Protein AF-A0A926KK59-F1 (afdb_monomer_lite)

pLDDT: mean 90.45, std 9.34, range [35.31, 98.62]

Structure (mmCIF, N/CA/C/O backbone):
data_AF-A0A926KK59-F1
#
_entry.id   AF-A0A926KK59-F1
#
loop_
_atom_site.group_PDB
_atom_site.id
_atom_site.type_symbol
_atom_site.label_atom_id
_atom_site.label_alt_id
_atom_site.label_comp_id
_atom_site.label_asym_id
_atom_site.label_entity_id
_atom_site.label_seq_id
_atom_site.pdbx_PDB_ins_code
_atom_site.Cartn_x
_atom_site.Cartn_y
_atom_site.Cartn_z
_atom_site.occupancy
_atom_site.B_iso_or_equiv
_atom_site.auth_seq_id
_atom_site.auth_comp_id
_atom_site.auth_asym_id
_atom_site.auth_atom_id
_atom_site.pdbx_PDB_model_num
ATOM 1 N N . MET A 1 1 ? -1.118 -33.729 -31.462 1.00 35.31 1 MET A N 1
ATOM 2 C CA . MET A 1 1 ? -0.632 -33.377 -30.113 1.00 35.31 1 MET A CA 1
ATOM 3 C C . MET A 1 1 ? -0.409 -31.880 -30.118 1.00 35.31 1 MET A C 1
ATOM 5 O O . MET A 1 1 ? 0.383 -31.424 -30.933 1.00 35.31 1 MET A O 1
ATOM 9 N N . ALA A 1 2 ? -1.172 -31.113 -29.338 1.00 35.97 2 ALA A N 1
ATOM 10 C CA . ALA A 1 2 ? -0.878 -29.694 -29.175 1.00 35.97 2 ALA A CA 1
ATOM 11 C C . ALA A 1 2 ? 0.482 -29.605 -28.475 1.00 35.97 2 ALA A C 1
ATOM 13 O O . ALA A 1 2 ? 0.641 -30.152 -27.387 1.00 35.97 2 ALA A O 1
ATOM 14 N N . VAL A 1 3 ? 1.477 -29.022 -29.140 1.00 38.47 3 VAL A N 1
ATOM 15 C CA . VAL A 1 3 ? 2.775 -28.748 -28.522 1.00 38.47 3 VAL A CA 1
ATOM 16 C C . VAL A 1 3 ? 2.486 -27.772 -27.386 1.00 38.47 3 VAL A C 1
ATOM 18 O O . VAL A 1 3 ? 2.051 -26.651 -27.649 1.00 38.47 3 VAL A O 1
ATOM 21 N N . SER A 1 4 ? 2.620 -28.213 -26.131 1.00 59.12 4 SER A N 1
ATOM 22 C CA . SER A 1 4 ? 2.472 -27.311 -24.991 1.00 59.12 4 SER A CA 1
ATOM 23 C C . SER A 1 4 ? 3.528 -26.226 -25.148 1.00 59.12 4 SER A C 1
ATOM 25 O O . SER A 1 4 ? 4.718 -26.543 -25.235 1.00 59.12 4 SER A O 1
ATOM 27 N N . LYS A 1 5 ? 3.103 -24.963 -25.244 1.00 68.81 5 LYS A N 1
ATOM 28 C CA . LYS A 1 5 ? 4.050 -23.848 -25.281 1.00 68.81 5 LYS A CA 1
ATOM 29 C C . LYS A 1 5 ? 4.979 -23.957 -24.063 1.00 68.81 5 LYS A C 1
ATOM 31 O O . LYS A 1 5 ? 4.486 -24.284 -22.981 1.00 68.81 5 LYS A O 1
ATOM 36 N N . PRO A 1 6 ? 6.291 -23.728 -24.227 1.00 84.31 6 PRO A N 1
ATOM 37 C CA . PRO A 1 6 ? 7.212 -23.725 -23.100 1.00 84.31 6 PRO A CA 1
ATOM 38 C C . PRO A 1 6 ? 6.755 -22.698 -22.056 1.00 84.31 6 PRO A C 1
ATOM 40 O O . PRO A 1 6 ? 6.208 -21.650 -22.406 1.00 84.31 6 PRO A O 1
ATOM 43 N N . VAL A 1 7 ? 6.948 -23.020 -20.776 1.00 93.25 7 VAL A N 1
ATOM 44 C CA . VAL A 1 7 ? 6.645 -22.102 -19.673 1.00 93.25 7 VAL A CA 1
ATOM 45 C C . VAL A 1 7 ? 7.593 -20.914 -19.768 1.00 93.25 7 VAL A C 1
ATOM 47 O O . VAL A 1 7 ? 8.805 -21.092 -19.741 1.00 93.25 7 VAL A O 1
ATOM 50 N N . MET A 1 8 ? 7.026 -19.717 -19.888 1.00 95.38 8 MET A N 1
ATOM 51 C CA . MET A 1 8 ? 7.755 -18.454 -19.953 1.00 95.38 8 MET A CA 1
ATOM 52 C C . MET A 1 8 ? 7.120 -17.469 -18.976 1.00 95.38 8 MET A C 1
ATOM 54 O O . MET A 1 8 ? 5.889 -17.379 -18.899 1.00 95.38 8 MET A O 1
ATOM 58 N N . LEU A 1 9 ? 7.941 -16.722 -18.240 1.00 96.88 9 LEU A N 1
ATOM 59 C CA . LEU A 1 9 ? 7.487 -15.783 -17.216 1.00 96.88 9 LEU A CA 1
ATOM 60 C C . LEU A 1 9 ? 7.947 -14.352 -17.519 1.00 96.88 9 LEU A C 1
ATOM 62 O O . LEU A 1 9 ? 9.055 -14.119 -17.999 1.00 96.88 9 LEU A O 1
ATOM 66 N N . GLY A 1 10 ? 7.075 -13.388 -17.219 1.00 96.06 10 GLY A N 1
ATOM 67 C CA . GLY A 1 10 ? 7.447 -11.973 -17.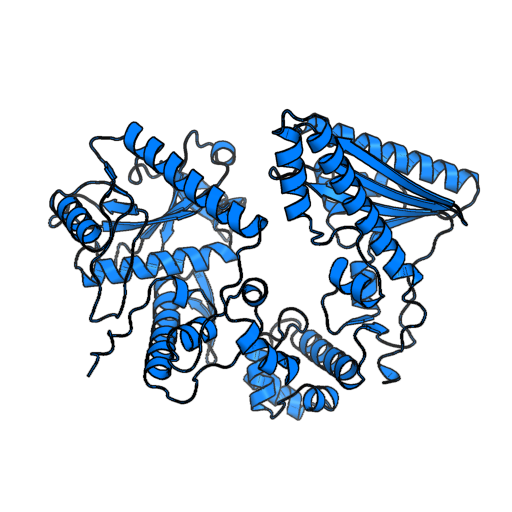151 1.00 96.06 10 GLY A CA 1
ATOM 68 C C . GLY A 1 10 ? 8.118 -11.618 -15.822 1.00 96.06 10 GLY A C 1
ATOM 69 O O . GLY A 1 10 ? 8.413 -12.503 -15.021 1.00 96.06 10 GLY A O 1
ATOM 70 N N . ALA A 1 11 ? 8.285 -10.322 -15.558 1.00 94.06 11 ALA A N 1
ATOM 71 C CA . ALA A 1 11 ? 8.871 -9.825 -14.310 1.00 94.06 11 ALA A CA 1
ATOM 72 C C . ALA A 1 11 ? 7.950 -10.009 -13.085 1.00 94.06 11 ALA A C 1
ATOM 74 O O . ALA A 1 11 ? 8.392 -10.443 -12.023 1.00 94.06 11 ALA A O 1
ATOM 75 N N . TYR A 1 12 ? 6.646 -9.744 -13.245 1.00 91.56 12 TYR A N 1
ATOM 76 C CA . TYR A 1 12 ? 5.670 -9.735 -12.145 1.00 91.56 12 TYR A CA 1
ATOM 77 C C . TYR A 1 12 ? 5.631 -10.994 -11.262 1.00 91.56 12 TYR A C 1
ATOM 79 O O . TYR A 1 12 ? 5.509 -10.840 -10.050 1.00 91.56 12 TYR A O 1
ATOM 87 N N . PRO A 1 13 ? 5.730 -12.233 -11.785 1.00 93.75 13 PRO A N 1
ATOM 88 C CA . PRO A 1 13 ? 5.806 -13.426 -10.945 1.00 93.75 13 PRO A CA 1
ATOM 89 C C . PRO A 1 13 ? 6.838 -13.338 -9.811 1.00 93.75 13 PRO A C 1
ATOM 91 O O . PRO A 1 13 ? 6.548 -13.822 -8.719 1.00 93.75 13 PRO A O 1
ATOM 94 N N . ALA A 1 14 ? 7.994 -12.697 -10.018 1.00 92.44 14 ALA A N 1
ATOM 95 C CA . ALA A 1 14 ? 9.032 -12.569 -8.989 1.00 92.44 14 ALA A CA 1
ATOM 96 C C . ALA A 1 14 ? 8.615 -11.686 -7.795 1.00 92.44 14 ALA A C 1
ATOM 98 O O . ALA A 1 14 ? 9.152 -11.859 -6.707 1.00 92.44 14 ALA A O 1
ATOM 99 N N . ILE A 1 15 ? 7.633 -10.799 -7.979 1.00 90.69 15 ILE A N 1
ATOM 100 C CA . ILE A 1 15 ? 7.161 -9.824 -6.976 1.00 90.69 15 ILE A CA 1
ATOM 101 C C . ILE A 1 15 ? 5.708 -10.074 -6.538 1.00 90.69 15 ILE A C 1
ATOM 103 O O . ILE A 1 15 ? 5.096 -9.255 -5.863 1.00 90.69 15 ILE A O 1
ATOM 107 N N . ARG A 1 16 ? 5.112 -11.197 -6.958 1.00 91.31 16 ARG A N 1
ATOM 108 C CA . ARG A 1 16 ? 3.718 -11.558 -6.655 1.00 91.31 16 ARG A CA 1
ATOM 109 C C . ARG A 1 16 ? 3.629 -12.897 -5.932 1.00 91.31 16 ARG A C 1
ATOM 111 O O . ARG A 1 16 ? 4.578 -13.696 -5.927 1.00 91.31 16 ARG A O 1
ATOM 118 N N . CYS A 1 17 ? 2.460 -13.153 -5.351 1.00 91.38 17 CYS A N 1
ATOM 119 C CA . CYS A 1 17 ? 2.131 -14.412 -4.696 1.00 91.38 17 CYS A CA 1
ATOM 120 C C . CYS A 1 17 ? 2.420 -15.621 -5.616 1.00 91.38 17 CYS A C 1
ATOM 122 O O . CYS A 1 17 ? 1.902 -15.692 -6.735 1.00 91.38 17 CYS A O 1
ATOM 124 N N . PRO A 1 18 ? 3.203 -16.622 -5.169 1.00 94.00 18 PRO A N 1
ATOM 125 C CA . PRO A 1 18 ? 3.576 -17.755 -6.013 1.00 94.00 18 PRO A CA 1
ATOM 126 C C . PRO A 1 18 ? 2.400 -18.703 -6.304 1.00 94.00 18 PRO A C 1
ATOM 128 O O . PRO A 1 18 ? 2.429 -19.421 -7.301 1.00 94.00 18 PRO A O 1
ATOM 131 N N . VAL A 1 19 ? 1.333 -18.674 -5.498 1.00 93.81 19 VAL A N 1
ATOM 132 C CA . VAL A 1 19 ? 0.089 -19.425 -5.758 1.00 93.81 19 VAL A CA 1
ATOM 133 C C . VAL A 1 19 ? -0.621 -18.894 -7.005 1.00 93.81 19 VAL A C 1
ATOM 135 O O . VAL A 1 19 ? -1.141 -19.679 -7.793 1.00 93.81 19 VAL A O 1
ATOM 138 N N . ARG A 1 20 ? -0.549 -17.579 -7.265 1.00 93.00 20 ARG A N 1
ATOM 139 C CA . ARG A 1 20 ? -1.032 -16.984 -8.523 1.00 93.00 20 ARG A CA 1
ATOM 140 C C . ARG A 1 20 ? -0.293 -17.568 -9.725 1.00 93.00 20 ARG A C 1
ATOM 142 O O . ARG A 1 20 ? -0.911 -17.882 -10.739 1.00 93.00 20 ARG A O 1
ATOM 149 N N . THR A 1 21 ? 1.024 -17.738 -9.605 1.00 94.88 21 THR A N 1
ATOM 150 C CA . THR A 1 21 ? 1.838 -18.395 -10.635 1.00 94.88 21 THR A CA 1
ATOM 151 C C . THR A 1 21 ? 1.439 -19.858 -10.802 1.00 94.88 21 THR A C 1
ATOM 153 O O . THR A 1 21 ? 1.274 -20.298 -11.932 1.00 94.88 21 THR A O 1
ATOM 156 N N . HIS A 1 22 ? 1.220 -20.600 -9.713 1.00 95.06 22 HIS A N 1
ATOM 157 C CA . HIS A 1 22 ? 0.742 -21.982 -9.788 1.00 95.06 22 HIS A CA 1
ATOM 158 C C . HIS A 1 22 ? -0.574 -22.084 -10.571 1.00 95.06 22 HIS A C 1
ATOM 160 O O . HIS A 1 22 ? -0.610 -22.751 -11.600 1.00 95.06 22 HIS A O 1
ATOM 166 N N . TYR A 1 23 ? -1.623 -21.366 -10.157 1.00 92.94 23 TYR A N 1
ATOM 167 C CA . TYR A 1 23 ? -2.932 -21.465 -10.809 1.00 92.94 23 TYR A CA 1
ATOM 168 C C . TYR A 1 23 ? -2.947 -20.962 -12.250 1.00 92.94 23 TYR A C 1
ATOM 170 O O . TYR A 1 23 ? -3.664 -21.514 -13.076 1.00 92.94 23 TYR A O 1
ATOM 178 N N . ARG A 1 24 ? -2.112 -19.974 -12.593 1.00 92.44 24 ARG A N 1
ATOM 179 C CA . ARG A 1 24 ? -1.963 -19.522 -13.983 1.00 92.44 24 ARG A CA 1
ATOM 180 C C . ARG A 1 24 ? -1.494 -20.636 -14.926 1.00 92.44 24 ARG A C 1
ATOM 182 O O . ARG A 1 24 ? -1.806 -20.580 -16.114 1.00 92.44 24 ARG A O 1
ATOM 189 N N . PHE A 1 25 ? -0.715 -21.591 -14.422 1.00 93.56 25 PHE A N 1
ATOM 190 C CA . PHE A 1 25 ? -0.144 -22.685 -15.208 1.00 93.56 25 PHE A CA 1
ATOM 191 C C . PHE A 1 25 ? -0.764 -24.054 -14.895 1.00 93.56 25 PHE A C 1
ATOM 193 O O . PHE A 1 25 ? -0.434 -25.020 -15.577 1.00 93.56 25 PHE A O 1
ATOM 200 N N . ASP A 1 26 ? -1.664 -24.152 -13.915 1.00 92.06 26 ASP A N 1
ATOM 201 C CA . ASP A 1 26 ? -2.406 -25.376 -13.621 1.00 92.06 26 ASP A CA 1
ATOM 202 C C . ASP A 1 26 ? -3.525 -25.576 -14.664 1.00 92.06 26 ASP A C 1
ATOM 204 O O . ASP A 1 26 ? -4.471 -24.787 -14.714 1.00 92.06 26 ASP A O 1
ATOM 208 N N . PRO A 1 27 ? -3.471 -26.633 -15.498 1.00 89.00 27 PRO A N 1
ATOM 209 C CA . PRO A 1 27 ? -4.466 -26.864 -16.544 1.00 89.00 27 PRO A CA 1
ATOM 210 C C . PRO A 1 27 ? -5.855 -27.244 -16.005 1.00 89.00 27 PRO A C 1
ATOM 212 O O . PRO A 1 27 ? -6.812 -27.292 -16.780 1.00 89.00 27 PRO A O 1
ATOM 215 N N . SER A 1 28 ? -5.975 -27.561 -14.713 1.00 87.62 28 SER A N 1
ATOM 216 C CA . SER A 1 28 ? -7.230 -27.948 -14.065 1.00 87.62 28 SER A CA 1
ATOM 217 C C . SER A 1 28 ? -8.009 -26.771 -13.474 1.00 87.62 28 SER A C 1
ATOM 219 O O . SER A 1 28 ? -9.170 -26.939 -13.094 1.00 87.62 28 SER A O 1
ATOM 221 N N . VAL A 1 29 ? -7.403 -25.582 -13.419 1.00 83.56 29 VAL A N 1
ATOM 222 C CA . VAL A 1 29 ? -7.983 -24.396 -12.787 1.00 83.56 29 VAL A CA 1
ATOM 223 C C . VAL A 1 29 ? -8.211 -23.311 -13.835 1.00 83.56 29 VAL A C 1
ATOM 225 O O . VAL A 1 29 ? -7.385 -23.067 -14.708 1.00 83.56 29 VAL A O 1
ATOM 228 N N . VAL A 1 30 ? -9.358 -22.640 -13.750 1.00 78.56 30 VAL A N 1
ATOM 229 C CA . VAL A 1 30 ? -9.698 -21.502 -14.611 1.00 78.56 30 VAL A CA 1
ATOM 230 C C . VAL A 1 30 ? -9.833 -20.264 -13.737 1.00 78.56 30 VAL A C 1
ATOM 232 O O . VAL A 1 30 ? -10.482 -20.319 -12.689 1.00 78.56 30 VAL A O 1
ATOM 235 N N . ALA A 1 31 ? -9.209 -19.163 -14.163 1.00 75.12 31 ALA A N 1
ATOM 236 C CA . ALA A 1 31 ? -9.343 -17.873 -13.498 1.00 75.12 31 ALA A CA 1
ATOM 237 C C . ALA A 1 31 ? -10.805 -17.426 -13.533 1.00 75.12 31 ALA A C 1
ATOM 239 O O . ALA A 1 31 ? -11.458 -17.511 -14.578 1.00 75.12 31 ALA A O 1
ATOM 240 N N . VAL A 1 32 ? -11.306 -16.909 -12.415 1.00 74.25 32 VAL A N 1
ATOM 241 C CA . VAL A 1 32 ? -12.572 -16.180 -12.424 1.00 74.25 32 VAL A CA 1
ATOM 242 C C . VAL A 1 32 ? -12.203 -14.731 -12.688 1.00 74.25 32 VAL A C 1
ATOM 244 O O . VAL A 1 32 ? -11.523 -14.113 -11.879 1.00 74.25 32 VAL A O 1
ATOM 247 N N . SER A 1 33 ? -12.596 -14.202 -13.847 1.00 68.94 33 SER A N 1
ATOM 248 C CA . SER A 1 33 ? -12.381 -12.783 -14.129 1.00 68.94 33 SER A CA 1
ATOM 249 C C . SER A 1 33 ? -13.212 -11.975 -13.141 1.00 68.94 33 SER A C 1
ATOM 251 O O . SER A 1 33 ? -14.439 -11.958 -13.239 1.00 68.94 33 SER A O 1
ATOM 253 N N . VAL A 1 34 ? -12.546 -11.319 -12.199 1.00 67.81 34 VAL A N 1
ATOM 254 C CA . VAL A 1 34 ? -13.173 -10.318 -11.343 1.00 67.81 34 VAL A CA 1
ATOM 255 C C . VAL A 1 34 ? -13.019 -8.986 -12.078 1.00 67.81 34 VAL A C 1
ATOM 257 O O . VAL A 1 34 ? -11.899 -8.645 -12.459 1.00 67.81 34 VAL A O 1
ATOM 260 N N . PRO A 1 35 ? -14.108 -8.259 -12.385 1.00 71.94 35 PRO A N 1
ATOM 261 C CA . PRO A 1 35 ? -13.979 -6.914 -12.927 1.00 71.94 35 PRO A CA 1
ATOM 262 C C . PRO A 1 35 ? -13.132 -6.065 -11.980 1.00 71.94 35 PRO A C 1
ATOM 264 O O . PRO A 1 35 ? -13.308 -6.147 -10.764 1.00 71.94 35 PRO A O 1
ATOM 267 N N . ASN A 1 36 ? -12.233 -5.247 -12.528 1.00 71.94 36 ASN A N 1
ATOM 268 C CA . ASN A 1 36 ? -11.554 -4.243 -11.719 1.00 71.94 36 ASN A CA 1
ATOM 269 C C . ASN A 1 36 ? -12.611 -3.373 -11.033 1.00 71.94 36 ASN A C 1
ATOM 271 O O . ASN A 1 36 ? -13.594 -2.979 -11.669 1.00 71.94 36 ASN A O 1
ATOM 275 N N . SER A 1 37 ? -12.394 -3.055 -9.759 1.00 71.69 37 SER A N 1
ATOM 276 C CA . SER A 1 37 ? -13.198 -2.028 -9.106 1.00 71.69 37 SER A CA 1
ATOM 277 C C . SER A 1 37 ? -13.001 -0.686 -9.839 1.00 71.69 37 SER A C 1
ATOM 279 O O . SER A 1 37 ? -11.941 -0.490 -10.456 1.00 71.69 37 SER A O 1
ATOM 281 N N . PRO A 1 38 ? -13.981 0.235 -9.820 1.00 72.38 38 PRO A N 1
ATOM 282 C CA . PRO A 1 38 ? -13.841 1.550 -10.454 1.00 72.38 38 PRO A CA 1
ATOM 283 C C . PRO A 1 38 ? -12.553 2.270 -10.034 1.00 72.38 38 PRO A C 1
ATOM 285 O O . PRO A 1 38 ? -11.852 2.862 -10.856 1.00 72.38 38 PRO A O 1
ATOM 288 N N . GLU A 1 39 ? -12.176 2.119 -8.769 1.00 68.12 39 GLU A N 1
ATOM 289 C CA . GLU A 1 39 ? -10.959 2.663 -8.190 1.00 68.12 39 GLU A CA 1
ATOM 290 C C . GLU A 1 39 ? -9.734 2.034 -8.853 1.00 68.12 39 GLU A C 1
ATOM 292 O O . GLU A 1 39 ? -8.825 2.741 -9.301 1.00 68.12 39 GLU A O 1
ATOM 297 N N . LEU A 1 40 ? -9.640 0.701 -8.878 1.00 73.19 40 LEU A N 1
ATOM 298 C CA . LEU A 1 40 ? -8.496 0.013 -9.475 1.00 73.19 40 LEU A CA 1
ATOM 299 C C . LEU A 1 40 ? -8.361 0.382 -10.956 1.00 73.19 40 LEU A C 1
ATOM 301 O O . LEU A 1 40 ? -7.248 0.633 -11.417 1.00 73.19 40 LEU A O 1
ATOM 305 N N . GLN A 1 41 ? -9.484 0.490 -11.667 1.00 81.50 41 GLN A N 1
ATOM 306 C CA . GLN A 1 41 ? -9.494 0.902 -13.064 1.00 81.50 41 GLN A CA 1
ATOM 307 C C . GLN A 1 41 ? -8.925 2.315 -13.247 1.00 81.50 41 GLN A C 1
ATOM 309 O O . GLN A 1 41 ? -8.071 2.508 -14.102 1.00 81.50 41 GLN A O 1
ATOM 314 N N . GLN A 1 42 ? -9.273 3.274 -12.391 1.00 76.56 42 GLN A N 1
ATOM 315 C CA . GLN A 1 42 ? -8.693 4.618 -12.464 1.00 76.56 42 GLN A CA 1
ATOM 316 C C . GLN A 1 42 ? -7.202 4.681 -12.115 1.00 76.56 42 GLN A C 1
ATOM 318 O O . GLN A 1 42 ? -6.502 5.509 -12.685 1.00 76.56 42 GLN A O 1
ATOM 323 N N . ILE A 1 43 ? -6.683 3.824 -11.218 1.00 75.50 43 ILE A N 1
ATOM 324 C CA . ILE A 1 43 ? -5.217 3.725 -11.017 1.00 75.50 43 ILE A CA 1
ATOM 325 C C . ILE A 1 43 ? -4.548 3.300 -12.320 1.00 75.50 43 ILE A C 1
ATOM 327 O O . ILE A 1 43 ? -3.515 3.854 -12.691 1.00 75.50 43 ILE A O 1
ATOM 331 N N . ILE A 1 44 ? -5.127 2.303 -12.992 1.00 80.19 44 ILE A N 1
ATOM 332 C CA . ILE A 1 44 ? -4.604 1.782 -14.254 1.00 80.19 44 ILE A CA 1
ATOM 333 C C . ILE A 1 44 ? -4.654 2.876 -15.325 1.00 80.19 44 ILE A C 1
ATOM 335 O O . ILE A 1 44 ? -3.641 3.140 -15.968 1.00 80.19 44 ILE A O 1
ATOM 339 N N . ASP A 1 45 ? -5.795 3.547 -15.476 1.00 85.81 45 ASP A N 1
ATOM 340 C CA . ASP A 1 45 ? -5.990 4.592 -16.481 1.00 85.81 45 ASP A CA 1
ATOM 341 C C . ASP A 1 45 ? -5.079 5.801 -16.228 1.00 85.81 45 ASP A C 1
ATOM 343 O O . ASP A 1 45 ? -4.442 6.287 -17.161 1.00 85.81 45 ASP A O 1
ATOM 347 N N . ALA A 1 46 ? -4.936 6.240 -14.972 1.00 82.50 46 ALA A N 1
ATOM 348 C CA . ALA A 1 46 ? -4.013 7.310 -14.601 1.00 82.50 46 ALA A CA 1
ATOM 349 C C . ALA A 1 46 ? -2.556 6.927 -14.897 1.00 82.50 46 ALA A C 1
ATOM 351 O O . ALA A 1 46 ? -1.808 7.737 -15.439 1.00 82.50 46 ALA A O 1
ATOM 352 N N . GLY A 1 47 ? -2.159 5.687 -14.589 1.00 86.81 47 GLY A N 1
ATOM 353 C CA . GLY A 1 47 ? -0.827 5.171 -14.907 1.00 86.81 47 GLY A CA 1
ATOM 354 C C . GLY A 1 47 ? -0.539 5.187 -16.409 1.00 86.81 47 GLY A C 1
ATOM 355 O O . GLY A 1 47 ? 0.503 5.690 -16.823 1.00 86.81 47 GLY A O 1
ATOM 356 N N . ASN A 1 48 ? -1.489 4.712 -17.220 1.00 89.44 48 ASN A N 1
ATOM 357 C CA . ASN A 1 48 ? -1.376 4.720 -18.680 1.00 89.44 48 ASN A CA 1
ATOM 358 C C . ASN A 1 48 ? -1.299 6.151 -19.237 1.00 89.44 48 ASN A C 1
ATOM 360 O O . ASN A 1 48 ? -0.458 6.432 -20.088 1.00 89.44 48 ASN A O 1
ATOM 364 N N . ALA A 1 49 ? -2.139 7.062 -18.735 1.00 89.19 49 ALA A N 1
ATOM 365 C CA . ALA A 1 49 ? -2.141 8.462 -19.152 1.00 89.19 49 ALA A CA 1
ATOM 366 C C . ALA A 1 49 ? -0.832 9.177 -18.781 1.00 89.19 49 ALA A C 1
ATOM 368 O O . ALA A 1 49 ? -0.311 9.963 -19.571 1.00 89.19 49 ALA A O 1
ATOM 369 N N . PHE A 1 50 ? -0.270 8.887 -17.603 1.00 89.25 50 PHE A N 1
ATOM 370 C CA . PHE A 1 50 ? 1.032 9.411 -17.193 1.00 89.25 50 PHE A CA 1
ATOM 371 C C . PHE A 1 50 ? 2.160 8.912 -18.099 1.00 89.25 50 PHE A C 1
ATOM 373 O O . PHE A 1 50 ? 2.993 9.711 -18.521 1.00 89.25 50 PHE A O 1
ATOM 380 N N . GLU A 1 51 ? 2.182 7.616 -18.421 1.00 93.44 51 GLU A N 1
ATOM 381 C CA . GLU A 1 51 ? 3.162 7.048 -19.351 1.00 93.44 51 GLU A CA 1
ATOM 382 C C . GLU A 1 51 ? 3.062 7.703 -20.736 1.00 93.44 51 GLU A C 1
ATOM 384 O O . GLU A 1 51 ? 4.072 8.127 -21.300 1.00 93.44 51 GLU A O 1
ATOM 389 N N . GLU A 1 52 ? 1.849 7.827 -21.274 1.00 93.38 52 GLU A N 1
ATOM 390 C CA . GLU A 1 52 ? 1.608 8.440 -22.579 1.00 93.38 52 GLU A CA 1
ATOM 391 C C . GLU A 1 52 ? 2.071 9.903 -22.611 1.00 93.38 52 GLU A C 1
ATOM 393 O O . GLU A 1 52 ? 2.884 10.270 -23.462 1.00 93.38 52 GLU A O 1
ATOM 398 N N . ALA A 1 53 ? 1.659 10.710 -21.628 1.00 92.81 53 ALA A N 1
ATOM 399 C CA . ALA A 1 53 ? 2.078 12.105 -21.510 1.00 92.81 53 ALA A CA 1
ATOM 400 C C . ALA A 1 53 ? 3.601 12.249 -21.337 1.00 92.81 53 ALA A C 1
ATOM 402 O O . ALA A 1 53 ? 4.219 13.144 -21.922 1.00 92.81 53 ALA A O 1
ATOM 403 N N . LEU A 1 54 ? 4.231 11.357 -20.566 1.00 94.38 54 LEU A N 1
ATOM 404 C CA . LEU A 1 54 ? 5.682 11.328 -20.399 1.00 94.38 54 LEU A CA 1
ATOM 405 C C . LEU A 1 54 ? 6.390 11.049 -21.728 1.00 94.38 54 LEU A C 1
ATOM 407 O O . LEU A 1 54 ? 7.382 11.706 -22.043 1.00 94.38 54 LEU A O 1
ATOM 411 N N . PHE A 1 55 ? 5.914 10.080 -22.507 1.00 95.81 55 PHE A N 1
ATOM 412 C CA . PHE A 1 55 ? 6.543 9.724 -23.777 1.00 95.81 55 PHE A CA 1
ATOM 413 C C . PHE A 1 55 ? 6.376 10.813 -24.829 1.00 95.81 55 PHE A C 1
ATOM 415 O O . PHE A 1 55 ? 7.346 11.115 -25.527 1.00 95.81 55 PHE A O 1
ATOM 422 N N . GLU A 1 56 ? 5.213 11.461 -24.898 1.00 94.62 56 GLU A N 1
ATOM 423 C CA . GLU A 1 56 ? 5.021 12.651 -25.732 1.00 94.62 56 GLU A CA 1
ATOM 424 C C . GLU A 1 56 ? 5.998 13.768 -25.345 1.00 94.62 56 GLU A C 1
ATOM 426 O O . GLU A 1 56 ? 6.678 14.330 -26.210 1.00 94.62 56 GLU A O 1
ATOM 431 N N . TYR A 1 57 ? 6.135 14.044 -24.045 1.00 93.69 57 TYR A N 1
ATOM 432 C CA . TYR A 1 57 ? 7.085 15.027 -23.528 1.00 93.69 57 TYR A CA 1
ATOM 433 C C . TYR A 1 57 ? 8.537 14.687 -23.902 1.00 93.69 57 TYR A C 1
ATOM 435 O O . TYR A 1 57 ? 9.263 15.540 -24.419 1.00 93.69 57 TYR A O 1
ATOM 443 N N . VAL A 1 58 ? 8.970 13.442 -23.679 1.00 94.81 58 VAL A N 1
ATOM 444 C CA . VAL A 1 58 ? 10.341 12.992 -23.966 1.00 94.81 58 VAL A CA 1
ATOM 445 C C . VAL A 1 58 ? 10.648 13.057 -25.465 1.00 94.81 58 VAL A C 1
ATOM 447 O O . VAL A 1 58 ? 11.717 13.540 -25.849 1.00 94.81 58 VAL A O 1
ATOM 450 N N . LEU A 1 59 ? 9.711 12.634 -26.319 1.00 94.69 59 LEU A N 1
ATOM 451 C CA . LEU A 1 59 ? 9.842 12.730 -27.775 1.00 94.69 59 LEU A CA 1
ATOM 452 C C . LEU A 1 59 ? 9.945 14.179 -28.249 1.00 94.69 59 LEU A C 1
ATOM 454 O O . LEU A 1 59 ? 10.777 14.481 -29.104 1.00 94.69 59 LEU A O 1
ATOM 458 N N . ALA A 1 60 ? 9.133 15.078 -27.691 1.00 94.00 60 ALA A N 1
ATOM 459 C CA . ALA A 1 60 ? 9.170 16.496 -28.032 1.00 94.00 60 ALA A CA 1
ATOM 460 C C . ALA A 1 60 ? 10.474 17.170 -27.573 1.00 94.00 60 ALA A C 1
ATOM 462 O O . ALA A 1 60 ? 11.007 18.029 -28.276 1.00 94.00 60 ALA A O 1
ATOM 463 N N . ALA A 1 61 ? 11.005 16.772 -26.414 1.00 92.62 61 ALA A N 1
ATOM 464 C CA . ALA A 1 61 ? 12.217 17.349 -25.841 1.00 92.62 61 ALA A CA 1
ATOM 465 C C . ALA A 1 61 ? 13.506 16.909 -26.561 1.00 92.62 61 ALA A C 1
ATOM 467 O O . ALA A 1 61 ? 14.458 17.688 -26.628 1.00 92.62 61 ALA A O 1
ATOM 468 N N . ALA A 1 62 ? 13.562 15.677 -27.083 1.00 89.44 62 ALA A N 1
ATOM 469 C CA . ALA A 1 62 ? 14.789 15.104 -27.647 1.00 89.44 62 ALA A CA 1
ATOM 470 C C . ALA A 1 62 ? 14.556 14.191 -28.877 1.00 89.44 62 ALA A C 1
ATOM 472 O O . ALA A 1 62 ? 15.018 13.046 -28.885 1.00 89.44 62 ALA A O 1
ATOM 473 N N . PRO A 1 63 ? 13.913 14.676 -29.958 1.00 90.81 63 PRO A N 1
ATOM 474 C CA . PRO A 1 63 ? 13.474 13.832 -31.078 1.00 90.81 63 PRO A CA 1
ATOM 475 C C . PRO A 1 63 ? 14.614 13.078 -31.784 1.00 90.81 63 PRO A C 1
ATOM 477 O O . PRO A 1 63 ? 14.418 11.961 -32.249 1.00 90.81 63 PRO A O 1
ATOM 480 N N . ASP A 1 64 ? 15.826 13.640 -31.818 1.00 91.94 64 ASP A N 1
ATOM 481 C CA . ASP A 1 64 ? 16.988 13.018 -32.474 1.00 91.94 64 ASP A CA 1
ATOM 482 C C . ASP A 1 64 ? 17.681 11.936 -31.622 1.00 91.94 64 ASP A C 1
ATOM 484 O O . ASP A 1 64 ? 18.589 11.247 -32.093 1.00 91.94 64 ASP A O 1
ATOM 488 N N . ARG A 1 65 ? 17.302 11.799 -30.346 1.00 92.44 65 ARG A N 1
ATOM 489 C CA . ARG A 1 65 ? 17.935 10.885 -29.375 1.00 92.44 65 ARG A CA 1
ATOM 490 C C . ARG A 1 65 ? 17.000 9.773 -28.908 1.00 92.44 65 ARG A C 1
ATOM 492 O O . ARG A 1 65 ? 17.448 8.871 -28.197 1.00 92.44 65 ARG A O 1
ATOM 499 N N . VAL A 1 66 ? 15.734 9.839 -29.300 1.00 96.88 66 VAL A N 1
ATOM 500 C CA . VAL A 1 66 ? 14.665 8.980 -28.801 1.00 96.88 66 VAL A CA 1
ATOM 501 C C . VAL A 1 66 ? 14.044 8.206 -29.957 1.00 96.88 66 VAL A C 1
ATOM 503 O O . VAL A 1 66 ? 13.857 8.734 -31.050 1.00 96.88 66 VAL A O 1
ATOM 506 N N . HIS A 1 67 ? 13.697 6.948 -29.717 1.00 97.56 67 HIS A N 1
ATOM 507 C CA . HIS A 1 67 ? 12.868 6.164 -30.622 1.00 97.56 67 HIS A CA 1
ATOM 508 C C . HIS A 1 67 ? 11.711 5.542 -29.847 1.00 97.56 67 HIS A C 1
ATOM 510 O O . HIS A 1 67 ? 11.938 4.778 -28.911 1.00 97.56 67 HIS A O 1
ATOM 516 N N . LEU A 1 68 ? 10.481 5.877 -30.235 1.00 97.12 68 LEU A N 1
ATOM 517 C CA . LEU A 1 68 ? 9.274 5.235 -29.725 1.00 97.12 68 LEU A CA 1
ATOM 518 C C . LEU A 1 68 ? 8.953 4.020 -30.591 1.00 97.12 68 LEU A C 1
ATOM 520 O O . LEU A 1 68 ? 8.769 4.170 -31.796 1.00 97.12 68 LEU A O 1
ATOM 524 N N . VAL A 1 69 ? 8.876 2.849 -29.965 1.00 96.94 69 VAL A N 1
ATOM 525 C CA . VAL A 1 69 ? 8.416 1.618 -30.612 1.00 96.94 69 VAL A CA 1
ATOM 526 C C . VAL A 1 69 ? 6.892 1.658 -30.693 1.00 96.94 69 VAL A C 1
ATOM 528 O O . VAL A 1 69 ? 6.212 1.589 -29.668 1.00 96.94 69 VAL A O 1
ATOM 531 N N . ASP A 1 70 ? 6.359 1.780 -31.907 1.00 92.88 70 ASP A N 1
ATOM 532 C CA . ASP A 1 70 ? 4.911 1.875 -32.154 1.00 92.88 70 ASP A CA 1
ATOM 533 C C . ASP A 1 70 ? 4.305 0.520 -32.567 1.00 92.88 70 ASP A C 1
ATOM 535 O O . ASP A 1 70 ? 3.106 0.269 -32.436 1.00 92.88 70 ASP A O 1
ATOM 539 N N . ALA A 1 71 ? 5.134 -0.420 -33.034 1.00 92.88 71 ALA A N 1
ATOM 540 C CA . ALA A 1 71 ? 4.658 -1.743 -33.401 1.00 92.88 71 ALA A CA 1
ATOM 541 C C . ALA A 1 71 ? 4.194 -2.577 -32.191 1.00 92.88 71 ALA A C 1
ATOM 543 O O . ALA A 1 71 ? 4.494 -2.322 -31.024 1.00 92.88 71 ALA A O 1
ATOM 544 N N . HIS A 1 72 ? 3.475 -3.664 -32.481 1.00 88.88 72 HIS A N 1
ATOM 545 C CA . HIS A 1 72 ? 2.955 -4.589 -31.473 1.00 88.88 72 HIS A CA 1
ATOM 546 C C . HIS A 1 72 ? 3.454 -6.023 -31.686 1.00 88.88 72 HIS A C 1
ATOM 548 O O . HIS A 1 72 ? 3.949 -6.395 -32.754 1.00 88.88 72 HIS A O 1
ATOM 554 N N . GLY A 1 73 ? 3.304 -6.864 -30.658 1.00 87.38 73 GLY A N 1
ATOM 555 C CA . GLY A 1 73 ? 3.620 -8.292 -30.745 1.00 87.38 73 GLY A CA 1
ATOM 556 C C . GLY A 1 73 ? 5.085 -8.547 -31.108 1.00 87.38 73 GLY A C 1
ATOM 557 O O . GLY A 1 73 ? 5.974 -7.998 -30.458 1.00 87.38 73 GLY A O 1
ATOM 558 N N . GLY A 1 74 ? 5.321 -9.393 -32.116 1.00 88.69 74 GLY A N 1
ATOM 559 C CA . GLY A 1 74 ? 6.663 -9.707 -32.622 1.00 88.69 74 GLY A CA 1
ATOM 560 C C . GLY A 1 74 ? 7.290 -8.592 -33.468 1.00 88.69 74 GLY A C 1
ATOM 561 O O . GLY A 1 74 ? 8.511 -8.485 -33.507 1.00 88.69 74 GLY A O 1
ATOM 562 N N . SER A 1 75 ? 6.490 -7.721 -34.090 1.00 95.00 75 SER A N 1
ATOM 563 C CA . SER A 1 75 ? 7.016 -6.573 -34.843 1.00 95.00 75 SER A CA 1
ATOM 564 C C . SER A 1 75 ? 7.681 -5.548 -33.922 1.00 95.00 75 SER A C 1
ATOM 566 O O . SER A 1 75 ? 8.722 -5.010 -34.278 1.00 95.00 75 SER A O 1
ATOM 568 N N . ALA A 1 76 ? 7.151 -5.367 -32.706 1.00 95.88 76 ALA A N 1
ATOM 569 C CA . ALA A 1 76 ? 7.774 -4.534 -31.671 1.00 95.88 76 ALA A CA 1
ATOM 570 C C . ALA A 1 76 ? 9.195 -5.004 -31.313 1.00 95.88 76 ALA A C 1
ATOM 572 O O . ALA A 1 76 ? 10.087 -4.193 -31.076 1.00 95.88 76 ALA A O 1
ATOM 573 N N . VAL A 1 77 ? 9.415 -6.326 -31.295 1.00 97.00 77 VAL A N 1
ATOM 574 C CA . VAL A 1 77 ? 10.729 -6.922 -31.002 1.00 97.00 77 VAL A CA 1
ATOM 575 C C . VAL A 1 77 ? 11.728 -6.592 -32.110 1.00 97.00 77 VAL A C 1
ATOM 577 O O . VAL A 1 77 ? 12.870 -6.237 -31.831 1.00 97.00 77 VAL A O 1
ATOM 580 N N . LEU A 1 78 ? 11.292 -6.672 -33.370 1.00 97.50 78 LEU A N 1
ATOM 581 C CA . LEU A 1 78 ? 12.123 -6.328 -34.525 1.00 97.50 78 LEU A CA 1
ATOM 582 C C . LEU A 1 78 ? 12.464 -4.835 -34.561 1.00 97.50 78 LEU A C 1
ATOM 584 O O . LEU A 1 78 ? 13.611 -4.484 -34.814 1.00 97.50 78 LEU A O 1
ATOM 588 N N . GLU A 1 79 ? 11.491 -3.971 -34.276 1.00 98.25 79 GLU A N 1
ATOM 589 C CA . GLU A 1 79 ? 11.687 -2.519 -34.210 1.00 98.25 79 GLU A CA 1
ATOM 590 C C . GLU A 1 79 ? 12.640 -2.124 -33.071 1.00 98.25 79 GLU A C 1
ATOM 592 O O . GLU A 1 79 ? 13.580 -1.359 -33.279 1.00 98.25 79 GLU A O 1
ATOM 597 N N . THR A 1 80 ? 12.483 -2.735 -31.891 1.00 98.31 80 THR A N 1
ATOM 598 C CA . THR A 1 80 ? 13.412 -2.549 -30.764 1.00 98.31 80 THR A CA 1
ATOM 599 C C . THR A 1 80 ? 14.831 -2.979 -31.141 1.00 98.31 80 THR A C 1
ATOM 601 O O . THR A 1 80 ? 15.792 -2.262 -30.861 1.00 98.31 80 THR A O 1
ATOM 604 N N . ALA A 1 81 ? 14.980 -4.134 -31.796 1.00 97.56 81 ALA A N 1
ATOM 605 C CA . ALA A 1 81 ? 16.280 -4.626 -32.241 1.00 97.56 81 ALA A CA 1
ATOM 606 C C . ALA A 1 81 ? 16.926 -3.693 -33.280 1.00 97.56 81 ALA A C 1
ATOM 608 O O . ALA A 1 81 ? 18.111 -3.393 -33.157 1.00 97.56 81 ALA A O 1
ATOM 609 N N . ASP A 1 82 ? 16.165 -3.180 -34.253 1.00 98.06 82 ASP A N 1
ATOM 610 C CA . ASP A 1 82 ? 16.656 -2.177 -35.210 1.00 98.06 82 ASP A CA 1
ATOM 611 C C . ASP A 1 82 ? 17.140 -0.905 -34.500 1.00 98.06 82 ASP A C 1
ATOM 613 O O . ASP A 1 82 ? 18.238 -0.417 -34.768 1.00 98.06 82 ASP A O 1
ATOM 617 N N . ALA A 1 83 ? 16.371 -0.399 -33.534 1.00 98.06 83 ALA A N 1
ATOM 618 C CA . ALA A 1 83 ? 16.759 0.769 -32.752 1.00 98.06 83 ALA A CA 1
ATOM 619 C C . ALA A 1 83 ? 18.051 0.535 -31.947 1.00 98.06 83 ALA A C 1
ATOM 621 O O . ALA A 1 83 ? 18.919 1.414 -31.904 1.00 98.06 83 ALA A O 1
ATOM 622 N N . MET A 1 84 ? 18.229 -0.661 -31.374 1.00 98.12 84 MET A N 1
ATOM 623 C CA . MET A 1 84 ? 19.488 -1.057 -30.734 1.00 98.12 84 MET A CA 1
ATOM 624 C C . MET A 1 84 ? 20.653 -1.113 -31.730 1.00 98.12 84 MET A C 1
ATOM 626 O O . MET A 1 84 ? 21.751 -0.663 -31.406 1.00 98.12 84 MET A O 1
ATOM 630 N N . GLU A 1 85 ? 20.440 -1.640 -32.940 1.00 97.50 85 GLU A N 1
ATOM 631 C CA . GLU A 1 85 ? 21.473 -1.700 -33.986 1.00 97.50 85 GLU A CA 1
ATOM 632 C C . GLU A 1 85 ? 21.794 -0.343 -34.601 1.00 97.50 85 GLU A C 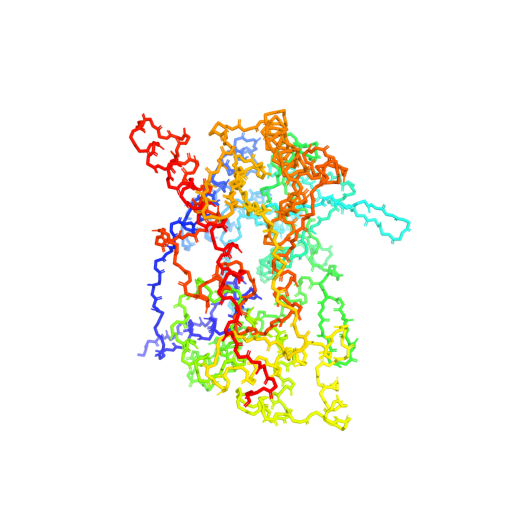1
ATOM 634 O O . GLU A 1 85 ? 22.879 -0.169 -35.143 1.00 97.50 85 GLU A O 1
ATOM 639 N N . ARG A 1 86 ? 20.896 0.640 -34.501 1.00 96.75 86 ARG A N 1
ATOM 640 C CA . ARG A 1 86 ? 21.193 2.047 -34.803 1.00 96.75 86 ARG A CA 1
ATOM 641 C C . ARG A 1 86 ? 21.863 2.770 -33.632 1.00 96.75 86 ARG A C 1
ATOM 643 O O . ARG A 1 86 ? 22.333 3.893 -33.801 1.00 96.75 86 ARG A O 1
ATOM 650 N N . GLY A 1 87 ? 21.937 2.139 -32.459 1.00 97.19 87 GLY A N 1
ATOM 651 C CA . GLY A 1 87 ? 22.512 2.720 -31.251 1.00 97.19 87 GLY A CA 1
ATOM 652 C C . GLY A 1 87 ? 21.720 3.918 -30.730 1.00 97.19 87 GLY A C 1
ATOM 653 O O . GLY A 1 87 ? 22.328 4.875 -30.242 1.00 97.19 87 GLY A O 1
ATOM 654 N N . VAL A 1 88 ? 20.387 3.892 -30.851 1.00 97.62 88 VAL A N 1
ATOM 655 C CA . VAL A 1 88 ? 19.520 4.971 -30.356 1.00 97.62 88 VAL A CA 1
ATOM 656 C C . VAL A 1 88 ? 19.777 5.192 -28.855 1.00 97.62 88 VAL A C 1
ATOM 658 O O . VAL A 1 88 ? 19.780 4.208 -28.110 1.00 97.62 88 VAL A O 1
ATOM 661 N N . PRO A 1 89 ? 20.007 6.440 -28.397 1.00 97.56 89 PRO A N 1
ATOM 662 C CA . PRO A 1 89 ? 20.285 6.728 -26.989 1.00 97.56 89 PRO A CA 1
ATOM 663 C C . PRO A 1 89 ? 19.179 6.310 -26.012 1.00 97.56 89 PRO A C 1
ATOM 665 O O . PRO A 1 89 ? 19.492 5.788 -24.943 1.00 97.56 89 PRO A O 1
ATOM 668 N N . LEU A 1 90 ? 17.911 6.525 -26.367 1.00 98.00 90 LEU A N 1
ATOM 669 C CA . LEU A 1 90 ? 16.754 6.161 -25.550 1.00 98.00 90 LEU A CA 1
ATOM 670 C C . LEU A 1 90 ? 15.677 5.491 -26.411 1.00 98.00 90 LEU A C 1
ATOM 672 O O . LEU A 1 90 ? 15.208 6.073 -27.387 1.00 98.00 90 LEU A O 1
ATOM 676 N N . ILE A 1 91 ? 15.278 4.272 -26.057 1.00 98.38 91 ILE A N 1
ATOM 677 C CA . ILE A 1 91 ? 14.196 3.544 -26.735 1.00 98.38 91 ILE A CA 1
ATOM 678 C C . ILE A 1 91 ? 13.012 3.458 -25.773 1.00 98.38 91 ILE A C 1
ATOM 680 O O . ILE A 1 91 ? 13.185 2.984 -24.652 1.00 98.38 91 ILE A O 1
ATOM 684 N N . LEU A 1 92 ? 11.837 3.913 -26.205 1.00 98.00 92 LEU A N 1
ATOM 685 C CA . LEU A 1 92 ? 10.588 3.891 -25.437 1.00 98.00 92 LEU A CA 1
ATOM 686 C C . LEU A 1 92 ? 9.701 2.728 -25.904 1.00 98.00 92 LEU A C 1
ATOM 688 O O . LEU A 1 92 ? 9.691 2.412 -27.096 1.00 98.00 92 LEU A O 1
ATOM 692 N N . ARG A 1 93 ? 8.933 2.126 -24.986 1.00 96.62 93 ARG A N 1
ATOM 693 C CA . ARG A 1 93 ? 8.039 0.969 -25.228 1.00 96.62 93 ARG A CA 1
ATOM 694 C C . ARG A 1 93 ? 8.750 -0.239 -25.838 1.00 96.62 93 ARG A C 1
ATOM 696 O O . ARG A 1 93 ? 8.216 -0.949 -26.694 1.00 96.62 93 ARG A O 1
ATOM 703 N N . ALA A 1 94 ? 9.979 -0.474 -25.399 1.00 97.38 94 ALA A N 1
ATOM 704 C CA . ALA A 1 94 ? 10.805 -1.534 -25.942 1.00 97.38 94 ALA A CA 1
ATOM 705 C C . ALA A 1 94 ? 10.190 -2.927 -25.713 1.00 97.38 94 ALA A C 1
ATOM 707 O O . ALA A 1 94 ? 9.545 -3.220 -24.708 1.00 97.38 94 ALA A O 1
ATOM 708 N N . ALA A 1 95 ? 10.444 -3.834 -26.652 1.00 97.19 95 ALA A N 1
ATOM 709 C CA . ALA A 1 95 ? 10.086 -5.240 -26.553 1.00 97.19 95 ALA A CA 1
ATOM 710 C C . ALA A 1 95 ? 11.328 -6.093 -26.805 1.00 97.19 95 ALA A C 1
ATOM 712 O O . ALA A 1 95 ? 11.925 -6.043 -27.879 1.00 97.19 95 ALA A O 1
ATOM 713 N N . LEU A 1 96 ? 11.726 -6.884 -25.811 1.00 97.25 96 LEU A N 1
ATOM 714 C CA . LEU A 1 96 ? 12.883 -7.765 -25.935 1.00 97.25 96 LEU A CA 1
ATOM 715 C C . LEU A 1 96 ? 12.466 -9.112 -26.543 1.00 97.25 96 LEU A C 1
ATOM 717 O O . LEU A 1 96 ? 11.332 -9.550 -26.327 1.00 97.25 96 LEU A O 1
ATOM 721 N N . PRO A 1 97 ? 13.356 -9.784 -27.295 1.00 96.06 97 PRO A N 1
ATOM 722 C CA . PRO A 1 97 ? 13.118 -11.157 -27.718 1.00 96.06 97 PRO A CA 1
ATOM 723 C C . PRO A 1 97 ? 13.006 -12.087 -26.505 1.00 96.06 97 PRO A C 1
ATOM 725 O O . PRO A 1 97 ? 13.597 -11.837 -25.452 1.00 96.06 97 PRO A O 1
ATOM 728 N N . ASP A 1 98 ? 12.254 -13.170 -26.678 1.00 95.69 98 ASP A N 1
ATOM 729 C CA . ASP A 1 98 ? 12.088 -14.204 -25.663 1.00 95.69 98 ASP A CA 1
ATOM 730 C C . ASP A 1 98 ? 13.451 -14.840 -25.317 1.00 95.69 98 ASP A C 1
ATOM 732 O O . ASP A 1 98 ? 14.182 -15.308 -26.191 1.00 95.69 98 ASP A O 1
ATOM 736 N N . ASP A 1 99 ? 13.786 -14.884 -24.029 1.00 96.38 99 ASP A N 1
ATOM 737 C CA . ASP A 1 99 ? 14.968 -15.570 -23.500 1.00 96.38 99 ASP A CA 1
ATOM 738 C C . ASP A 1 99 ? 14.597 -17.035 -23.246 1.00 96.38 99 ASP A C 1
ATOM 740 O O . ASP A 1 99 ? 14.122 -17.397 -22.166 1.00 96.38 99 ASP A O 1
ATOM 744 N N . GLU A 1 100 ? 14.739 -17.881 -24.271 1.00 94.25 100 GLU A N 1
ATOM 745 C CA . GLU A 1 100 ? 14.343 -19.293 -24.202 1.00 94.25 100 GLU A CA 1
ATOM 746 C C . GLU A 1 100 ? 15.140 -20.108 -23.176 1.00 94.25 100 GLU A C 1
ATOM 748 O O . GLU A 1 100 ? 14.615 -21.097 -22.653 1.00 94.25 100 GLU A O 1
ATOM 753 N N . GLU A 1 101 ? 16.390 -19.730 -22.898 1.00 93.94 101 GLU A N 1
ATOM 754 C CA . GLU A 1 101 ? 17.247 -20.413 -21.926 1.00 93.94 101 GLU A CA 1
ATOM 755 C C . GLU A 1 101 ? 16.823 -20.052 -20.502 1.00 93.94 101 GLU A C 1
ATOM 757 O O . GLU A 1 101 ? 16.551 -20.933 -19.687 1.00 93.94 101 GLU A O 1
ATOM 762 N N . GLY A 1 102 ? 16.684 -18.756 -20.224 1.00 95.25 102 GLY A N 1
ATOM 763 C CA . GLY A 1 102 ? 16.260 -18.243 -18.929 1.00 95.25 102 GLY A CA 1
ATOM 764 C C . GLY A 1 102 ? 14.753 -18.257 -18.678 1.00 95.25 102 GLY A C 1
ATOM 765 O O . GLY A 1 102 ? 14.323 -17.933 -17.572 1.00 95.25 102 GLY A O 1
ATOM 766 N N . LYS A 1 103 ? 13.953 -18.630 -19.682 1.00 97.38 103 LYS A N 1
ATOM 767 C CA . LYS A 1 103 ? 12.481 -18.662 -19.664 1.00 97.38 103 LYS A CA 1
ATOM 768 C C . LYS A 1 103 ? 11.825 -17.308 -19.376 1.00 97.38 103 LYS A C 1
ATOM 770 O O . LYS A 1 103 ? 10.803 -17.238 -18.685 1.00 97.38 103 LYS A O 1
ATOM 775 N N . ARG A 1 104 ? 12.389 -16.225 -19.921 1.00 97.44 104 ARG A N 1
ATOM 776 C CA . ARG A 1 104 ? 11.925 -14.846 -19.680 1.00 97.44 104 ARG A CA 1
ATOM 777 C C . ARG A 1 104 ? 11.276 -14.228 -20.910 1.00 97.44 104 ARG A C 1
ATOM 779 O O . ARG A 1 104 ? 11.740 -14.403 -22.032 1.00 97.44 104 ARG A O 1
ATOM 786 N N . VAL A 1 105 ? 10.234 -13.442 -20.669 1.00 96.81 105 VAL A N 1
ATOM 787 C CA . VAL A 1 105 ? 9.655 -12.494 -21.634 1.00 96.81 105 VAL A CA 1
ATOM 788 C C . VAL A 1 105 ? 9.585 -11.115 -20.995 1.00 96.81 105 VAL A C 1
ATOM 790 O O . VAL A 1 105 ? 9.449 -11.011 -19.774 1.00 96.81 105 VAL A O 1
ATOM 793 N N . GLY A 1 106 ? 9.673 -10.043 -21.778 1.00 95.12 106 GLY A N 1
ATOM 794 C CA . GLY A 1 106 ? 9.749 -8.708 -21.193 1.00 95.12 106 GLY A CA 1
ATOM 795 C C . GLY A 1 106 ? 9.578 -7.574 -22.188 1.00 95.12 106 GLY A C 1
ATOM 796 O O . GLY A 1 106 ? 10.022 -7.652 -23.333 1.00 95.12 106 GLY A O 1
ATOM 797 N N . ARG A 1 107 ? 8.919 -6.516 -21.718 1.00 96.44 107 ARG A N 1
ATOM 798 C CA . ARG A 1 107 ? 8.675 -5.273 -22.446 1.00 96.44 107 ARG A CA 1
ATOM 799 C C . ARG A 1 107 ? 9.024 -4.111 -21.513 1.00 96.44 107 ARG A C 1
ATOM 801 O O . ARG A 1 107 ? 8.134 -3.661 -20.803 1.00 96.44 107 ARG A O 1
ATOM 808 N N . PRO A 1 108 ? 10.311 -3.749 -21.381 1.00 97.12 108 PRO A N 1
ATOM 809 C CA . PRO A 1 108 ? 10.694 -2.605 -20.566 1.00 97.12 108 PRO A CA 1
ATOM 810 C C . PRO A 1 108 ? 10.153 -1.313 -21.182 1.00 97.12 108 PRO A C 1
ATOM 812 O O . PRO A 1 108 ? 10.219 -1.134 -22.400 1.00 97.12 108 PRO A O 1
ATOM 815 N N . ASP A 1 109 ? 9.682 -0.395 -20.342 1.00 97.44 109 ASP A N 1
ATOM 816 C CA . ASP A 1 109 ? 9.168 0.896 -20.811 1.00 97.44 109 ASP A CA 1
ATOM 817 C C . ASP A 1 109 ? 10.277 1.728 -21.455 1.00 97.44 109 ASP A C 1
ATOM 819 O O . ASP A 1 109 ? 10.033 2.459 -22.415 1.00 97.44 109 ASP A O 1
ATOM 823 N N . LEU A 1 110 ? 11.509 1.582 -20.951 1.00 98.00 110 LEU A N 1
ATOM 824 C CA . LEU A 1 110 ? 12.686 2.311 -21.401 1.00 98.00 110 LEU A CA 1
ATOM 825 C C . LEU A 1 110 ? 13.882 1.371 -21.600 1.00 98.00 110 LEU A C 1
ATOM 827 O O . LEU A 1 110 ? 14.149 0.472 -20.800 1.00 98.00 110 LEU A O 1
ATOM 831 N N . LEU A 1 111 ? 14.692 1.654 -22.615 1.00 98.56 111 LEU A N 1
ATOM 832 C CA . LEU A 1 111 ? 16.072 1.184 -22.704 1.00 98.56 111 LEU A CA 1
ATOM 833 C C . LEU A 1 111 ? 16.997 2.378 -22.879 1.00 98.56 111 LEU A C 1
ATOM 835 O O . LEU A 1 111 ? 16.877 3.135 -23.844 1.00 98.56 111 LEU A O 1
ATOM 839 N N . VAL A 1 112 ? 17.949 2.514 -21.963 1.00 98.38 112 VAL A N 1
ATOM 840 C CA . VAL A 1 112 ? 18.917 3.609 -21.952 1.00 98.38 112 VAL A CA 1
ATOM 841 C C . VAL A 1 112 ? 20.248 3.084 -22.462 1.00 98.38 112 VAL A C 1
ATOM 843 O O . VAL A 1 112 ? 20.794 2.125 -21.911 1.00 98.38 112 VAL A O 1
ATOM 846 N N . ARG A 1 113 ? 20.788 3.695 -23.517 1.00 97.75 113 ARG A N 1
ATOM 847 C CA . ARG A 1 113 ? 22.101 3.323 -24.044 1.00 97.75 113 ARG A CA 1
ATOM 848 C C . ARG A 1 113 ? 23.190 3.637 -23.019 1.00 97.75 113 ARG A C 1
ATOM 850 O O . ARG A 1 113 ? 23.255 4.736 -22.472 1.00 97.75 113 ARG A O 1
ATOM 857 N N . HIS A 1 114 ? 24.079 2.677 -22.798 1.00 96.12 114 HIS A N 1
ATOM 858 C CA . HIS A 1 114 ? 25.248 2.810 -21.939 1.00 96.12 114 HIS A CA 1
ATOM 859 C C . HIS A 1 114 ? 26.509 3.040 -22.778 1.00 96.12 114 HIS A C 1
ATOM 861 O O . HIS A 1 114 ? 26.947 2.166 -23.535 1.00 96.12 114 HIS A O 1
ATOM 867 N N . GLY A 1 115 ? 27.082 4.237 -22.625 1.00 91.94 115 GLY A N 1
ATOM 868 C CA . GLY A 1 115 ? 28.315 4.654 -23.287 1.00 91.94 115 GLY A CA 1
ATOM 869 C C . GLY A 1 115 ? 28.274 4.571 -24.818 1.00 91.94 115 GLY A C 1
ATOM 870 O O . GLY A 1 115 ? 27.229 4.412 -25.452 1.00 91.94 115 GLY A O 1
ATOM 871 N N . ASP A 1 116 ? 29.461 4.636 -25.419 1.00 91.38 116 ASP A N 1
ATOM 872 C CA . ASP A 1 116 ? 29.627 4.706 -26.878 1.00 91.38 116 ASP A CA 1
ATOM 873 C C . ASP A 1 116 ? 30.089 3.381 -27.504 1.00 91.38 116 ASP A C 1
ATOM 875 O O . ASP A 1 116 ? 30.493 3.335 -28.666 1.00 91.38 116 ASP A O 1
ATOM 879 N N . SER A 1 117 ? 30.035 2.283 -26.742 1.00 89.31 117 SER A N 1
ATOM 880 C CA . SER A 1 117 ? 30.500 0.969 -27.200 1.00 89.31 117 SER A CA 1
ATOM 881 C C . SER A 1 117 ? 29.693 0.427 -28.391 1.00 89.31 117 SER A C 1
ATOM 883 O O . SER A 1 117 ? 28.525 0.781 -28.585 1.00 89.31 117 SER A O 1
ATOM 885 N N . TRP A 1 118 ? 30.337 -0.432 -29.197 1.00 92.75 118 TRP A N 1
ATOM 886 C CA . TRP A 1 118 ? 29.710 -1.143 -30.313 1.00 92.75 118 TRP A CA 1
ATOM 887 C C . TRP A 1 118 ? 29.983 -2.657 -30.246 1.00 92.75 118 TRP A C 1
ATOM 889 O O . TRP A 1 118 ? 31.148 -3.037 -30.098 1.00 92.75 118 TRP A O 1
ATOM 899 N N . PRO A 1 119 ? 28.970 -3.537 -30.389 1.00 95.00 119 PRO A N 1
ATOM 900 C CA . PRO A 1 119 ? 27.542 -3.227 -30.542 1.00 95.00 119 PRO A CA 1
ATOM 901 C C . PRO A 1 119 ? 26.983 -2.451 -29.342 1.00 95.00 119 PRO A C 1
ATOM 903 O O . PRO A 1 119 ? 27.468 -2.633 -28.224 1.00 95.00 119 PRO A O 1
ATOM 906 N N . ALA A 1 120 ? 25.992 -1.584 -29.586 1.00 97.69 120 ALA A N 1
ATOM 907 C CA . ALA A 1 120 ? 25.420 -0.718 -28.556 1.00 97.69 120 ALA A CA 1
ATOM 908 C C . ALA A 1 120 ? 24.893 -1.531 -27.365 1.00 97.69 120 ALA A C 1
ATOM 910 O O . ALA A 1 120 ? 24.277 -2.592 -27.538 1.00 97.69 120 ALA A O 1
ATOM 911 N N . LYS A 1 121 ? 25.164 -1.021 -26.162 1.00 98.19 121 LYS A N 1
ATOM 912 C CA . LYS A 1 121 ? 24.788 -1.634 -24.889 1.00 98.19 121 LYS A CA 1
ATOM 913 C C . LYS A 1 121 ? 23.714 -0.817 -24.199 1.00 98.19 121 LYS A C 1
ATOM 915 O O . LYS A 1 121 ? 23.683 0.399 -24.354 1.00 98.19 121 LYS A O 1
ATOM 920 N N . TYR A 1 122 ? 22.853 -1.485 -23.445 1.00 98.56 122 TYR A N 1
ATOM 921 C CA . TYR A 1 122 ? 21.670 -0.901 -22.835 1.00 98.56 122 TYR A CA 1
ATOM 922 C C . TYR A 1 122 ? 21.503 -1.360 -21.391 1.00 98.56 122 TYR A C 1
ATOM 924 O O . TYR A 1 122 ? 21.830 -2.497 -21.044 1.00 98.56 122 TYR A O 1
ATOM 932 N N . VAL A 1 123 ? 20.949 -0.468 -20.582 1.00 98.56 123 VAL A N 1
ATOM 933 C CA . VAL A 1 123 ? 20.403 -0.749 -19.253 1.00 98.56 123 VAL A CA 1
ATOM 934 C C . VAL A 1 123 ? 18.892 -0.501 -19.277 1.00 98.56 123 VAL A C 1
ATOM 936 O O . VAL A 1 123 ? 18.431 0.349 -20.050 1.00 98.56 123 VAL A O 1
ATOM 939 N N . PRO A 1 124 ? 18.100 -1.250 -18.495 1.00 98.44 124 PRO A N 1
ATOM 940 C CA . PRO A 1 124 ? 16.654 -1.117 -18.535 1.00 98.44 124 PRO A CA 1
ATOM 941 C C . PRO A 1 124 ? 16.173 0.089 -17.728 1.00 98.44 124 PRO A C 1
ATOM 943 O O . PRO A 1 124 ? 16.812 0.521 -16.763 1.00 98.44 124 PRO A O 1
ATOM 946 N N . GLY A 1 125 ? 14.999 0.583 -18.096 1.00 98.00 125 GLY A N 1
ATOM 947 C CA . GLY A 1 125 ? 14.221 1.486 -17.272 1.00 98.00 125 GLY A CA 1
ATOM 948 C C . GLY A 1 125 ? 12.726 1.198 -17.340 1.00 98.00 125 GLY A C 1
ATOM 949 O O . GLY A 1 125 ? 12.262 0.458 -18.207 1.00 98.00 125 GLY A O 1
ATOM 950 N N . ASP A 1 126 ? 12.002 1.768 -16.386 1.00 96.94 126 ASP A N 1
ATOM 951 C CA . ASP A 1 126 ? 10.573 1.535 -16.164 1.00 96.94 126 ASP A CA 1
ATOM 952 C C . ASP A 1 126 ? 9.909 2.842 -15.708 1.00 96.94 126 ASP A C 1
ATOM 954 O O . ASP A 1 126 ? 10.575 3.703 -15.116 1.00 96.94 126 ASP A O 1
ATOM 958 N N . VAL A 1 127 ? 8.617 3.001 -15.984 1.00 96.56 127 VAL A N 1
ATOM 959 C CA . VAL A 1 127 ? 7.836 4.195 -15.647 1.00 96.56 127 VAL A CA 1
ATOM 960 C C . VAL A 1 127 ? 6.773 3.828 -14.618 1.00 96.56 127 VAL A C 1
ATOM 962 O O . VAL A 1 127 ? 5.972 2.919 -14.817 1.00 96.56 127 VAL A O 1
ATOM 965 N N . LYS A 1 128 ? 6.736 4.552 -13.497 1.00 92.19 128 LYS A N 1
ATOM 966 C CA . LYS A 1 128 ? 5.786 4.308 -12.408 1.00 92.19 128 LYS A CA 1
ATOM 967 C C . LYS A 1 128 ? 5.096 5.589 -11.962 1.00 92.19 128 LYS A C 1
ATOM 969 O O . LYS A 1 128 ? 5.741 6.508 -11.458 1.00 92.19 128 LYS A O 1
ATOM 974 N N . LEU A 1 129 ? 3.764 5.608 -12.024 1.00 89.44 129 LEU A N 1
ATOM 975 C CA . LEU A 1 129 ? 2.948 6.664 -11.417 1.00 89.44 129 LEU A CA 1
ATOM 976 C C . LEU A 1 129 ? 2.814 6.443 -9.902 1.00 89.44 129 LEU A C 1
ATOM 978 O O . LEU A 1 129 ? 1.748 6.145 -9.366 1.00 89.44 129 LEU A O 1
ATOM 982 N N . HIS A 1 130 ? 3.934 6.545 -9.193 1.00 86.12 130 HIS A N 1
ATOM 983 C CA . HIS A 1 130 ? 3.953 6.577 -7.739 1.00 86.12 130 HIS A CA 1
ATOM 984 C C . HIS A 1 130 ? 5.152 7.353 -7.207 1.00 86.12 130 HIS A C 1
ATOM 986 O O . HIS A 1 130 ? 6.231 7.314 -7.793 1.00 86.12 130 HIS A O 1
ATOM 992 N N . LYS A 1 131 ? 4.982 8.001 -6.047 1.00 89.31 131 LYS A N 1
ATOM 993 C CA . LYS A 1 131 ? 6.103 8.588 -5.298 1.00 89.31 131 LYS A CA 1
ATOM 994 C C . LYS A 1 131 ? 7.108 7.493 -4.956 1.00 89.31 131 LYS A C 1
ATOM 996 O O . LYS A 1 131 ? 6.738 6.500 -4.308 1.00 89.31 131 LYS A O 1
ATOM 1001 N N . PHE A 1 132 ? 8.351 7.681 -5.377 1.00 92.75 132 PHE A N 1
ATOM 1002 C CA . PHE A 1 132 ? 9.449 6.750 -5.164 1.00 92.75 132 PHE A CA 1
ATOM 1003 C C . PHE A 1 132 ? 10.426 7.274 -4.116 1.00 92.75 132 PHE A C 1
ATOM 1005 O O . PHE A 1 132 ? 10.966 6.480 -3.344 1.00 92.75 132 PHE A O 1
ATOM 1012 N N . LEU A 1 133 ? 10.602 8.592 -4.018 1.00 93.88 133 LEU A N 1
ATOM 1013 C CA . LEU A 1 133 ? 11.530 9.215 -3.081 1.00 93.88 133 LEU A CA 1
ATOM 1014 C C . LEU A 1 133 ? 10.838 9.654 -1.781 1.00 93.88 133 LEU A C 1
ATOM 1016 O O . LEU A 1 133 ? 9.640 9.956 -1.722 1.00 93.88 133 LEU A O 1
ATOM 1020 N N . GLU A 1 134 ? 11.610 9.676 -0.697 1.00 92.12 134 GLU A N 1
ATOM 1021 C CA . GLU A 1 134 ? 11.235 10.316 0.563 1.00 92.12 134 GLU A CA 1
ATOM 1022 C C . GLU A 1 134 ? 12.411 11.090 1.182 1.00 92.12 134 GLU A C 1
ATOM 1024 O O . GLU A 1 134 ? 13.563 10.645 1.074 1.00 92.12 134 GLU A O 1
ATOM 1029 N N . PRO A 1 135 ? 12.144 12.222 1.866 1.00 92.19 135 PRO A N 1
ATOM 1030 C CA . PRO A 1 135 ? 13.177 12.962 2.579 1.00 92.19 135 PRO A CA 1
ATOM 1031 C C . PRO A 1 135 ? 13.817 12.113 3.677 1.00 92.19 135 PRO A C 1
ATOM 1033 O O . PRO A 1 135 ? 13.140 11.507 4.516 1.00 92.19 135 PRO A O 1
ATOM 1036 N N . LYS A 1 136 ? 15.147 12.093 3.713 1.00 93.25 136 LYS A N 1
ATOM 1037 C CA . LYS A 1 136 ? 15.922 11.417 4.746 1.00 93.25 136 LYS A CA 1
ATOM 1038 C C . LYS A 1 136 ? 17.245 12.125 4.997 1.00 93.25 136 LYS A C 1
ATOM 1040 O O . LYS A 1 136 ? 18.224 11.878 4.309 1.00 93.25 136 LYS A O 1
ATOM 1045 N N . ALA A 1 137 ? 17.295 12.897 6.079 1.00 92.00 137 ALA A N 1
ATOM 1046 C CA . ALA A 1 137 ? 18.518 13.568 6.495 1.00 92.00 137 ALA A CA 1
ATOM 1047 C C . ALA A 1 137 ? 19.679 12.584 6.725 1.00 92.00 137 ALA A C 1
ATOM 1049 O O . ALA A 1 137 ? 19.580 11.614 7.498 1.00 92.00 137 ALA A O 1
ATOM 1050 N N . SER A 1 138 ? 20.796 12.888 6.079 1.00 90.56 138 SER A N 1
ATOM 1051 C CA . SER A 1 138 ? 22.097 12.283 6.306 1.00 90.56 138 SER A CA 1
ATOM 1052 C C . SER A 1 138 ? 22.578 12.589 7.717 1.00 90.56 138 SER A C 1
ATOM 1054 O O . SER A 1 138 ? 22.235 13.589 8.347 1.00 90.56 138 SER A O 1
ATOM 1056 N N . ASN A 1 139 ? 23.379 11.687 8.264 1.00 91.06 139 ASN A N 1
ATOM 1057 C CA . ASN A 1 139 ? 23.999 11.865 9.567 1.00 91.06 139 ASN A CA 1
ATOM 1058 C C . ASN A 1 139 ? 25.429 11.329 9.545 1.00 91.06 139 ASN A C 1
ATOM 1060 O O . ASN A 1 139 ? 25.886 10.761 8.559 1.00 91.06 139 ASN A O 1
ATOM 1064 N N . LYS A 1 140 ? 26.140 11.460 10.670 1.00 88.44 140 LYS A N 1
ATOM 1065 C CA . LYS A 1 140 ? 27.549 11.043 10.784 1.00 88.44 140 LYS A CA 1
ATOM 1066 C C . LYS A 1 140 ? 27.815 9.580 10.400 1.00 88.44 140 LYS A C 1
ATOM 1068 O O . LYS A 1 140 ? 28.966 9.228 10.173 1.00 88.44 140 LYS A O 1
ATOM 1073 N N . ARG A 1 141 ? 26.790 8.721 10.409 1.00 87.31 141 ARG A N 1
ATOM 1074 C CA . ARG A 1 141 ? 26.906 7.280 10.167 1.00 87.31 141 ARG A CA 1
ATOM 1075 C C . ARG A 1 141 ? 26.359 6.844 8.807 1.00 87.31 141 ARG A C 1
ATOM 1077 O O . ARG A 1 141 ? 26.776 5.800 8.321 1.00 87.31 141 ARG A O 1
ATOM 1084 N N . PHE A 1 142 ? 25.436 7.601 8.223 1.00 87.12 142 PHE A N 1
ATOM 1085 C CA . PHE A 1 142 ? 24.756 7.241 6.981 1.00 87.12 142 PHE A CA 1
ATOM 1086 C C . PHE A 1 142 ? 24.583 8.479 6.101 1.00 87.12 142 PHE A C 1
ATOM 1088 O O . PHE A 1 142 ? 23.988 9.459 6.553 1.00 87.12 142 PHE A O 1
ATOM 1095 N N . SER A 1 143 ? 25.080 8.401 4.866 1.00 89.19 143 SER A N 1
ATOM 1096 C CA . SER A 1 143 ? 24.758 9.349 3.797 1.00 89.19 143 SER A CA 1
ATOM 1097 C C . SER A 1 143 ? 23.544 8.830 3.034 1.00 89.19 143 SER A C 1
ATOM 1099 O O . SER A 1 143 ? 23.485 7.633 2.742 1.00 89.19 143 SER A O 1
ATOM 1101 N N . TYR A 1 144 ? 22.583 9.703 2.751 1.00 91.56 144 TYR A N 1
ATOM 1102 C CA . TYR A 1 144 ? 21.425 9.395 1.919 1.00 91.56 144 TYR A CA 1
ATOM 1103 C C . TYR A 1 144 ? 21.442 10.338 0.728 1.00 91.56 144 TYR A C 1
ATOM 1105 O O . TYR A 1 144 ? 21.159 11.527 0.859 1.00 91.56 144 TYR A O 1
ATOM 1113 N N . GLU A 1 145 ? 21.819 9.803 -0.422 1.00 94.69 145 GLU A N 1
ATOM 1114 C CA . GLU A 1 145 ? 21.843 10.529 -1.680 1.00 94.69 145 GLU A CA 1
ATOM 1115 C C . GLU A 1 145 ? 21.305 9.630 -2.787 1.00 94.69 145 GLU A C 1
ATOM 1117 O O . GLU A 1 145 ? 21.476 8.408 -2.751 1.00 94.69 145 GLU A O 1
ATOM 1122 N N . VAL A 1 146 ? 20.632 10.237 -3.757 1.00 95.56 146 VAL A N 1
ATOM 1123 C CA . VAL A 1 146 ? 20.123 9.542 -4.939 1.00 95.56 146 VAL A CA 1
ATOM 1124 C C . VAL A 1 146 ? 20.622 10.236 -6.193 1.00 95.56 146 VAL A C 1
ATOM 1126 O O . VAL A 1 146 ? 20.698 11.466 -6.260 1.00 95.56 146 VAL A O 1
ATOM 1129 N N . VAL A 1 147 ? 20.977 9.435 -7.192 1.00 97.81 147 VAL A N 1
ATOM 1130 C CA . VAL A 1 147 ? 21.370 9.931 -8.507 1.00 97.81 147 VAL A CA 1
ATOM 1131 C C . VAL A 1 147 ? 20.119 9.997 -9.369 1.00 97.81 147 VAL A C 1
ATOM 1133 O O . VAL A 1 147 ? 19.440 8.992 -9.554 1.00 97.81 147 VAL A O 1
ATOM 1136 N N . VAL A 1 148 ? 19.821 11.171 -9.911 1.00 98.19 148 VAL A N 1
ATOM 1137 C CA . VAL A 1 148 ? 18.660 11.405 -10.775 1.00 98.19 148 VAL A CA 1
ATOM 1138 C C . VAL A 1 148 ? 19.086 12.027 -12.094 1.00 98.19 148 VAL A C 1
ATOM 1140 O O . VAL A 1 148 ? 20.139 12.661 -12.180 1.00 98.19 148 VAL A O 1
ATOM 1143 N N . ALA A 1 149 ? 18.266 11.875 -13.123 1.00 97.69 149 ALA A N 1
ATOM 1144 C CA . ALA A 1 149 ? 18.454 12.529 -14.413 1.00 97.69 149 ALA A CA 1
ATOM 1145 C C . ALA A 1 149 ? 17.089 12.872 -15.030 1.00 97.69 149 ALA A C 1
ATOM 1147 O O . ALA A 1 149 ? 16.120 12.168 -14.733 1.00 97.69 149 ALA A O 1
ATOM 1148 N N . PRO A 1 150 ? 16.983 13.919 -15.866 1.00 96.81 150 PRO A N 1
ATOM 1149 C CA . PRO A 1 150 ? 15.764 14.192 -16.620 1.00 96.81 150 PRO A CA 1
ATOM 1150 C C . PRO A 1 150 ? 15.338 12.956 -17.416 1.00 96.81 150 PRO A C 1
ATOM 1152 O O . PRO A 1 150 ? 16.182 12.285 -18.012 1.00 96.81 150 PRO A O 1
ATOM 1155 N N . ALA A 1 151 ? 14.038 12.664 -17.470 1.00 96.06 151 ALA A N 1
ATOM 1156 C CA . ALA A 1 151 ? 13.533 11.512 -18.219 1.00 96.06 151 ALA A CA 1
ATOM 1157 C C . ALA A 1 151 ? 13.885 11.585 -19.721 1.00 96.06 151 ALA A C 1
ATOM 1159 O O . ALA A 1 151 ? 14.069 10.557 -20.368 1.00 96.06 151 ALA A O 1
ATOM 1160 N N . SER A 1 152 ? 14.034 12.802 -20.257 1.00 95.12 152 SER A N 1
ATOM 1161 C CA . SER A 1 152 ? 14.425 13.075 -21.644 1.00 95.12 152 SER A CA 1
ATOM 1162 C C . SER A 1 152 ? 15.927 12.950 -21.921 1.00 95.12 152 SER A C 1
ATOM 1164 O O . SER A 1 152 ? 16.320 12.752 -23.071 1.00 95.12 152 SER A O 1
ATOM 1166 N N . ASP A 1 153 ? 16.778 13.026 -20.893 1.00 95.31 153 ASP A N 1
ATOM 1167 C CA . ASP A 1 153 ? 18.217 12.778 -21.013 1.00 95.31 153 ASP A CA 1
ATOM 1168 C C . ASP A 1 153 ? 18.761 12.043 -19.775 1.00 95.31 153 ASP A C 1
ATOM 1170 O O . ASP A 1 153 ? 19.389 12.656 -18.904 1.00 95.31 153 ASP A O 1
ATOM 1174 N N . PRO A 1 154 ? 18.593 10.708 -19.706 1.00 96.00 154 PRO A N 1
ATOM 1175 C CA . PRO A 1 154 ? 19.068 9.908 -18.575 1.00 96.00 154 PRO A CA 1
ATOM 1176 C C . PRO A 1 154 ? 20.588 9.982 -18.328 1.00 96.00 154 PRO A C 1
ATOM 1178 O O . PRO A 1 154 ? 21.066 9.569 -17.268 1.00 96.00 154 PRO A O 1
ATOM 1181 N N . SER A 1 155 ? 21.368 10.505 -19.285 1.00 93.81 155 SER A N 1
ATOM 1182 C CA . SER A 1 155 ? 22.814 10.705 -19.135 1.00 93.81 155 SER A CA 1
ATOM 1183 C C . SER A 1 155 ? 23.176 11.962 -18.333 1.00 93.81 155 SER A C 1
ATOM 1185 O O . SER A 1 155 ? 24.265 12.023 -17.756 1.00 93.81 155 SER A O 1
ATOM 1187 N N . ALA A 1 156 ? 22.261 12.933 -18.226 1.00 95.44 156 ALA A N 1
ATOM 1188 C CA . ALA A 1 156 ? 22.446 14.183 -17.490 1.00 95.44 156 ALA A CA 1
ATOM 1189 C C . ALA A 1 156 ? 22.242 13.980 -15.976 1.00 95.44 156 ALA A C 1
ATOM 1191 O O . ALA A 1 156 ? 21.302 14.487 -15.362 1.00 95.44 156 ALA A O 1
ATOM 1192 N N . ARG A 1 157 ? 23.134 13.189 -15.371 1.00 96.81 157 ARG A N 1
ATOM 1193 C CA . ARG A 1 157 ? 23.060 12.795 -13.961 1.00 96.81 157 ARG A CA 1
ATOM 1194 C C . ARG A 1 157 ? 23.341 13.971 -13.026 1.00 96.81 157 ARG A C 1
ATOM 1196 O O . ARG A 1 157 ? 24.296 14.724 -13.202 1.00 96.81 157 ARG A O 1
ATOM 1203 N N . SER A 1 158 ? 22.543 14.066 -11.973 1.00 97.06 158 SER A N 1
ATOM 1204 C CA . SER A 1 158 ? 22.723 14.970 -10.841 1.00 97.06 158 SER A CA 1
ATOM 1205 C C . SER A 1 158 ? 22.417 14.234 -9.536 1.00 97.06 158 SER A C 1
ATOM 1207 O O . SER A 1 158 ? 21.835 13.152 -9.555 1.00 97.06 158 SER A O 1
ATOM 1209 N N . VAL A 1 159 ? 22.829 14.799 -8.404 1.00 97.31 159 VAL A N 1
ATOM 1210 C CA . VAL A 1 159 ? 22.618 14.193 -7.083 1.00 97.31 159 VAL A CA 1
ATOM 1211 C C . VAL A 1 159 ? 21.602 15.012 -6.303 1.00 97.31 159 VAL A C 1
ATOM 1213 O O . VAL A 1 159 ? 21.690 16.240 -6.266 1.00 97.31 159 VAL A O 1
ATOM 1216 N N . ILE A 1 160 ? 20.662 14.323 -5.663 1.00 96.50 160 ILE A N 1
ATOM 1217 C CA . ILE A 1 160 ? 19.807 14.879 -4.616 1.00 96.50 160 ILE A CA 1
ATOM 1218 C C . ILE A 1 160 ? 20.314 14.331 -3.282 1.00 96.50 160 ILE A C 1
ATOM 1220 O O . ILE A 1 160 ? 20.356 13.116 -3.079 1.00 96.50 160 ILE A O 1
ATOM 1224 N N . ALA A 1 161 ? 20.715 15.234 -2.389 1.00 95.50 161 ALA A N 1
ATOM 1225 C CA . ALA A 1 161 ? 21.106 14.898 -1.026 1.00 95.50 161 ALA A CA 1
ATOM 1226 C C . ALA A 1 161 ? 19.881 14.777 -0.110 1.00 95.50 161 ALA A C 1
ATOM 1228 O O . ALA A 1 161 ? 18.813 15.310 -0.402 1.00 95.50 161 ALA A O 1
ATOM 1229 N N . ASP A 1 162 ? 20.064 14.103 1.022 1.00 94.56 162 ASP A N 1
ATOM 1230 C CA . ASP A 1 162 ? 19.050 13.900 2.056 1.00 94.56 162 ASP A CA 1
ATOM 1231 C C . ASP A 1 162 ? 17.761 13.252 1.529 1.00 94.56 162 ASP A C 1
ATOM 1233 O O . ASP A 1 162 ? 16.647 13.589 1.937 1.00 94.56 162 ASP A O 1
ATOM 1237 N N . ALA A 1 163 ? 17.930 12.279 0.635 1.00 93.88 163 ALA A N 1
ATOM 1238 C CA . ALA A 1 163 ? 16.855 11.564 -0.037 1.00 93.88 163 ALA A CA 1
ATOM 1239 C C . ALA A 1 163 ? 17.144 10.064 -0.096 1.00 93.88 163 ALA A C 1
ATOM 1241 O O . ALA A 1 163 ? 18.297 9.635 -0.168 1.00 93.88 163 ALA A O 1
ATOM 1242 N N . ARG A 1 164 ? 16.089 9.246 -0.090 1.00 92.38 164 ARG A N 1
ATOM 1243 C CA . ARG A 1 164 ? 16.201 7.803 -0.338 1.00 92.38 164 ARG A CA 1
ATOM 1244 C C . ARG A 1 164 ? 14.959 7.241 -1.034 1.00 92.38 164 ARG A C 1
ATOM 1246 O O . ARG A 1 164 ? 13.881 7.817 -0.880 1.00 92.38 164 ARG A O 1
ATOM 1253 N N . PRO A 1 165 ? 15.073 6.076 -1.694 1.00 91.44 165 PRO A N 1
ATOM 1254 C CA . PRO A 1 165 ? 13.911 5.315 -2.131 1.00 91.44 165 PRO A CA 1
ATOM 1255 C C . PRO A 1 165 ? 13.018 4.886 -0.959 1.00 91.44 165 PRO A C 1
ATOM 1257 O O . PRO A 1 165 ? 13.502 4.494 0.112 1.00 91.44 165 PRO A O 1
ATOM 1260 N N . ARG A 1 166 ? 11.703 4.892 -1.177 1.00 88.06 166 ARG A N 1
ATOM 1261 C CA . ARG A 1 166 ? 10.704 4.343 -0.254 1.00 88.06 166 ARG A CA 1
ATOM 1262 C C . ARG A 1 166 ? 10.825 2.823 -0.207 1.00 88.06 166 ARG A C 1
ATOM 1264 O O . ARG A 1 166 ? 10.664 2.142 -1.215 1.00 88.06 166 ARG A O 1
ATOM 1271 N N . GLY A 1 167 ? 11.088 2.290 0.987 1.00 73.94 167 GLY A N 1
ATOM 1272 C CA . GLY A 1 167 ? 11.573 0.916 1.159 1.00 73.94 167 GLY A CA 1
ATOM 1273 C C . GLY A 1 167 ? 10.699 -0.193 0.562 1.00 73.94 167 GLY A C 1
ATOM 1274 O O . GLY A 1 167 ? 11.246 -1.115 -0.028 1.00 73.94 167 GLY A O 1
ATOM 1275 N N . THR A 1 168 ? 9.370 -0.120 0.692 1.00 66.06 168 THR A N 1
ATOM 1276 C CA . THR A 1 168 ? 8.467 -1.182 0.205 1.00 66.06 168 THR A CA 1
ATOM 1277 C C . THR A 1 168 ? 8.355 -1.223 -1.315 1.00 66.06 168 THR A C 1
ATOM 1279 O O . THR A 1 168 ? 8.362 -2.304 -1.883 1.00 66.06 168 THR A O 1
ATOM 1282 N N . ARG A 1 169 ? 8.289 -0.064 -1.978 1.00 75.25 169 ARG A N 1
ATOM 1283 C CA . ARG A 1 169 ? 8.180 0.021 -3.446 1.00 75.25 169 ARG A CA 1
ATOM 1284 C C . ARG A 1 169 ? 9.515 -0.213 -4.145 1.00 75.25 169 ARG A C 1
ATOM 1286 O O . ARG A 1 169 ? 9.554 -0.775 -5.230 1.00 75.25 169 ARG A O 1
ATOM 1293 N N . HIS A 1 170 ? 10.609 0.162 -3.482 1.00 86.19 170 HIS A N 1
ATOM 1294 C CA . HIS A 1 170 ? 11.952 0.013 -4.025 1.00 86.19 170 HIS A CA 1
ATOM 1295 C C . HIS A 1 170 ? 12.311 -1.434 -4.376 1.00 86.19 170 HIS A C 1
ATOM 1297 O O . HIS A 1 170 ? 12.933 -1.652 -5.410 1.00 86.19 170 HIS A O 1
ATOM 1303 N N . GLU A 1 171 ? 11.936 -2.414 -3.546 1.00 91.69 171 GLU A N 1
ATOM 1304 C CA . GLU A 1 171 ? 12.247 -3.818 -3.845 1.00 91.69 171 GLU A CA 1
ATOM 1305 C C . GLU A 1 171 ? 11.505 -4.289 -5.098 1.00 91.69 171 GLU A C 1
ATOM 1307 O O . GLU A 1 171 ? 12.148 -4.752 -6.036 1.00 91.69 171 GLU A O 1
ATOM 1312 N N . ASP A 1 172 ? 10.188 -4.096 -5.165 1.00 91.81 172 ASP A N 1
ATOM 1313 C CA . ASP A 1 172 ? 9.377 -4.560 -6.295 1.00 91.81 172 ASP A CA 1
ATOM 1314 C C . ASP A 1 172 ? 9.839 -3.956 -7.634 1.00 91.81 172 ASP A C 1
ATOM 1316 O O . ASP A 1 172 ? 10.057 -4.690 -8.605 1.00 91.81 172 ASP A O 1
ATOM 1320 N N . ASP A 1 173 ? 10.065 -2.638 -7.671 1.00 94.44 173 ASP A N 1
ATOM 1321 C CA . ASP A 1 173 ? 10.538 -1.936 -8.869 1.00 94.44 173 ASP A CA 1
ATOM 1322 C C . ASP A 1 173 ? 11.952 -2.407 -9.271 1.00 94.44 173 ASP A C 1
ATOM 1324 O O . ASP A 1 173 ? 12.228 -2.670 -10.445 1.00 94.44 173 ASP A O 1
ATOM 1328 N N . ALA A 1 174 ? 12.857 -2.595 -8.301 1.00 96.12 174 ALA A N 1
ATOM 1329 C CA . ALA A 1 174 ? 14.216 -3.065 -8.570 1.00 96.12 174 ALA A CA 1
ATOM 1330 C C . ALA A 1 174 ? 14.253 -4.525 -9.059 1.00 96.12 174 ALA A C 1
ATOM 1332 O O . ALA A 1 174 ? 15.068 -4.862 -9.920 1.00 96.12 174 ALA A O 1
ATOM 1333 N N . LEU A 1 175 ? 13.373 -5.396 -8.554 1.00 96.69 175 LEU A N 1
ATOM 1334 C CA . LEU A 1 175 ? 13.239 -6.781 -9.018 1.00 96.69 175 LEU A CA 1
ATOM 1335 C C . LEU A 1 175 ? 12.691 -6.840 -10.451 1.00 96.69 175 LEU A C 1
ATOM 1337 O O . LEU A 1 175 ? 13.149 -7.665 -11.245 1.00 96.69 175 LEU A O 1
ATOM 1341 N N . GLN A 1 176 ? 11.759 -5.950 -10.809 1.00 96.56 176 GLN A N 1
ATOM 1342 C CA . GLN A 1 176 ? 11.297 -5.809 -12.192 1.00 96.56 176 GLN A CA 1
ATOM 1343 C C . GLN A 1 176 ? 12.437 -5.375 -13.122 1.00 96.56 176 GLN A C 1
ATOM 1345 O O . GLN A 1 176 ? 12.643 -5.984 -14.171 1.00 96.56 176 GLN A O 1
ATOM 1350 N N . LEU A 1 177 ? 13.235 -4.386 -12.724 1.00 97.94 177 LEU A N 1
ATOM 1351 C CA . LEU A 1 177 ? 14.389 -3.939 -13.509 1.00 97.94 177 LEU A CA 1
ATOM 1352 C C . LEU A 1 177 ? 15.479 -5.021 -13.610 1.00 97.94 177 LEU A C 1
ATOM 1354 O O . LEU A 1 177 ? 16.059 -5.210 -14.678 1.00 97.94 177 LEU A O 1
ATOM 1358 N N . ALA A 1 178 ? 15.709 -5.798 -12.547 1.00 98.31 178 ALA A N 1
ATOM 1359 C CA . ALA A 1 178 ? 16.614 -6.948 -12.561 1.00 98.31 178 ALA A CA 1
ATOM 1360 C C . ALA A 1 178 ? 16.199 -8.017 -13.591 1.00 98.31 178 ALA A C 1
ATOM 1362 O O . ALA A 1 178 ? 17.066 -8.590 -14.256 1.00 98.31 178 ALA A O 1
ATOM 1363 N N . HI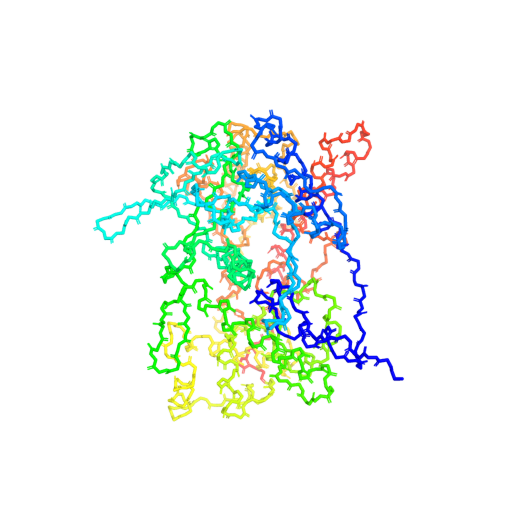S A 1 179 ? 14.893 -8.237 -13.792 1.00 98.56 179 HIS A N 1
ATOM 1364 C CA . H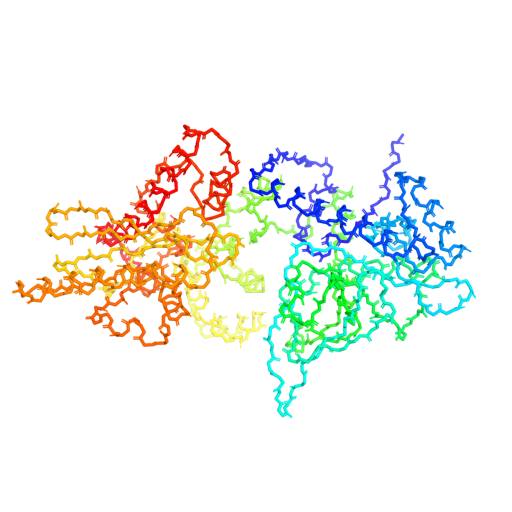IS A 1 179 ? 14.378 -9.124 -14.843 1.00 98.56 179 HIS A CA 1
ATOM 1365 C C . HIS A 1 179 ? 14.846 -8.695 -16.232 1.00 98.56 179 HIS A C 1
ATOM 1367 O O . HIS A 1 179 ? 15.390 -9.501 -16.989 1.00 98.56 179 HIS A O 1
ATOM 1373 N N . TYR A 1 180 ? 14.669 -7.415 -16.560 1.00 98.44 180 TYR A N 1
ATOM 1374 C CA . TYR A 1 180 ? 15.076 -6.875 -17.856 1.00 98.44 180 TYR A CA 1
ATOM 1375 C C . TYR A 1 180 ? 16.597 -6.840 -18.012 1.00 98.44 180 TYR A C 1
ATOM 1377 O O . TYR A 1 180 ? 17.100 -7.118 -19.100 1.00 98.44 180 TYR A O 1
ATOM 1385 N N . THR A 1 181 ? 17.337 -6.605 -16.927 1.00 98.56 181 THR A N 1
ATOM 1386 C CA . THR A 1 181 ? 18.798 -6.733 -16.902 1.00 98.56 181 THR A CA 1
ATOM 1387 C C . THR A 1 181 ? 19.234 -8.138 -17.317 1.00 98.56 181 THR A C 1
ATOM 1389 O O . THR A 1 181 ? 20.032 -8.265 -18.245 1.00 98.56 181 THR A O 1
ATOM 1392 N N . ARG A 1 182 ? 18.658 -9.200 -16.730 1.00 98.25 182 ARG A N 1
ATOM 1393 C CA . ARG A 1 182 ? 18.978 -10.589 -17.117 1.00 98.25 182 ARG A CA 1
ATOM 1394 C C . ARG A 1 182 ? 18.642 -10.887 -18.579 1.00 98.25 182 ARG A C 1
ATOM 1396 O O . ARG A 1 182 ? 19.410 -11.569 -19.252 1.00 98.25 182 ARG A O 1
ATOM 1403 N N . MET A 1 183 ? 17.537 -10.348 -19.096 1.00 98.38 183 MET A N 1
ATOM 1404 C CA . MET A 1 183 ? 17.196 -10.491 -20.517 1.00 98.38 183 MET A CA 1
ATOM 1405 C C . MET A 1 183 ? 18.207 -9.787 -21.435 1.00 98.38 183 MET A C 1
ATOM 1407 O O . MET A 1 183 ? 18.611 -10.347 -22.454 1.00 98.38 183 MET A O 1
ATOM 1411 N N . LEU A 1 184 ? 18.658 -8.580 -21.079 1.00 98.44 184 LEU A N 1
ATOM 1412 C CA . LEU A 1 184 ? 19.685 -7.856 -21.836 1.00 98.44 184 LEU A CA 1
ATOM 1413 C C . LEU A 1 184 ? 21.043 -8.570 -21.792 1.00 98.44 184 LEU A C 1
ATOM 1415 O O . LEU A 1 184 ? 21.786 -8.526 -22.775 1.00 98.44 184 LEU A O 1
ATOM 1419 N N . GLU A 1 185 ? 21.375 -9.237 -20.686 1.00 97.88 185 GLU A N 1
ATOM 1420 C CA . GLU A 1 185 ? 22.567 -10.085 -20.583 1.00 97.88 185 GLU A CA 1
ATOM 1421 C C . GLU A 1 185 ? 22.484 -11.293 -21.513 1.00 97.88 185 GLU A C 1
ATOM 1423 O O . GLU A 1 185 ? 23.421 -11.519 -22.280 1.00 97.88 185 GLU A O 1
ATOM 1428 N N . ALA A 1 186 ? 21.356 -12.011 -21.510 1.00 97.62 186 ALA A N 1
ATOM 1429 C CA . ALA A 1 186 ? 21.115 -13.140 -22.411 1.00 97.62 186 ALA A CA 1
ATOM 1430 C C . ALA A 1 186 ? 21.189 -12.719 -23.890 1.00 97.62 186 ALA A C 1
ATOM 1432 O O . ALA A 1 186 ? 21.749 -13.430 -24.723 1.00 97.62 186 ALA A O 1
ATOM 1433 N N . LEU A 1 187 ? 20.708 -11.513 -24.211 1.00 96.75 187 LEU A N 1
ATOM 1434 C CA . LEU A 1 187 ? 20.797 -10.924 -25.550 1.00 96.75 187 LEU A CA 1
ATOM 1435 C C . LEU A 1 187 ? 22.214 -10.431 -25.912 1.00 96.75 187 LEU A C 1
ATOM 1437 O O . LEU A 1 187 ? 22.468 -10.028 -27.048 1.00 96.75 187 LEU A O 1
ATOM 1441 N N . GLY A 1 188 ? 23.146 -10.396 -24.956 1.00 96.75 188 GLY A N 1
ATOM 1442 C CA . GLY A 1 188 ? 24.474 -9.814 -25.144 1.00 96.75 188 GLY A CA 1
ATOM 1443 C C . GLY A 1 188 ? 24.452 -8.294 -25.351 1.00 96.75 188 GLY A C 1
ATOM 1444 O O . GLY A 1 188 ? 25.401 -7.735 -25.908 1.00 96.75 188 GLY A O 1
ATOM 1445 N N . ARG A 1 189 ? 23.387 -7.607 -24.919 1.00 97.62 189 ARG A N 1
ATOM 1446 C CA . ARG A 1 189 ? 23.203 -6.147 -25.018 1.00 97.62 189 ARG A CA 1
ATOM 1447 C C . ARG A 1 189 ? 23.379 -5.423 -23.683 1.00 97.62 189 ARG A C 1
ATOM 1449 O O . ARG A 1 189 ? 23.425 -4.204 -23.687 1.00 97.62 189 ARG A O 1
ATOM 1456 N N . HIS A 1 190 ? 23.563 -6.124 -22.568 1.00 98.00 190 HIS A N 1
ATOM 1457 C CA . HIS A 1 190 ? 23.931 -5.494 -21.296 1.00 98.00 190 HIS A CA 1
ATOM 1458 C C . HIS A 1 190 ? 25.411 -5.034 -21.292 1.00 98.00 190 HIS A C 1
ATOM 1460 O O . HIS A 1 190 ? 26.263 -5.737 -21.854 1.00 98.00 190 HIS A O 1
ATOM 1466 N N . PRO A 1 191 ? 25.756 -3.884 -20.675 1.00 97.00 191 PRO A N 1
ATOM 1467 C CA . PRO A 1 191 ? 27.133 -3.373 -20.583 1.00 97.00 191 PRO A CA 1
ATOM 1468 C C . PRO A 1 191 ? 28.086 -4.218 -19.719 1.00 97.00 191 PRO A C 1
ATOM 1470 O O . PRO A 1 191 ? 29.298 -4.043 -19.808 1.00 97.00 191 PRO A O 1
ATOM 1473 N N . GLY A 1 192 ? 27.569 -5.157 -18.925 1.00 94.81 192 GLY A N 1
ATOM 1474 C CA . GLY A 1 192 ? 28.366 -6.102 -18.139 1.00 94.81 192 GLY A CA 1
ATOM 1475 C C . GLY A 1 192 ? 28.304 -5.860 -16.625 1.00 94.81 192 GLY A C 1
ATOM 1476 O O . GLY A 1 192 ? 27.586 -4.974 -16.163 1.00 94.81 192 GLY A O 1
ATOM 1477 N N . PRO A 1 193 ? 29.039 -6.659 -15.833 1.00 92.06 193 PRO A N 1
ATOM 1478 C CA . PRO A 1 193 ? 28.822 -6.782 -14.390 1.00 92.06 193 PRO A CA 1
ATOM 1479 C C . PRO A 1 193 ? 29.224 -5.553 -13.561 1.00 92.06 193 PRO A C 1
ATOM 1481 O O . PRO A 1 193 ? 28.853 -5.463 -12.397 1.00 92.06 193 PRO A O 1
ATOM 1484 N N . GLU A 1 194 ? 29.963 -4.600 -14.132 1.00 91.56 194 GLU A N 1
ATOM 1485 C CA . GLU A 1 194 ? 30.325 -3.345 -13.450 1.00 91.56 194 GLU A CA 1
ATOM 1486 C C . GLU A 1 194 ? 29.204 -2.285 -13.520 1.00 91.56 194 GLU A C 1
ATOM 1488 O O . GLU A 1 194 ? 29.265 -1.242 -12.863 1.00 91.56 194 GLU A O 1
ATOM 1493 N N . HIS A 1 195 ? 28.150 -2.559 -14.295 1.00 94.44 195 HIS A N 1
ATOM 1494 C CA . HIS A 1 195 ? 27.122 -1.596 -14.687 1.00 94.44 195 HIS A CA 1
ATOM 1495 C C . HIS A 1 195 ? 25.701 -2.092 -14.391 1.00 94.44 195 HIS A C 1
ATOM 1497 O O . HIS A 1 195 ? 24.782 -1.855 -15.170 1.00 94.44 195 HIS A O 1
ATOM 1503 N N . TYR A 1 196 ? 25.512 -2.768 -13.254 1.00 97.50 196 TYR A N 1
ATOM 1504 C CA . TYR A 1 196 ? 24.195 -3.180 -12.759 1.00 97.50 196 TYR A CA 1
ATOM 1505 C C . TYR A 1 196 ? 23.407 -2.006 -12.176 1.00 97.50 196 TYR A C 1
ATOM 1507 O O . TYR A 1 196 ? 23.114 -1.932 -10.983 1.00 97.50 196 TYR A O 1
ATOM 1515 N N . GLU A 1 197 ? 23.067 -1.072 -13.047 1.00 96.50 197 GLU A N 1
ATOM 1516 C CA . GLU A 1 197 ? 22.212 0.063 -12.757 1.00 96.50 197 GLU A CA 1
ATOM 1517 C C . GLU A 1 197 ? 20.997 0.062 -13.682 1.00 96.50 197 GLU A C 1
ATOM 1519 O O . GLU A 1 197 ? 21.037 -0.487 -14.781 1.00 96.50 197 GLU A O 1
ATOM 1524 N N . ALA A 1 198 ? 19.909 0.664 -13.225 1.00 97.94 198 ALA A N 1
ATOM 1525 C CA . ALA A 1 198 ? 18.679 0.796 -13.990 1.00 97.94 198 ALA A CA 1
ATOM 1526 C C . ALA A 1 198 ? 18.002 2.135 -13.696 1.00 97.94 198 ALA A C 1
ATOM 1528 O O . ALA A 1 198 ? 18.295 2.772 -12.681 1.00 97.94 198 ALA A O 1
ATOM 1529 N N . PHE A 1 199 ? 17.122 2.571 -14.594 1.00 98.31 199 PHE A N 1
ATOM 1530 C CA . PHE A 1 199 ? 16.538 3.910 -14.558 1.00 98.31 199 PHE A CA 1
ATOM 1531 C C . PHE A 1 199 ? 15.028 3.864 -14.308 1.00 98.31 199 PHE A C 1
ATOM 1533 O O . PHE A 1 199 ? 14.272 3.391 -15.148 1.00 98.31 199 PHE A O 1
ATOM 1540 N N . LEU A 1 200 ? 14.575 4.363 -13.159 1.00 97.81 200 LEU A N 1
ATOM 1541 C CA . LEU A 1 200 ? 13.158 4.377 -12.796 1.00 97.81 200 LEU A CA 1
ATOM 1542 C C . LEU A 1 200 ? 12.596 5.793 -12.894 1.00 97.81 200 LEU A C 1
ATOM 1544 O O . LEU A 1 200 ? 12.964 6.645 -12.086 1.00 97.81 200 LEU A O 1
ATOM 1548 N N . VAL A 1 201 ? 11.692 6.047 -13.837 1.00 97.56 201 VAL A N 1
ATOM 1549 C CA . VAL A 1 201 ? 10.943 7.309 -13.883 1.00 97.56 201 VAL A CA 1
ATOM 1550 C C . VAL A 1 201 ? 9.751 7.205 -12.942 1.00 97.56 201 VAL A C 1
ATOM 1552 O O . VAL A 1 201 ? 8.922 6.309 -13.089 1.00 97.56 201 VAL A O 1
ATOM 1555 N N . SER A 1 202 ? 9.672 8.107 -11.967 1.00 93.06 202 SER A N 1
ATOM 1556 C CA . SER A 1 202 ? 8.645 8.093 -10.926 1.00 93.06 202 SER A CA 1
ATOM 1557 C C . SER A 1 202 ? 7.732 9.315 -10.998 1.00 93.06 202 SER A C 1
ATOM 1559 O O . SER A 1 202 ? 8.142 10.405 -11.404 1.00 93.06 202 SER A O 1
ATOM 1561 N N . GLY A 1 203 ? 6.494 9.138 -10.536 1.00 88.81 203 GLY A N 1
ATOM 1562 C CA . GLY A 1 203 ? 5.524 10.206 -10.283 1.00 88.81 203 GLY A CA 1
ATOM 1563 C C . GLY A 1 203 ? 5.799 10.956 -8.976 1.00 88.81 203 GLY A C 1
ATOM 1564 O O . GLY A 1 203 ? 4.881 11.172 -8.188 1.00 88.81 203 GLY A O 1
ATOM 1565 N N . ASP A 1 204 ? 7.068 11.254 -8.683 1.00 91.50 204 ASP A N 1
ATOM 1566 C CA . ASP A 1 204 ? 7.422 12.169 -7.598 1.00 91.50 204 ASP A CA 1
ATOM 1567 C C . ASP A 1 204 ? 7.066 13.613 -7.980 1.00 91.50 204 ASP A C 1
ATOM 1569 O O . ASP A 1 204 ? 7.105 13.988 -9.152 1.00 91.50 204 ASP A O 1
ATOM 1573 N N . GLU A 1 205 ? 6.758 14.432 -6.974 1.00 89.19 205 GLU A N 1
ATOM 1574 C CA . GLU A 1 205 ? 6.611 15.881 -7.143 1.00 89.19 205 GLU A CA 1
ATOM 1575 C C . GLU A 1 205 ? 8.011 16.476 -7.323 1.00 89.19 205 GLU A C 1
ATOM 1577 O O . GLU A 1 205 ? 8.715 16.772 -6.360 1.00 89.19 205 GLU A O 1
ATOM 1582 N N . TRP A 1 206 ? 8.481 16.543 -8.565 1.00 91.75 206 TRP A N 1
ATOM 1583 C CA . TRP A 1 206 ? 9.869 16.895 -8.870 1.00 91.75 206 TRP A CA 1
ATOM 1584 C C . TRP A 1 206 ? 10.237 18.332 -8.459 1.00 91.75 206 TRP A C 1
ATOM 1586 O O . TRP A 1 206 ? 11.388 18.573 -8.078 1.00 91.75 206 TRP A O 1
ATOM 1596 N N . ASP A 1 207 ? 9.261 19.239 -8.395 1.00 90.38 207 ASP A N 1
ATOM 1597 C CA . ASP A 1 207 ? 9.439 20.599 -7.871 1.00 90.38 207 ASP A CA 1
ATOM 1598 C C . ASP A 1 207 ? 9.872 20.600 -6.391 1.00 90.38 207 ASP A C 1
ATOM 1600 O O . ASP A 1 207 ? 10.771 21.361 -6.019 1.00 90.38 207 ASP A O 1
ATOM 1604 N N . ASP A 1 208 ? 9.343 19.684 -5.563 1.00 90.25 208 ASP A N 1
ATOM 1605 C CA . ASP A 1 208 ? 9.746 19.519 -4.150 1.00 90.25 208 ASP A CA 1
ATOM 1606 C C . ASP A 1 208 ? 11.229 19.135 -4.018 1.00 90.25 208 ASP A C 1
ATOM 1608 O O . ASP A 1 208 ? 11.878 19.388 -2.999 1.00 90.25 208 ASP A O 1
ATOM 1612 N N . TRP A 1 209 ? 11.785 18.532 -5.069 1.00 92.69 209 TRP A N 1
ATOM 1613 C CA . TRP A 1 209 ? 13.183 18.127 -5.170 1.00 92.69 209 TRP A CA 1
ATOM 1614 C C . TRP A 1 209 ? 14.054 19.141 -5.927 1.00 92.69 209 TRP A C 1
ATOM 1616 O O . TRP A 1 209 ? 15.217 18.858 -6.238 1.00 92.69 209 TRP A O 1
ATOM 1626 N N . GLY A 1 210 ? 13.513 20.329 -6.220 1.00 93.00 210 GLY A N 1
ATOM 1627 C CA . GLY A 1 210 ? 14.203 21.402 -6.932 1.00 93.00 210 GLY A CA 1
ATOM 1628 C C . GLY A 1 210 ? 14.476 21.073 -8.399 1.00 93.00 210 GLY A C 1
ATOM 1629 O O . GLY A 1 210 ? 15.521 21.466 -8.926 1.00 93.00 210 GLY A O 1
ATOM 1630 N N . LYS A 1 211 ? 13.588 20.303 -9.037 1.00 94.12 211 LYS A N 1
ATOM 1631 C CA . LYS A 1 211 ? 13.680 19.885 -10.438 1.00 94.12 211 LYS A CA 1
ATOM 1632 C C . LYS A 1 211 ? 12.491 20.426 -11.225 1.00 94.12 211 LYS A C 1
ATOM 1634 O O . LYS A 1 211 ? 11.360 20.225 -10.831 1.00 94.12 211 LYS A O 1
ATOM 1639 N N . ASP A 1 212 ? 12.771 21.042 -12.366 1.00 90.50 212 ASP A N 1
ATOM 1640 C CA . ASP A 1 212 ? 11.818 21.733 -13.246 1.00 90.50 212 ASP A CA 1
ATOM 1641 C C . ASP A 1 212 ? 11.222 20.839 -14.351 1.00 90.50 212 ASP A C 1
ATOM 1643 O O . ASP A 1 212 ? 10.568 21.316 -15.280 1.00 90.50 212 ASP A O 1
ATOM 1647 N N . ALA A 1 213 ? 11.486 19.536 -14.284 1.00 90.94 213 ALA A N 1
ATOM 1648 C CA . ALA A 1 213 ? 11.060 18.545 -15.261 1.00 90.94 213 ALA A CA 1
ATOM 1649 C C . ALA A 1 213 ? 10.855 17.184 -14.593 1.00 90.94 213 ALA A C 1
ATOM 1651 O O . ALA A 1 213 ? 11.387 16.923 -13.512 1.00 90.94 213 ALA A O 1
ATOM 1652 N N . VAL A 1 214 ? 10.164 16.271 -15.280 1.00 93.19 214 VAL A N 1
ATOM 1653 C CA . VAL A 1 214 ? 10.069 14.876 -14.837 1.00 93.19 214 VAL A CA 1
ATOM 1654 C C . VAL A 1 214 ? 11.447 14.220 -14.917 1.00 93.19 214 VAL A C 1
ATOM 1656 O O . VAL A 1 214 ? 12.111 14.247 -15.957 1.00 93.19 214 VAL A O 1
ATOM 1659 N N . HIS A 1 215 ? 11.882 13.626 -13.811 1.00 96.75 215 HIS A N 1
ATOM 1660 C CA . HIS A 1 215 ? 13.147 12.905 -13.719 1.00 96.75 215 HIS A CA 1
ATOM 1661 C C . HIS A 1 215 ? 12.914 11.411 -13.488 1.00 96.75 215 HIS A C 1
ATOM 1663 O O . HIS A 1 215 ? 11.826 10.963 -13.132 1.00 96.75 215 HIS A O 1
ATOM 1669 N N . GLY A 1 216 ? 13.972 10.633 -13.685 1.00 97.19 216 GLY A N 1
ATOM 1670 C CA . GLY A 1 216 ? 14.081 9.288 -13.148 1.00 97.19 216 GLY A CA 1
ATOM 1671 C C . GLY A 1 216 ? 15.249 9.159 -12.181 1.00 97.19 216 GLY A C 1
ATOM 1672 O O . GLY A 1 216 ? 16.194 9.953 -12.189 1.00 97.19 216 GLY A O 1
ATOM 1673 N N . THR A 1 217 ? 15.170 8.135 -11.343 1.00 97.62 217 THR A N 1
ATOM 1674 C CA . THR A 1 217 ? 16.181 7.769 -10.357 1.00 97.62 217 THR A CA 1
ATOM 1675 C C . THR A 1 217 ? 17.010 6.599 -10.876 1.00 97.62 217 THR A C 1
ATOM 1677 O O . THR A 1 217 ? 16.470 5.583 -11.313 1.00 97.62 217 THR A O 1
ATOM 1680 N N . TRP A 1 218 ? 18.333 6.726 -10.807 1.00 97.81 218 TRP A N 1
ATOM 1681 C CA . TRP A 1 218 ? 19.270 5.639 -11.074 1.00 97.81 218 TRP A CA 1
ATOM 1682 C C . TRP A 1 218 ? 19.382 4.730 -9.846 1.00 97.81 218 TRP A C 1
ATOM 1684 O O . TRP A 1 218 ? 19.761 5.174 -8.761 1.00 97.81 218 TRP A O 1
ATOM 1694 N N . ILE A 1 219 ? 19.065 3.450 -10.026 1.00 95.62 219 ILE A N 1
ATOM 1695 C CA . ILE A 1 219 ? 19.047 2.427 -8.975 1.00 95.62 219 ILE A CA 1
ATOM 1696 C C . ILE A 1 219 ? 20.200 1.453 -9.203 1.00 95.62 219 ILE A C 1
ATOM 1698 O O . ILE A 1 219 ? 20.352 0.928 -10.304 1.00 95.62 219 ILE A O 1
ATOM 1702 N N . ARG A 1 220 ? 20.983 1.168 -8.157 1.00 95.44 220 ARG A N 1
ATOM 1703 C CA . ARG A 1 220 ? 21.985 0.091 -8.161 1.00 95.44 220 ARG A CA 1
ATOM 1704 C C . ARG A 1 220 ? 21.321 -1.245 -7.838 1.00 95.44 220 ARG A C 1
ATOM 1706 O O . ARG A 1 220 ? 20.770 -1.426 -6.755 1.00 95.44 220 ARG A O 1
ATOM 1713 N N . LEU A 1 221 ? 21.378 -2.187 -8.775 1.00 97.38 221 LEU A N 1
ATOM 1714 C CA . LEU A 1 221 ? 20.735 -3.501 -8.664 1.00 97.38 221 LEU A CA 1
ATOM 1715 C C . LEU A 1 221 ? 21.634 -4.554 -8.001 1.00 97.38 221 LEU A C 1
ATOM 1717 O O . LEU A 1 221 ? 21.147 -5.594 -7.556 1.00 97.38 221 LEU A O 1
ATOM 1721 N N . ASP A 1 222 ? 22.938 -4.293 -7.936 1.00 96.56 222 ASP A N 1
ATOM 1722 C CA . ASP A 1 222 ? 23.972 -5.140 -7.341 1.00 96.56 222 ASP A CA 1
ATOM 1723 C C . ASP A 1 222 ? 24.293 -4.793 -5.881 1.00 96.56 222 ASP A C 1
ATOM 1725 O O . ASP A 1 222 ? 24.905 -5.596 -5.174 1.00 96.56 222 ASP A O 1
ATOM 1729 N N . GLU A 1 223 ? 23.838 -3.639 -5.396 1.00 93.38 223 GLU A N 1
ATOM 1730 C CA . GLU A 1 223 ? 24.064 -3.219 -4.017 1.00 93.38 223 GLU A CA 1
ATOM 1731 C C . GLU A 1 223 ? 23.161 -3.970 -3.025 1.00 93.38 223 GLU A C 1
ATOM 1733 O O . GLU A 1 223 ? 21.944 -4.038 -3.218 1.00 93.38 223 GLU A O 1
ATOM 1738 N N . PRO A 1 224 ? 23.708 -4.503 -1.913 1.00 92.81 224 PRO A N 1
ATOM 1739 C CA . PRO A 1 224 ? 22.907 -5.144 -0.875 1.00 92.81 224 PRO A CA 1
ATOM 1740 C C . PRO A 1 224 ? 21.988 -4.155 -0.136 1.00 92.81 224 PRO A C 1
ATOM 1742 O O . PRO A 1 224 ? 22.350 -3.590 0.902 1.00 92.81 224 PRO A O 1
ATOM 1745 N N . ALA A 1 225 ? 20.769 -3.982 -0.643 1.00 88.25 225 ALA A N 1
ATOM 1746 C CA . ALA A 1 225 ? 19.770 -3.060 -0.107 1.00 88.25 225 ALA A CA 1
ATOM 1747 C C . ALA A 1 225 ? 18.665 -3.763 0.702 1.00 88.25 225 ALA A C 1
ATOM 1749 O O . ALA A 1 225 ? 18.162 -3.188 1.671 1.00 88.25 225 ALA A O 1
ATOM 1750 N N . PHE A 1 226 ? 18.331 -5.015 0.373 1.00 89.50 226 PHE A N 1
ATOM 1751 C CA . PHE A 1 226 ? 17.120 -5.682 0.863 1.00 89.50 226 PHE A CA 1
ATOM 1752 C C . PHE A 1 226 ? 17.427 -6.688 1.962 1.00 89.50 226 PHE A C 1
ATOM 1754 O O . PHE A 1 226 ? 18.267 -7.576 1.811 1.00 89.50 226 PHE A O 1
ATOM 1761 N N . SER A 1 227 ? 16.759 -6.545 3.103 1.00 85.19 227 SER A N 1
ATOM 1762 C CA . SER A 1 227 ? 16.976 -7.418 4.251 1.00 85.19 227 SER A CA 1
ATOM 1763 C C . SER A 1 227 ? 16.159 -8.695 4.099 1.00 85.19 227 SER A C 1
ATOM 1765 O O . SER A 1 227 ? 14.937 -8.660 4.172 1.00 85.19 227 SER A O 1
ATOM 1767 N N . THR A 1 228 ? 16.834 -9.832 3.961 1.00 80.31 228 THR A N 1
ATOM 1768 C CA . THR A 1 228 ? 16.191 -11.152 3.911 1.00 80.31 228 THR A CA 1
ATOM 1769 C C . THR A 1 228 ? 16.569 -11.987 5.112 1.00 80.31 228 THR A C 1
ATOM 1771 O O . THR A 1 228 ? 17.629 -11.801 5.710 1.00 80.31 228 THR A O 1
ATOM 1774 N N . TYR A 1 229 ? 15.709 -12.935 5.459 1.00 70.50 229 TYR A N 1
ATOM 1775 C CA . TYR A 1 229 ? 16.057 -13.937 6.448 1.00 70.50 229 TYR A CA 1
ATOM 1776 C C . TYR A 1 229 ? 16.818 -15.106 5.806 1.00 70.50 229 TYR A C 1
ATOM 1778 O O . TYR A 1 229 ? 16.458 -15.604 4.744 1.00 70.50 229 TYR A O 1
ATOM 1786 N N . SER A 1 230 ? 17.852 -15.565 6.498 1.00 67.56 230 SER A N 1
ATOM 1787 C CA . SER A 1 230 ? 18.641 -16.759 6.235 1.00 67.56 230 SER A CA 1
ATOM 1788 C C . SER A 1 230 ? 18.589 -17.651 7.472 1.00 67.56 230 SER A C 1
ATOM 1790 O O . SER A 1 230 ? 18.903 -17.204 8.579 1.00 67.56 230 SER A O 1
ATOM 1792 N N . ARG A 1 231 ? 18.239 -18.932 7.294 1.00 64.31 231 ARG A N 1
ATOM 1793 C CA . ARG A 1 231 ? 18.184 -19.905 8.401 1.00 64.31 231 ARG A CA 1
ATOM 1794 C C . ARG A 1 231 ? 19.525 -20.017 9.134 1.00 64.31 231 ARG A C 1
ATOM 1796 O O . ARG A 1 231 ? 19.544 -20.184 10.347 1.00 64.31 231 ARG A O 1
ATOM 1803 N N . THR A 1 232 ? 20.634 -19.898 8.407 1.00 65.12 232 THR A N 1
ATOM 1804 C CA . THR A 1 232 ? 21.994 -20.065 8.937 1.00 65.12 232 THR A CA 1
ATOM 1805 C C . THR A 1 232 ? 22.630 -18.764 9.419 1.00 65.12 232 THR A C 1
ATOM 1807 O O . THR A 1 232 ? 23.467 -18.800 10.313 1.00 65.12 232 THR A O 1
ATOM 1810 N N . GLU A 1 233 ? 22.256 -17.619 8.841 1.00 65.88 233 GLU A N 1
ATOM 1811 C CA . GLU A 1 233 ? 22.938 -16.332 9.072 1.00 65.88 233 GLU A CA 1
ATOM 1812 C C . GLU A 1 233 ? 22.035 -15.266 9.720 1.00 65.88 233 GLU A C 1
ATOM 1814 O O . GLU A 1 233 ? 22.468 -14.137 9.935 1.00 65.88 233 GLU A O 1
ATOM 1819 N N . GLY A 1 234 ? 20.779 -15.587 10.040 1.00 73.31 234 GLY A N 1
ATOM 1820 C CA . GLY A 1 234 ? 19.839 -14.613 10.586 1.00 73.31 234 GLY A CA 1
ATOM 1821 C C . GLY A 1 234 ? 19.372 -13.622 9.520 1.00 73.31 234 GLY A C 1
ATOM 1822 O O . GLY A 1 234 ? 18.945 -14.020 8.444 1.00 73.31 234 GLY A O 1
ATOM 1823 N N . SER A 1 235 ? 19.416 -12.323 9.805 1.00 78.00 235 SER A N 1
ATOM 1824 C CA . SER A 1 235 ? 19.089 -11.304 8.803 1.00 78.00 235 SER A CA 1
ATOM 1825 C C . SER A 1 235 ? 20.313 -10.987 7.945 1.00 78.00 235 SER A C 1
ATOM 1827 O O . SER A 1 235 ? 21.365 -10.635 8.481 1.00 78.00 235 SER A O 1
ATOM 1829 N N . LYS A 1 236 ? 20.188 -11.072 6.620 1.00 86.62 236 LYS A N 1
ATOM 1830 C CA . LYS A 1 236 ? 21.270 -10.763 5.683 1.00 86.62 236 LYS A CA 1
ATOM 1831 C C . LYS A 1 236 ? 20.765 -9.884 4.547 1.00 86.62 236 LYS A C 1
ATOM 1833 O O . LYS A 1 236 ? 19.719 -10.146 3.952 1.00 86.62 236 LYS A O 1
ATOM 1838 N N . LYS A 1 237 ? 21.540 -8.848 4.229 1.00 90.62 237 LYS A N 1
ATOM 1839 C CA . LYS A 1 237 ? 21.255 -7.993 3.078 1.00 90.62 237 LYS A CA 1
ATOM 1840 C C . LYS A 1 237 ? 21.531 -8.740 1.770 1.00 90.62 237 LYS A C 1
ATOM 1842 O O . LYS A 1 237 ? 22.465 -9.544 1.706 1.00 90.62 237 LYS A O 1
ATOM 1847 N N . ARG A 1 238 ? 20.695 -8.501 0.769 1.00 93.50 238 ARG A N 1
ATOM 1848 C CA . ARG A 1 238 ? 20.788 -9.023 -0.597 1.00 93.50 238 ARG A CA 1
ATOM 1849 C C . ARG A 1 238 ? 20.588 -7.893 -1.592 1.00 93.50 238 ARG A C 1
ATOM 1851 O O . ARG A 1 238 ? 19.908 -6.913 -1.275 1.00 93.50 238 ARG A O 1
ATOM 1858 N N . SER A 1 239 ? 21.189 -8.032 -2.763 1.00 96.00 239 SER A N 1
ATOM 1859 C CA . SER A 1 239 ? 20.963 -7.124 -3.884 1.00 96.00 239 SER A CA 1
ATOM 1860 C C . SER A 1 239 ? 19.650 -7.421 -4.610 1.00 96.00 239 SER A C 1
ATOM 1862 O O . SER A 1 239 ? 19.050 -8.480 -4.401 1.00 96.00 239 SER A O 1
ATOM 1864 N N . ALA A 1 240 ? 19.194 -6.500 -5.464 1.00 96.25 240 ALA A N 1
ATOM 1865 C CA . ALA A 1 240 ? 18.001 -6.714 -6.288 1.00 96.25 240 ALA A CA 1
ATOM 1866 C C . ALA A 1 240 ? 18.172 -7.939 -7.196 1.00 96.25 240 ALA A C 1
ATOM 1868 O O . ALA A 1 240 ? 17.258 -8.748 -7.313 1.00 96.25 240 ALA A O 1
ATOM 1869 N N . LEU A 1 241 ? 19.364 -8.108 -7.780 1.00 97.62 241 LEU A N 1
ATOM 1870 C CA . LEU A 1 241 ? 19.692 -9.248 -8.639 1.00 97.62 241 LEU A CA 1
ATOM 1871 C C . LEU A 1 241 ? 19.622 -10.575 -7.881 1.00 97.62 241 LEU A C 1
ATOM 1873 O O . LEU A 1 241 ? 18.976 -11.506 -8.348 1.00 97.62 241 LEU A O 1
ATOM 1877 N N . GLU A 1 242 ? 20.227 -10.661 -6.690 1.00 96.56 242 GLU A N 1
ATOM 1878 C CA . GLU A 1 242 ? 20.189 -11.886 -5.879 1.00 96.56 242 GLU A CA 1
ATOM 1879 C C . GLU A 1 242 ? 18.758 -12.255 -5.466 1.00 96.56 242 GLU A C 1
ATOM 1881 O O . GLU A 1 242 ? 18.388 -13.431 -5.459 1.00 96.56 242 GLU A O 1
ATOM 1886 N N . ARG A 1 243 ? 17.953 -11.248 -5.103 1.00 95.19 243 ARG A N 1
ATOM 1887 C CA . ARG A 1 243 ? 16.536 -11.426 -4.769 1.00 95.19 243 ARG A CA 1
ATOM 1888 C C . ARG A 1 243 ? 15.751 -11.895 -5.984 1.00 95.19 243 ARG A C 1
ATOM 1890 O O . ARG A 1 243 ? 15.083 -12.919 -5.898 1.00 95.19 243 ARG A O 1
ATOM 1897 N N . TYR A 1 244 ? 15.874 -11.191 -7.105 1.00 97.31 244 TYR A N 1
ATOM 1898 C CA . TYR A 1 244 ? 15.200 -11.532 -8.350 1.00 97.31 244 TYR A CA 1
ATOM 1899 C C . TYR A 1 244 ? 15.537 -12.956 -8.799 1.00 97.31 244 TYR A C 1
ATOM 1901 O O . TYR A 1 244 ? 14.622 -13.742 -9.026 1.00 97.31 244 TYR A O 1
ATOM 1909 N N . ASP A 1 245 ? 16.820 -13.324 -8.864 1.00 97.50 245 ASP A N 1
ATOM 1910 C CA . ASP A 1 245 ? 17.236 -14.649 -9.330 1.00 97.50 245 ASP A CA 1
ATOM 1911 C C . ASP A 1 245 ? 16.641 -15.761 -8.449 1.00 97.50 245 ASP A C 1
ATOM 1913 O O . ASP A 1 245 ? 16.192 -16.792 -8.958 1.00 97.50 245 ASP A O 1
ATOM 1917 N N . HIS A 1 246 ? 16.584 -15.541 -7.131 1.00 95.38 246 HIS A N 1
ATOM 1918 C CA . HIS A 1 246 ? 15.961 -16.470 -6.191 1.00 95.38 246 HIS A CA 1
ATOM 1919 C C . HIS A 1 246 ? 14.444 -16.572 -6.392 1.00 95.38 246 HIS A C 1
ATOM 1921 O O . HIS A 1 246 ? 13.914 -17.670 -6.585 1.00 95.38 246 HIS A O 1
ATOM 1927 N N . GLU A 1 247 ? 13.738 -15.438 -6.352 1.00 95.38 247 GLU A N 1
ATOM 1928 C CA . GLU A 1 247 ? 12.278 -15.411 -6.430 1.00 95.38 247 GLU A CA 1
ATOM 1929 C C . GLU A 1 247 ? 11.798 -15.906 -7.805 1.00 95.38 247 GLU A C 1
ATOM 1931 O O . GLU A 1 247 ? 10.884 -16.729 -7.868 1.00 95.38 247 GLU A O 1
ATOM 1936 N N . PHE A 1 248 ? 12.438 -15.478 -8.898 1.00 97.62 248 PHE A N 1
ATOM 1937 C CA . PHE A 1 248 ? 12.104 -15.885 -10.264 1.00 97.62 248 PHE A CA 1
ATOM 1938 C C . PHE A 1 248 ? 12.334 -17.380 -10.490 1.00 97.62 248 PHE A C 1
ATOM 1940 O O . PHE A 1 248 ? 11.432 -18.060 -10.976 1.00 97.62 248 PHE A O 1
ATOM 1947 N N . SER A 1 249 ? 13.492 -17.920 -10.087 1.00 97.06 249 SER A N 1
ATOM 1948 C CA . SER A 1 249 ? 13.788 -19.356 -10.213 1.00 97.06 249 SER A CA 1
ATOM 1949 C C . SER A 1 249 ? 12.771 -20.217 -9.455 1.00 97.06 249 SER A C 1
ATOM 1951 O O . SER A 1 249 ? 12.268 -21.222 -9.972 1.00 97.06 249 SER A O 1
ATOM 1953 N N . PHE A 1 250 ? 12.372 -19.773 -8.258 1.00 96.62 250 PHE A N 1
ATOM 1954 C CA . PHE A 1 250 ? 11.301 -20.422 -7.512 1.00 96.62 250 PHE A CA 1
ATOM 1955 C C . PHE A 1 250 ? 9.958 -20.365 -8.258 1.00 96.62 250 PHE A C 1
ATOM 1957 O O . PHE A 1 250 ? 9.302 -21.398 -8.397 1.00 96.62 250 PHE A O 1
ATOM 1964 N N . ARG A 1 251 ? 9.550 -19.207 -8.805 1.00 97.00 251 ARG A N 1
ATOM 1965 C CA . ARG A 1 251 ? 8.293 -19.105 -9.579 1.00 97.00 251 ARG A CA 1
ATOM 1966 C C . ARG A 1 251 ? 8.322 -19.917 -10.866 1.00 97.00 251 ARG A C 1
ATOM 1968 O O . ARG A 1 251 ? 7.291 -20.483 -11.222 1.00 97.00 251 ARG A O 1
ATOM 1975 N N . LEU A 1 252 ? 9.467 -20.007 -11.536 1.00 97.25 252 LEU A N 1
ATOM 1976 C CA . LEU A 1 252 ? 9.631 -20.853 -12.712 1.00 97.25 252 LEU A CA 1
ATOM 1977 C C . LEU A 1 252 ? 9.413 -22.324 -12.349 1.00 97.25 252 LEU A C 1
ATOM 1979 O O . LEU A 1 252 ? 8.589 -22.987 -12.972 1.00 97.25 252 LEU A O 1
ATOM 1983 N N . THR A 1 253 ? 10.036 -22.788 -11.262 1.00 97.62 253 THR A N 1
ATOM 1984 C CA . THR A 1 253 ? 9.834 -24.149 -10.740 1.00 97.62 253 THR A CA 1
ATOM 1985 C C . THR A 1 253 ? 8.359 -24.417 -10.419 1.00 97.62 253 THR A C 1
ATOM 1987 O O . THR A 1 253 ? 7.821 -25.468 -10.769 1.00 97.62 253 THR A O 1
ATOM 1990 N N . VAL A 1 254 ? 7.675 -23.460 -9.781 1.00 97.31 254 VAL A N 1
ATOM 1991 C CA . VAL A 1 254 ? 6.238 -23.555 -9.475 1.00 97.31 254 VAL A CA 1
ATOM 1992 C C . VAL A 1 254 ? 5.398 -23.664 -10.752 1.00 97.31 254 VAL A C 1
ATOM 1994 O O . VAL A 1 254 ? 4.523 -24.528 -10.825 1.00 97.31 254 VAL A O 1
ATOM 1997 N N . ALA A 1 255 ? 5.669 -22.824 -11.753 1.00 96.75 255 ALA A N 1
ATOM 1998 C CA . ALA A 1 255 ? 4.950 -22.807 -13.024 1.00 96.75 255 ALA A CA 1
ATOM 1999 C C . ALA A 1 255 ? 5.154 -24.103 -13.825 1.00 96.75 255 ALA A C 1
ATOM 2001 O O . ALA A 1 255 ? 4.185 -24.696 -14.293 1.00 96.75 255 ALA A O 1
ATOM 2002 N N . GLU A 1 256 ? 6.392 -24.586 -13.941 1.00 96.06 256 GLU A N 1
ATOM 2003 C CA . GLU A 1 256 ? 6.713 -25.843 -14.627 1.00 96.06 256 GLU A CA 1
ATOM 2004 C C . GLU A 1 256 ? 6.081 -27.054 -13.933 1.00 96.06 256 GLU A C 1
ATOM 2006 O O . GLU A 1 256 ? 5.553 -27.953 -14.590 1.00 96.06 256 GLU A O 1
ATOM 2011 N N . ASN A 1 257 ? 6.089 -27.073 -12.598 1.00 96.31 257 ASN A N 1
ATOM 2012 C CA . ASN A 1 257 ? 5.455 -28.131 -11.821 1.00 96.31 257 ASN A CA 1
ATOM 2013 C C . ASN A 1 257 ? 3.927 -28.142 -12.010 1.00 96.31 257 ASN A C 1
ATOM 2015 O O . ASN A 1 257 ? 3.347 -29.213 -12.192 1.00 96.31 257 ASN A O 1
ATOM 2019 N N . ALA A 1 258 ? 3.294 -26.963 -12.015 1.00 95.19 258 ALA A N 1
ATOM 2020 C CA . ALA A 1 258 ? 1.861 -26.804 -12.266 1.00 95.19 258 ALA A CA 1
ATOM 2021 C C . ALA A 1 258 ? 1.473 -27.221 -13.695 1.00 95.19 258 ALA A C 1
ATOM 2023 O O . ALA A 1 258 ? 0.563 -28.028 -13.874 1.00 95.19 258 ALA A O 1
ATOM 2024 N N . ALA A 1 259 ? 2.226 -26.766 -14.702 1.00 94.88 259 ALA A N 1
ATOM 2025 C CA . ALA A 1 259 ? 2.008 -27.121 -16.106 1.00 94.88 259 ALA A CA 1
ATOM 2026 C C . ALA A 1 259 ? 2.140 -28.632 -16.359 1.00 94.88 259 ALA A C 1
ATOM 2028 O O . ALA A 1 259 ? 1.478 -29.183 -17.238 1.00 94.88 259 ALA A O 1
ATOM 2029 N N . ALA A 1 260 ? 2.971 -29.315 -15.567 1.00 94.25 260 ALA A N 1
ATOM 2030 C CA . ALA A 1 260 ? 3.123 -30.766 -15.584 1.00 94.25 260 ALA A CA 1
ATOM 2031 C C . ALA A 1 260 ? 2.063 -31.523 -14.754 1.00 94.25 260 ALA A C 1
ATOM 2033 O O . ALA A 1 260 ? 2.183 -32.741 -14.612 1.00 94.25 260 ALA A O 1
ATOM 2034 N N . ALA A 1 261 ? 1.063 -30.830 -14.190 1.00 92.94 261 ALA A N 1
ATOM 2035 C CA . ALA A 1 261 ? 0.016 -31.380 -13.323 1.00 92.94 261 ALA A CA 1
ATOM 2036 C C . ALA A 1 261 ? 0.560 -32.202 -12.134 1.00 92.94 261 ALA A C 1
ATOM 2038 O O . ALA A 1 261 ? -0.008 -33.224 -11.740 1.00 92.94 261 ALA A O 1
ATOM 2039 N N . LYS A 1 262 ? 1.698 -31.779 -11.572 1.00 92.94 262 LYS A N 1
ATOM 2040 C CA . LYS A 1 262 ? 2.295 -32.379 -10.370 1.00 92.94 262 LYS A CA 1
ATOM 2041 C C . LYS A 1 262 ? 1.687 -31.766 -9.098 1.00 92.94 262 LYS A C 1
ATOM 2043 O O . LYS A 1 262 ? 1.159 -30.655 -9.161 1.00 92.94 262 LYS A O 1
ATOM 2048 N N . PRO A 1 263 ? 1.802 -32.433 -7.929 1.00 92.88 263 PRO A N 1
ATOM 2049 C CA . PRO A 1 263 ? 1.354 -31.869 -6.655 1.00 92.88 263 PRO A CA 1
ATOM 2050 C C . PRO A 1 263 ? 1.911 -30.462 -6.420 1.00 92.88 263 PRO A C 1
ATOM 2052 O O . PRO A 1 263 ? 3.091 -30.218 -6.682 1.00 92.88 263 PRO A O 1
ATOM 2055 N N . ALA A 1 264 ? 1.064 -29.545 -5.949 1.00 92.56 264 ALA A N 1
ATOM 2056 C CA . ALA A 1 264 ? 1.430 -28.147 -5.763 1.00 92.56 264 ALA A CA 1
ATOM 2057 C C . ALA A 1 264 ? 2.628 -27.992 -4.809 1.00 92.56 264 ALA A C 1
ATOM 2059 O O . ALA A 1 264 ? 2.678 -28.605 -3.745 1.00 92.56 264 ALA A O 1
ATOM 2060 N N . LEU A 1 265 ? 3.588 -27.145 -5.194 1.00 93.88 265 LEU A N 1
ATOM 2061 C CA . LEU A 1 265 ? 4.753 -26.795 -4.364 1.00 93.88 265 LEU A CA 1
ATOM 2062 C C . LEU A 1 265 ? 4.466 -25.636 -3.403 1.00 93.88 265 LEU A C 1
ATOM 2064 O O . LEU A 1 265 ? 5.297 -25.292 -2.567 1.00 93.88 265 LEU A O 1
ATOM 2068 N N . VAL A 1 266 ? 3.311 -25.000 -3.572 1.00 91.56 266 VAL A N 1
ATOM 2069 C CA . VAL A 1 266 ? 2.867 -23.834 -2.820 1.00 91.56 266 VAL A CA 1
ATOM 2070 C C . VAL A 1 266 ? 1.451 -24.065 -2.340 1.00 91.56 266 VAL A C 1
ATOM 2072 O O . VAL A 1 266 ? 0.678 -24.787 -2.966 1.00 91.56 266 VA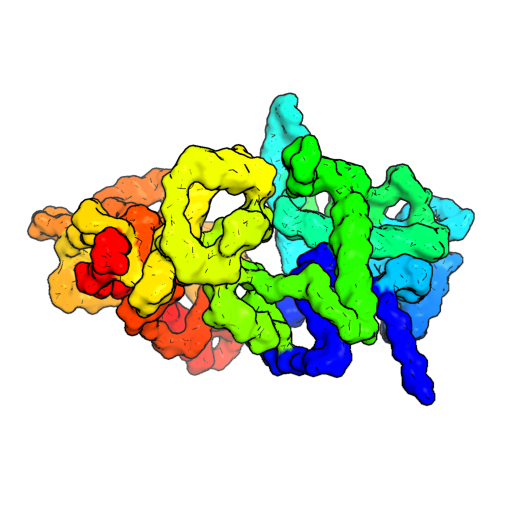L A O 1
ATOM 2075 N N . VAL A 1 267 ? 1.125 -23.430 -1.227 1.00 86.12 267 VAL A N 1
ATOM 2076 C CA . VAL A 1 267 ? -0.181 -23.511 -0.584 1.00 86.12 267 VAL A CA 1
ATOM 2077 C C . VAL A 1 267 ? -0.774 -22.108 -0.501 1.00 86.12 267 VAL A C 1
ATOM 2079 O O . VAL A 1 267 ? -0.007 -21.156 -0.324 1.00 86.12 267 VAL A O 1
ATOM 2082 N N . PRO A 1 268 ? -2.100 -21.951 -0.664 1.00 86.62 268 PRO A N 1
ATOM 2083 C CA . PRO A 1 268 ? -2.772 -20.679 -0.457 1.00 86.62 268 PRO A CA 1
ATOM 2084 C C . PRO A 1 268 ? -2.482 -20.125 0.927 1.00 86.62 268 PRO A C 1
ATOM 2086 O O . PRO A 1 268 ? -2.703 -20.782 1.941 1.00 86.62 268 PRO A O 1
ATOM 2089 N N . ILE A 1 269 ? -1.994 -18.895 0.941 1.00 81.00 269 ILE A N 1
ATOM 2090 C CA . ILE A 1 269 ? -1.770 -18.127 2.149 1.00 81.00 269 ILE A CA 1
ATOM 2091 C C . ILE A 1 269 ? -2.259 -16.712 1.859 1.00 81.00 269 ILE A C 1
ATOM 2093 O O . ILE A 1 269 ? -1.918 -16.144 0.819 1.00 81.00 269 ILE A O 1
ATOM 2097 N N . TYR A 1 270 ? -3.093 -16.166 2.737 1.00 77.06 270 TYR A N 1
ATOM 2098 C CA . TYR A 1 270 ? -3.690 -14.856 2.532 1.00 77.06 270 TYR A CA 1
ATOM 2099 C C . TYR A 1 270 ? -2.608 -13.789 2.659 1.00 77.06 270 TYR A C 1
ATOM 2101 O O . TYR A 1 270 ? -1.937 -13.683 3.686 1.00 77.06 270 TYR A O 1
ATOM 2109 N N . THR A 1 271 ? -2.485 -12.949 1.642 1.00 77.56 271 THR A N 1
ATOM 2110 C CA . THR A 1 271 ? -1.649 -11.746 1.651 1.00 77.56 271 THR A CA 1
ATOM 2111 C C . THR A 1 271 ? -2.516 -10.532 1.326 1.00 77.56 271 THR A C 1
ATOM 2113 O O . THR A 1 271 ? -3.683 -10.676 0.971 1.00 77.56 271 THR A O 1
ATOM 2116 N N . SER A 1 272 ? -1.968 -9.320 1.411 1.00 73.44 272 SER A N 1
ATOM 2117 C CA . SER A 1 272 ? -2.683 -8.120 0.951 1.00 73.44 272 SER A CA 1
ATOM 2118 C C . SER A 1 272 ? -3.046 -8.171 -0.541 1.00 73.44 272 SER A C 1
ATOM 2120 O O . SER A 1 272 ? -3.972 -7.493 -0.965 1.00 73.44 272 SER A O 1
ATOM 2122 N N . GLU A 1 273 ? -2.374 -9.003 -1.349 1.00 81.31 273 GLU A N 1
ATOM 2123 C CA . GLU A 1 273 ? -2.740 -9.203 -2.758 1.00 81.31 273 GLU A CA 1
ATOM 2124 C C . GLU A 1 273 ? -4.102 -9.895 -2.922 1.00 81.31 273 GLU A C 1
ATOM 2126 O O . GLU A 1 273 ? -4.713 -9.779 -3.980 1.00 81.31 273 GLU A O 1
ATOM 2131 N N . CYS A 1 274 ? -4.582 -10.627 -1.908 1.00 80.31 274 CYS A N 1
ATOM 2132 C CA . CYS A 1 274 ? -5.807 -11.422 -1.997 1.00 80.31 274 CYS A CA 1
ATOM 2133 C C . CYS A 1 274 ? -7.073 -10.584 -2.207 1.00 80.31 274 CYS A C 1
ATOM 2135 O O . CYS A 1 274 ? -8.003 -11.087 -2.827 1.00 80.31 274 CYS A O 1
ATOM 2137 N N . GLU A 1 275 ? -7.091 -9.330 -1.753 1.00 74.81 275 GLU A N 1
ATOM 2138 C CA . GLU A 1 275 ? -8.259 -8.436 -1.825 1.00 74.81 275 GLU A CA 1
ATOM 2139 C C . GLU A 1 275 ? -8.680 -8.110 -3.265 1.00 74.81 275 GLU A C 1
ATOM 2141 O O . GLU A 1 275 ? -9.847 -7.845 -3.526 1.00 74.81 275 GLU A O 1
ATOM 2146 N N . THR A 1 276 ? -7.741 -8.171 -4.212 1.00 72.75 276 THR A N 1
ATOM 2147 C CA . THR A 1 276 ? -7.964 -7.871 -5.639 1.00 72.75 276 THR A CA 1
ATOM 2148 C C . THR A 1 276 ? -7.516 -9.019 -6.549 1.00 72.75 276 THR A C 1
ATOM 2150 O O . THR A 1 276 ? -7.292 -8.839 -7.744 1.00 72.75 276 THR A O 1
ATOM 2153 N N . CYS A 1 277 ? -7.327 -10.221 -5.996 1.00 81.56 277 CYS A N 1
ATOM 2154 C CA . CYS A 1 277 ? -6.780 -11.350 -6.743 1.00 81.56 277 CYS A CA 1
ATOM 2155 C C . CYS A 1 277 ? -7.867 -12.110 -7.516 1.00 81.56 277 CYS A C 1
ATOM 2157 O O . CYS A 1 277 ? -8.760 -12.700 -6.911 1.00 81.56 277 CYS A O 1
ATOM 2159 N N . ASP A 1 278 ? -7.683 -12.254 -8.833 1.00 83.94 278 ASP A N 1
ATOM 2160 C CA . ASP A 1 278 ? -8.533 -13.066 -9.734 1.00 83.94 278 ASP A CA 1
ATOM 2161 C C . ASP A 1 278 ? -8.666 -14.548 -9.324 1.00 83.94 278 ASP A C 1
ATOM 2163 O O . ASP A 1 278 ? -9.503 -15.291 -9.838 1.00 83.94 278 ASP A O 1
ATOM 2167 N N . TRP A 1 279 ? -7.788 -15.003 -8.428 1.00 87.00 279 TRP A N 1
ATOM 2168 C CA . TRP A 1 279 ? -7.722 -16.383 -7.952 1.00 87.00 279 TRP A CA 1
ATOM 2169 C C . TRP A 1 279 ? -8.224 -16.552 -6.513 1.00 87.00 279 TRP A C 1
ATOM 2171 O O . TRP A 1 279 ? -8.066 -17.624 -5.925 1.00 87.00 279 TRP A O 1
ATOM 2181 N N . TYR A 1 280 ? -8.786 -15.500 -5.907 1.00 84.56 280 TYR A N 1
ATOM 2182 C CA . TYR A 1 280 ? -9.228 -15.538 -4.513 1.00 84.56 280 TYR A CA 1
ATOM 2183 C C . TYR A 1 280 ? -10.253 -16.647 -4.266 1.00 84.56 280 TYR A C 1
ATOM 2185 O O . TYR A 1 280 ? -10.089 -17.417 -3.325 1.00 84.56 280 TYR A O 1
ATOM 2193 N N . ALA A 1 281 ? -11.248 -16.793 -5.146 1.00 82.38 281 ALA A N 1
ATOM 2194 C CA . ALA A 1 281 ? -12.306 -17.799 -5.011 1.00 82.38 281 ALA A CA 1
ATOM 2195 C C . ALA A 1 281 ? -11.765 -19.244 -4.945 1.00 82.38 281 ALA A C 1
ATOM 2197 O O . ALA A 1 281 ? -12.365 -20.123 -4.326 1.00 82.38 281 ALA A O 1
ATOM 2198 N N . GLN A 1 282 ? -10.613 -19.510 -5.568 1.00 86.25 282 GLN A N 1
ATOM 2199 C CA . GLN A 1 282 ? -9.934 -20.804 -5.509 1.00 86.25 282 GLN A CA 1
ATOM 2200 C C . GLN A 1 282 ? -9.236 -21.003 -4.157 1.00 86.25 282 GLN A C 1
ATOM 2202 O O . GLN A 1 282 ? -9.281 -22.101 -3.601 1.00 86.25 282 GLN A O 1
ATOM 2207 N N . CYS A 1 283 ? -8.633 -19.944 -3.615 1.00 85.50 283 CYS A N 1
ATOM 2208 C CA . CYS A 1 283 ? -7.972 -19.947 -2.310 1.00 85.50 283 CYS A CA 1
ATOM 2209 C C . CYS A 1 283 ? -8.953 -19.921 -1.127 1.00 85.50 283 CYS A C 1
ATOM 2211 O O . CYS A 1 283 ? -8.625 -20.430 -0.058 1.00 85.50 283 CYS A O 1
ATOM 2213 N N . GLU A 1 284 ? -10.143 -19.341 -1.302 1.00 80.62 284 GLU A N 1
ATOM 2214 C CA . GLU A 1 284 ? -11.126 -19.097 -0.239 1.00 80.62 284 GLU A CA 1
ATOM 2215 C C . GLU A 1 284 ? -11.462 -20.371 0.537 1.00 80.62 284 GLU A C 1
ATOM 2217 O O . GLU A 1 284 ? -11.510 -20.355 1.763 1.00 80.62 284 GLU A O 1
ATOM 2222 N N . ARG A 1 285 ? -11.597 -21.509 -0.155 1.00 77.50 285 ARG A N 1
ATOM 2223 C CA . ARG A 1 285 ? -11.857 -22.802 0.498 1.00 77.50 285 ARG A CA 1
ATOM 2224 C C . ARG A 1 285 ? -10.738 -23.212 1.449 1.00 77.50 285 ARG A C 1
ATOM 2226 O O . ARG A 1 285 ? -11.021 -23.789 2.493 1.00 77.50 285 ARG A O 1
ATOM 2233 N N . THR A 1 286 ? -9.484 -22.928 1.099 1.00 79.25 286 THR A N 1
ATOM 2234 C CA . THR A 1 286 ? -8.337 -23.180 1.978 1.00 79.25 286 THR A CA 1
ATOM 2235 C C . THR A 1 286 ? -8.389 -22.268 3.196 1.00 79.25 286 THR A C 1
ATOM 2237 O O . THR A 1 286 ? -8.196 -22.748 4.304 1.00 79.25 286 THR A O 1
ATOM 2240 N N . PHE A 1 287 ? -8.718 -20.988 3.015 1.00 76.50 287 PHE A N 1
ATOM 2241 C CA . PHE A 1 287 ? -8.837 -20.039 4.127 1.00 76.50 287 PHE A CA 1
ATOM 2242 C C . PHE A 1 287 ? -10.021 -20.346 5.051 1.00 76.50 287 PHE A C 1
ATOM 2244 O O . PHE A 1 287 ? -9.916 -20.164 6.259 1.00 76.50 287 PHE A O 1
ATOM 2251 N N . ALA A 1 288 ? -11.132 -20.834 4.501 1.00 67.56 288 ALA A N 1
ATOM 2252 C CA . ALA A 1 288 ? -12.294 -21.256 5.274 1.00 67.56 288 ALA A CA 1
ATOM 2253 C C . ALA A 1 288 ? -12.021 -22.540 6.071 1.00 67.56 288 ALA A C 1
ATOM 2255 O O . ALA A 1 288 ? -12.494 -22.673 7.195 1.00 67.56 288 ALA A O 1
ATOM 2256 N N . ALA A 1 289 ? -11.263 -23.478 5.494 1.00 68.38 289 ALA A N 1
ATOM 2257 C CA . ALA A 1 289 ? -10.869 -24.715 6.167 1.00 68.38 289 ALA A CA 1
ATOM 2258 C C . ALA A 1 289 ? -9.772 -24.494 7.219 1.00 68.38 289 ALA A C 1
ATOM 2260 O O . ALA A 1 289 ? -9.703 -25.236 8.192 1.00 68.38 289 ALA A O 1
ATOM 2261 N N . ASP A 1 290 ? -8.921 -23.488 7.022 1.00 68.94 290 ASP A N 1
ATOM 2262 C CA . ASP A 1 290 ? -7.870 -23.120 7.956 1.00 68.94 290 ASP A CA 1
ATOM 2263 C C . ASP A 1 290 ? -7.711 -21.589 8.046 1.00 68.94 290 ASP A C 1
ATOM 2265 O O . ASP A 1 290 ? -6.950 -20.975 7.286 1.00 68.94 290 ASP A O 1
ATOM 2269 N N . PRO A 1 291 ? -8.379 -20.956 9.025 1.00 61.16 291 PRO A N 1
ATOM 2270 C CA . PRO A 1 291 ? -8.247 -19.526 9.283 1.00 61.16 291 PRO A CA 1
ATOM 2271 C C . PRO A 1 291 ? -6.812 -19.081 9.599 1.00 61.16 291 PRO A C 1
ATOM 2273 O O . PRO A 1 291 ? -6.480 -17.909 9.401 1.00 61.16 291 PRO A O 1
ATOM 2276 N N . THR A 1 292 ? -5.928 -19.990 10.043 1.00 64.12 292 THR A N 1
ATOM 2277 C CA . THR A 1 292 ? -4.523 -19.657 10.342 1.00 64.12 292 THR A CA 1
ATOM 2278 C C . THR A 1 292 ? -3.709 -19.335 9.087 1.00 64.12 292 THR A C 1
ATOM 2280 O O . THR A 1 292 ? -2.669 -18.681 9.183 1.00 64.12 292 THR A O 1
ATOM 2283 N N . ALA A 1 293 ? -4.208 -19.695 7.899 1.00 63.03 293 ALA A N 1
ATOM 2284 C CA . ALA A 1 293 ? -3.665 -19.264 6.615 1.00 63.03 293 ALA A CA 1
ATOM 2285 C C . ALA A 1 293 ? -3.965 -17.783 6.288 1.00 63.03 293 ALA A C 1
ATOM 2287 O O . ALA A 1 293 ? -3.529 -17.306 5.240 1.00 63.03 293 ALA A O 1
ATOM 2288 N N . SER A 1 294 ? -4.679 -17.035 7.150 1.00 62.88 294 SER A N 1
ATOM 2289 C CA . SER A 1 294 ? -5.058 -15.633 6.916 1.00 62.88 294 SER A CA 1
ATOM 2290 C C . SER A 1 294 ? -4.133 -14.588 7.577 1.00 62.88 294 SER A C 1
ATOM 2292 O O . SER A 1 294 ? -4.309 -14.240 8.744 1.00 62.88 294 SER A O 1
ATOM 2294 N N . PHE A 1 295 ? -3.159 -14.006 6.862 1.00 57.75 295 PHE A N 1
ATOM 2295 C CA . PHE A 1 295 ? -2.178 -13.091 7.484 1.00 57.75 295 PHE A CA 1
ATOM 2296 C C . PHE A 1 295 ? -2.608 -11.632 7.671 1.00 57.75 295 PHE A C 1
ATOM 2298 O O . PHE A 1 295 ? -1.981 -10.934 8.471 1.00 57.75 295 PHE A O 1
ATOM 2305 N N . THR A 1 296 ? -3.648 -11.144 6.992 1.00 51.09 296 THR A N 1
ATOM 2306 C CA . THR A 1 296 ? -4.110 -9.751 7.165 1.00 51.09 296 THR A CA 1
ATOM 2307 C C . THR A 1 296 ? -4.791 -9.541 8.504 1.00 51.09 296 THR A C 1
ATOM 2309 O O . THR A 1 296 ? -4.532 -8.547 9.184 1.00 51.09 296 THR A O 1
ATOM 2312 N N . SER A 1 297 ? -5.597 -10.516 8.920 1.00 52.88 297 SER A N 1
ATOM 2313 C CA . SER A 1 297 ? -6.264 -10.463 10.213 1.00 52.88 297 SER A CA 1
ATOM 2314 C C . SER A 1 297 ? -5.402 -11.062 11.318 1.00 52.88 297 SER A C 1
ATOM 2316 O O . SER A 1 297 ? -5.348 -10.456 12.376 1.00 52.88 297 SER A O 1
ATOM 2318 N N . TRP A 1 298 ? -4.631 -12.140 11.098 1.00 55.59 298 TRP A N 1
ATOM 2319 C CA . TRP A 1 298 ? -4.015 -12.919 12.191 1.00 55.59 298 TRP A CA 1
ATOM 2320 C C . TRP A 1 298 ? -2.533 -12.627 12.478 1.00 55.59 298 TRP A C 1
ATOM 2322 O O . TRP A 1 298 ? -2.101 -12.788 13.617 1.00 55.59 298 TRP A O 1
ATOM 2332 N N . ARG A 1 299 ? -1.787 -12.098 11.496 1.00 59.69 299 ARG A N 1
ATOM 2333 C CA . ARG A 1 299 ? -0.388 -11.617 11.579 1.00 59.69 299 ARG A CA 1
ATOM 2334 C C . ARG A 1 299 ? 0.739 -12.577 12.051 1.00 59.69 299 ARG A C 1
ATOM 2336 O O . ARG A 1 299 ? 1.762 -12.052 12.514 1.00 59.69 299 ARG A O 1
ATOM 2343 N N . PRO A 1 300 ? 0.705 -13.916 11.889 1.00 67.19 300 PRO A N 1
ATOM 2344 C CA . PRO A 1 300 ? 1.971 -14.634 11.801 1.00 67.19 300 PRO A CA 1
ATOM 2345 C C . PRO A 1 300 ? 2.661 -14.248 10.482 1.00 67.19 300 PRO A C 1
ATOM 2347 O O . PRO A 1 300 ? 2.031 -14.105 9.438 1.00 67.19 300 PRO A O 1
ATOM 2350 N N . SER A 1 301 ? 3.974 -14.044 10.517 1.00 73.94 301 SER A N 1
ATOM 2351 C CA . SER A 1 301 ? 4.776 -14.012 9.290 1.00 73.94 301 SER A CA 1
ATOM 2352 C C . SER A 1 301 ? 4.750 -15.392 8.625 1.00 73.94 301 SER A C 1
ATOM 2354 O O . SER A 1 301 ? 4.556 -16.397 9.311 1.00 73.94 301 SER A O 1
ATOM 2356 N N . LEU A 1 302 ? 5.042 -15.472 7.319 1.00 75.62 302 LEU A N 1
ATOM 2357 C CA . LEU A 1 302 ? 5.170 -16.756 6.606 1.00 75.62 302 LEU A CA 1
ATOM 2358 C C . LEU A 1 302 ? 6.035 -17.763 7.381 1.00 75.62 302 LEU A C 1
ATOM 2360 O O . LEU A 1 302 ? 5.723 -18.947 7.453 1.00 75.62 302 LEU A O 1
ATOM 2364 N N . ARG A 1 303 ? 7.109 -17.276 8.004 1.00 78.50 303 ARG A N 1
ATOM 2365 C CA . ARG A 1 303 ? 8.016 -18.093 8.804 1.00 78.50 303 ARG A CA 1
ATOM 2366 C C . ARG A 1 303 ? 7.361 -18.661 10.061 1.00 78.50 303 ARG A C 1
ATOM 2368 O O . ARG A 1 303 ? 7.563 -19.827 10.367 1.00 78.50 303 ARG A O 1
ATOM 2375 N N . GLU A 1 304 ? 6.618 -17.848 10.799 1.00 82.81 304 GLU A N 1
ATOM 2376 C CA . GLU A 1 304 ? 5.929 -18.299 12.013 1.00 82.81 304 GLU A CA 1
ATOM 2377 C C . GLU A 1 304 ? 4.826 -19.289 11.677 1.00 82.81 304 GLU A C 1
ATOM 2379 O O . GLU A 1 304 ? 4.689 -20.299 12.355 1.00 82.81 304 GLU A O 1
ATOM 2384 N N . TRP A 1 305 ? 4.113 -19.053 10.579 1.00 82.00 305 TRP A N 1
ATOM 2385 C CA . TRP A 1 305 ? 3.131 -19.998 10.068 1.00 82.00 305 TRP A CA 1
ATOM 2386 C C . TRP A 1 305 ? 3.772 -21.346 9.690 1.00 82.00 305 TRP A C 1
ATOM 2388 O O . TRP A 1 305 ? 3.307 -22.400 10.121 1.00 82.00 305 TRP A O 1
ATOM 2398 N N . LEU A 1 306 ? 4.908 -21.333 8.981 1.00 83.12 306 LEU A N 1
ATOM 2399 C CA . LEU A 1 306 ? 5.679 -22.550 8.683 1.00 83.12 306 LEU A CA 1
ATOM 2400 C C . LEU A 1 306 ? 6.236 -23.227 9.948 1.00 83.12 306 LEU A C 1
ATOM 2402 O O . LEU A 1 306 ? 6.292 -24.457 10.013 1.00 83.12 306 LEU A O 1
ATOM 2406 N N . ALA A 1 307 ? 6.643 -22.453 10.956 1.00 87.69 307 ALA A N 1
ATOM 2407 C CA . ALA A 1 307 ? 7.113 -22.982 12.233 1.00 87.69 307 ALA A CA 1
ATOM 2408 C C . ALA A 1 307 ? 5.984 -23.699 12.985 1.00 87.69 307 ALA A C 1
ATOM 2410 O O . ALA A 1 307 ? 6.182 -24.826 13.431 1.00 87.69 307 ALA A O 1
ATOM 2411 N N . LEU A 1 308 ? 4.789 -23.100 13.054 1.00 87.69 308 LEU A N 1
ATOM 2412 C CA . LEU A 1 308 ? 3.594 -23.725 13.630 1.00 87.69 308 LEU A CA 1
ATOM 2413 C C . LEU A 1 308 ? 3.303 -25.074 12.958 1.00 87.69 308 LEU A C 1
ATOM 2415 O O . LEU A 1 308 ? 3.187 -26.089 13.643 1.00 87.69 308 LEU A O 1
ATOM 2419 N N . ARG A 1 309 ? 3.324 -25.119 11.621 1.00 86.50 309 ARG A N 1
ATOM 2420 C CA . ARG A 1 309 ? 3.160 -26.360 10.846 1.00 86.50 309 ARG A CA 1
ATOM 2421 C C . ARG A 1 309 ? 4.229 -27.405 11.140 1.00 86.50 309 ARG A C 1
ATOM 2423 O O . ARG A 1 309 ? 3.913 -28.577 11.314 1.00 86.50 309 ARG A O 1
ATOM 2430 N N . THR A 1 310 ? 5.488 -26.986 11.236 1.00 89.31 310 THR A N 1
ATOM 2431 C CA . THR A 1 310 ? 6.615 -27.873 11.574 1.00 89.31 310 THR A CA 1
ATOM 2432 C C . THR A 1 310 ? 6.457 -28.483 12.971 1.00 89.31 310 THR A C 1
ATOM 2434 O O . THR A 1 310 ? 6.899 -29.604 13.219 1.00 89.31 310 THR A O 1
ATOM 2437 N N . LEU A 1 311 ? 5.795 -27.768 13.881 1.00 90.81 311 LEU A N 1
ATOM 2438 C CA . LEU A 1 311 ? 5.476 -28.231 15.232 1.00 90.81 311 LEU A CA 1
ATOM 2439 C C . LEU A 1 311 ? 4.141 -28.980 15.331 1.00 90.81 311 LEU A C 1
ATOM 2441 O O . LEU A 1 311 ? 3.750 -29.348 16.435 1.00 90.81 311 LEU A O 1
ATOM 2445 N N . GLY A 1 312 ? 3.488 -29.255 14.199 1.00 88.44 312 GLY A N 1
ATOM 2446 C CA . GLY A 1 312 ? 2.260 -30.043 14.129 1.00 88.44 312 GLY A CA 1
ATOM 2447 C C . GLY A 1 312 ? 0.972 -29.251 14.340 1.00 88.44 312 GLY A C 1
ATOM 2448 O O . GLY A 1 312 ? -0.067 -29.874 14.480 1.00 88.44 312 GLY A O 1
ATOM 2449 N N . ILE A 1 313 ? 1.021 -27.916 14.345 1.00 87.69 313 ILE A N 1
ATOM 2450 C CA . ILE A 1 313 ? -0.175 -27.068 14.417 1.00 87.69 313 ILE A CA 1
ATOM 2451 C C . ILE A 1 313 ? -0.697 -26.850 13.001 1.00 87.69 313 ILE A C 1
ATOM 2453 O O . ILE A 1 313 ? -0.095 -26.102 12.218 1.00 87.69 313 ILE A O 1
ATOM 2457 N N . THR A 1 314 ? -1.775 -27.545 12.645 1.00 81.44 314 THR A N 1
ATOM 2458 C CA . THR A 1 314 ? -2.275 -27.655 11.267 1.00 81.44 314 THR A CA 1
ATOM 2459 C C . THR A 1 314 ? -3.575 -26.913 10.992 1.00 81.44 314 THR A C 1
ATOM 2461 O O . THR A 1 314 ? -3.833 -26.598 9.830 1.00 81.44 314 THR A O 1
ATOM 2464 N N . ASP A 1 315 ? -4.317 -26.537 12.028 1.00 78.81 315 ASP A N 1
ATOM 2465 C CA . ASP A 1 315 ? -5.539 -25.745 11.911 1.00 78.81 315 ASP A CA 1
ATOM 2466 C C . ASP A 1 315 ? -5.738 -24.784 13.103 1.00 78.81 315 ASP A C 1
ATOM 2468 O O . ASP A 1 315 ? -4.846 -24.576 13.935 1.00 78.81 315 ASP A O 1
ATOM 2472 N N . VAL A 1 316 ? -6.897 -24.122 13.130 1.00 81.19 316 VAL A N 1
ATOM 2473 C CA . VAL A 1 316 ? -7.264 -23.154 14.172 1.00 81.19 316 VAL A CA 1
ATOM 2474 C C . VAL A 1 316 ? -7.570 -23.820 15.514 1.00 81.19 316 VAL A C 1
ATOM 2476 O O . VAL A 1 316 ? -7.306 -23.211 16.549 1.00 81.19 316 VAL A O 1
ATOM 2479 N N . ASP A 1 317 ? -8.061 -25.058 15.516 1.00 85.81 317 ASP A N 1
ATOM 2480 C CA . ASP A 1 317 ? -8.414 -25.783 16.735 1.00 85.81 317 ASP A CA 1
ATOM 2481 C C . ASP A 1 317 ? -7.150 -26.298 17.435 1.00 85.81 317 ASP A C 1
ATOM 2483 O O . ASP A 1 317 ? -7.005 -26.124 18.648 1.00 85.81 317 ASP A O 1
ATOM 2487 N N . ASP A 1 318 ? -6.177 -26.811 16.672 1.00 88.06 318 ASP A N 1
ATOM 2488 C CA . ASP A 1 318 ? -4.828 -27.136 17.153 1.00 88.06 318 ASP A CA 1
ATOM 2489 C C . ASP A 1 318 ? -4.188 -25.923 17.845 1.00 88.06 318 ASP A C 1
ATOM 2491 O O . ASP A 1 318 ? -3.575 -26.038 18.908 1.00 88.06 318 ASP A O 1
ATOM 2495 N N . LEU A 1 319 ? -4.320 -24.741 17.231 1.00 88.12 319 LEU A N 1
ATOM 2496 C CA . LEU A 1 319 ? -3.738 -23.508 17.752 1.00 88.12 319 LEU A CA 1
ATOM 2497 C C . LEU A 1 319 ? -4.493 -22.986 18.982 1.00 88.12 319 LEU A C 1
ATOM 2499 O O . LEU A 1 319 ? -3.863 -22.475 19.906 1.00 88.12 319 LEU A O 1
ATOM 2503 N N . ALA A 1 320 ? -5.820 -23.120 19.015 1.00 89.00 320 ALA A N 1
ATOM 2504 C CA . ALA A 1 320 ? -6.646 -22.744 20.159 1.00 89.00 320 ALA A CA 1
ATOM 2505 C C . ALA A 1 320 ? -6.357 -23.622 21.388 1.00 89.00 320 ALA A C 1
ATOM 2507 O O . ALA A 1 320 ? -6.318 -23.115 22.511 1.00 89.00 320 ALA A O 1
ATOM 2508 N N . ALA A 1 321 ? -6.106 -24.915 21.163 1.00 90.94 321 ALA A N 1
ATOM 2509 C CA . ALA A 1 321 ? -5.763 -25.899 22.187 1.00 90.94 321 ALA A CA 1
ATOM 251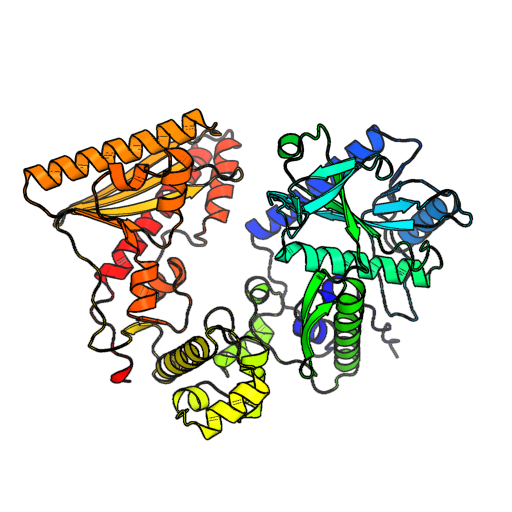0 C C . ALA A 1 321 ? -4.270 -25.904 22.576 1.00 90.94 321 ALA A C 1
ATOM 2512 O O . ALA A 1 321 ? -3.858 -26.697 23.426 1.00 90.94 321 ALA A O 1
ATOM 2513 N N . LEU A 1 322 ? -3.441 -25.055 21.954 1.00 90.88 322 LEU A N 1
ATOM 2514 C CA . LEU A 1 322 ? -2.000 -25.037 22.186 1.00 90.88 322 LEU A CA 1
ATOM 2515 C C . LEU A 1 322 ? -1.659 -24.537 23.597 1.00 90.88 322 LEU A C 1
ATOM 2517 O O . LEU A 1 322 ? -1.778 -23.352 23.912 1.00 90.88 322 LEU A O 1
ATOM 2521 N N . GLU A 1 323 ? -1.112 -25.439 24.408 1.00 89.50 323 GLU A N 1
ATOM 2522 C CA . GLU A 1 323 ? -0.541 -25.129 25.717 1.00 89.50 323 GLU A CA 1
ATOM 2523 C C . GLU A 1 323 ? 0.962 -24.857 25.602 1.00 89.50 323 GLU A C 1
ATOM 2525 O O . GLU A 1 323 ? 1.758 -25.713 25.201 1.00 89.50 323 GLU A O 1
ATOM 2530 N N . LEU A 1 324 ? 1.365 -23.639 25.958 1.00 92.06 324 LEU A N 1
ATOM 2531 C CA . LEU A 1 324 ? 2.744 -23.183 25.810 1.00 92.06 324 LEU A CA 1
ATOM 2532 C C . LEU A 1 324 ? 3.580 -23.615 27.017 1.00 92.06 324 LEU A C 1
ATOM 2534 O O . LEU A 1 324 ? 3.266 -23.285 28.157 1.00 92.06 324 LEU A O 1
ATOM 2538 N N . ASN A 1 325 ? 4.692 -24.295 26.751 1.00 93.75 325 ASN A N 1
ATOM 2539 C CA . ASN A 1 325 ? 5.715 -24.628 27.740 1.00 93.75 325 ASN A CA 1
ATOM 2540 C C . ASN A 1 325 ? 7.112 -24.286 27.200 1.00 93.75 325 ASN A C 1
ATOM 2542 O O . ASN A 1 325 ? 7.275 -24.036 26.003 1.00 93.75 325 ASN A O 1
ATOM 2546 N N . ASP A 1 326 ? 8.114 -24.269 28.081 1.00 93.88 326 ASP A N 1
ATOM 2547 C CA . ASP A 1 326 ? 9.475 -23.848 27.727 1.00 93.88 326 ASP A CA 1
ATOM 2548 C C . ASP A 1 326 ? 10.076 -24.696 26.591 1.00 93.88 326 ASP A C 1
ATOM 2550 O O . ASP A 1 326 ? 10.642 -24.144 25.649 1.00 93.88 326 ASP A O 1
ATOM 2554 N N . GLU A 1 327 ? 9.868 -26.018 26.605 1.00 94.12 327 GLU A N 1
ATOM 2555 C CA . GLU A 1 327 ? 10.366 -26.930 25.563 1.00 94.12 327 GLU A CA 1
ATOM 2556 C C . GLU A 1 327 ? 9.756 -26.622 24.184 1.00 94.12 327 GLU A C 1
ATOM 2558 O O . GLU A 1 327 ? 10.455 -26.566 23.167 1.00 94.12 327 GLU A O 1
ATOM 2563 N N . TRP A 1 328 ? 8.443 -26.390 24.126 1.00 94.12 328 TRP A N 1
ATOM 2564 C CA . TRP A 1 328 ? 7.760 -26.034 22.886 1.00 94.12 328 TRP A CA 1
ATOM 2565 C C . TRP A 1 328 ? 8.240 -24.674 22.372 1.00 94.12 328 TRP A C 1
ATOM 2567 O O . TRP A 1 328 ? 8.492 -24.517 21.176 1.00 94.12 328 TRP A O 1
ATOM 2577 N N . LEU A 1 329 ? 8.426 -23.699 23.269 1.00 93.25 329 LEU A N 1
ATOM 2578 C CA . LEU A 1 329 ? 8.911 -22.366 22.914 1.00 93.25 329 LEU A CA 1
ATOM 2579 C C . LEU A 1 329 ? 10.339 -22.391 22.376 1.00 93.25 329 LEU A C 1
ATOM 2581 O O . LEU A 1 329 ? 10.619 -21.695 21.402 1.00 93.25 329 LEU A O 1
ATOM 2585 N N . GLU A 1 330 ? 11.225 -23.210 22.942 1.00 92.31 330 GLU A N 1
ATOM 2586 C CA . GLU A 1 330 ? 12.578 -23.409 22.415 1.00 92.31 330 GLU A CA 1
ATOM 2587 C C . GLU A 1 330 ? 12.544 -23.938 20.976 1.00 92.31 330 GLU A C 1
ATOM 2589 O O . GLU A 1 330 ? 13.226 -23.401 20.096 1.00 92.31 330 GLU A O 1
ATOM 2594 N N . ARG A 1 331 ? 11.692 -24.934 20.700 1.00 92.88 331 ARG A N 1
ATOM 2595 C CA . ARG A 1 331 ? 11.509 -25.484 19.348 1.00 92.88 331 ARG A CA 1
ATOM 2596 C C . ARG A 1 331 ? 10.904 -24.461 18.387 1.00 92.88 331 ARG A C 1
ATOM 2598 O O . ARG A 1 331 ? 11.370 -24.337 17.256 1.00 92.88 331 ARG A O 1
ATOM 2605 N N . TYR A 1 332 ? 9.909 -23.697 18.832 1.00 91.06 332 TYR A N 1
ATOM 2606 C CA . TYR A 1 332 ? 9.315 -22.625 18.034 1.00 91.06 332 TYR A CA 1
ATOM 2607 C C . TYR A 1 332 ? 10.330 -21.545 17.701 1.00 91.06 332 TYR A C 1
ATOM 2609 O O . TYR A 1 332 ? 10.450 -21.167 16.544 1.00 91.06 332 TYR A O 1
ATOM 2617 N N . VAL A 1 333 ? 11.113 -21.080 18.671 1.00 90.06 333 VAL A N 1
ATOM 2618 C CA . VAL A 1 333 ? 12.149 -20.068 18.443 1.00 90.06 333 VAL A CA 1
ATOM 2619 C C . VAL A 1 333 ? 13.252 -20.592 17.522 1.00 90.06 333 VAL A C 1
ATOM 2621 O O . VAL A 1 333 ? 13.765 -19.823 16.707 1.00 90.06 333 VAL A O 1
ATOM 2624 N N . ALA A 1 334 ? 13.590 -21.882 17.585 1.00 87.81 334 ALA A N 1
ATOM 2625 C CA . ALA A 1 334 ? 14.534 -22.490 16.650 1.00 87.81 334 ALA A CA 1
ATOM 2626 C C . ALA A 1 334 ? 14.035 -22.422 15.192 1.00 87.81 334 ALA A C 1
ATOM 2628 O O . ALA A 1 334 ? 14.824 -22.152 14.284 1.00 87.81 334 ALA A O 1
ATOM 2629 N N . GLU A 1 335 ? 12.728 -22.589 14.964 1.00 87.19 335 GLU A N 1
ATOM 2630 C CA . GLU A 1 335 ? 12.119 -22.536 13.629 1.00 87.19 335 GLU A CA 1
ATOM 2631 C C . GLU A 1 335 ? 11.756 -21.105 13.185 1.00 87.19 335 GLU A C 1
ATOM 2633 O O . GLU A 1 335 ? 12.165 -20.660 12.109 1.00 87.19 335 GLU A O 1
ATOM 2638 N N . ALA A 1 336 ? 11.055 -20.342 14.026 1.00 83.75 336 ALA A N 1
ATOM 2639 C CA . ALA A 1 336 ? 10.510 -19.004 13.769 1.00 83.75 336 ALA A CA 1
ATOM 2640 C C . ALA A 1 336 ? 11.481 -17.845 14.046 1.00 83.75 336 ALA A C 1
ATOM 2642 O O . ALA A 1 336 ? 11.337 -16.761 13.475 1.00 83.75 336 ALA A O 1
ATOM 2643 N N . GLY A 1 337 ? 12.513 -18.078 14.860 1.00 81.94 337 GLY A N 1
ATOM 2644 C CA . GLY A 1 337 ? 13.513 -17.088 15.252 1.00 81.94 337 GLY A CA 1
ATOM 2645 C C . GLY A 1 337 ? 13.034 -16.147 16.356 1.00 81.94 337 GLY A C 1
ATOM 2646 O O . GLY A 1 337 ? 11.864 -15.788 16.441 1.00 81.94 337 GLY A O 1
ATOM 2647 N N . ALA A 1 338 ? 13.969 -15.686 17.187 1.00 78.56 338 ALA A N 1
ATOM 2648 C CA . ALA A 1 338 ? 13.692 -14.761 18.288 1.00 78.56 338 ALA A CA 1
ATOM 2649 C C . ALA A 1 338 ? 13.658 -13.288 17.827 1.00 78.56 338 ALA A C 1
ATOM 2651 O O . ALA A 1 338 ? 14.459 -12.467 18.277 1.00 78.56 338 ALA A O 1
ATOM 2652 N N . THR A 1 339 ? 12.767 -12.931 16.898 1.00 73.81 339 THR A N 1
ATOM 2653 C CA . THR A 1 339 ? 12.594 -11.524 16.482 1.00 73.81 339 THR A CA 1
ATOM 2654 C C . THR A 1 339 ? 11.966 -10.683 17.596 1.00 73.81 339 THR A C 1
ATOM 2656 O O . THR A 1 339 ? 11.339 -11.214 18.508 1.00 73.81 339 THR A O 1
ATOM 2659 N N . SER A 1 340 ? 12.065 -9.354 17.538 1.00 75.44 340 SER A N 1
ATOM 2660 C CA . SER A 1 340 ? 11.356 -8.505 18.505 1.00 75.44 340 SER A CA 1
ATOM 2661 C C . SER A 1 340 ? 9.853 -8.827 18.524 1.00 75.44 340 SER A C 1
ATOM 2663 O O . SER A 1 340 ? 9.237 -9.068 17.486 1.00 75.44 340 SER A O 1
ATOM 2665 N N . ASN A 1 341 ? 9.263 -8.865 19.722 1.00 82.31 341 ASN A N 1
ATOM 2666 C CA . ASN A 1 341 ? 7.836 -9.128 19.943 1.00 82.31 341 ASN A CA 1
ATOM 2667 C C . ASN A 1 341 ? 7.305 -10.474 19.403 1.00 82.31 341 ASN A C 1
ATOM 2669 O O . ASN A 1 341 ? 6.087 -10.626 19.309 1.00 82.31 341 ASN A O 1
ATOM 2673 N N . TRP A 1 342 ? 8.162 -11.456 19.072 1.00 85.19 342 TRP A N 1
ATOM 2674 C CA . TRP A 1 342 ? 7.712 -12.773 18.585 1.00 85.19 342 TRP A CA 1
ATOM 2675 C C . TRP A 1 342 ? 6.698 -13.412 19.540 1.00 85.19 342 TRP A C 1
ATOM 2677 O O . TRP A 1 342 ? 5.666 -13.910 19.104 1.00 85.19 342 TRP A O 1
ATOM 2687 N N . ARG A 1 343 ? 6.953 -13.305 20.851 1.00 88.44 343 ARG A N 1
ATOM 2688 C CA . ARG A 1 343 ? 6.089 -13.869 21.886 1.00 88.44 343 ARG A CA 1
ATOM 2689 C C . ARG A 1 343 ? 4.708 -13.220 21.891 1.00 88.44 343 ARG A C 1
ATOM 2691 O O . ARG A 1 343 ? 3.716 -13.925 21.805 1.00 88.44 343 ARG A O 1
ATOM 2698 N N . LYS A 1 344 ? 4.655 -11.883 21.879 1.00 85.75 344 LYS A N 1
ATOM 2699 C CA . LYS A 1 344 ? 3.396 -11.122 21.819 1.00 85.75 344 LYS A CA 1
ATOM 2700 C C . LYS A 1 344 ? 2.568 -11.483 20.579 1.00 85.75 344 LYS A C 1
ATOM 2702 O O . LYS A 1 344 ? 1.348 -11.533 20.656 1.00 85.75 344 LYS A O 1
ATOM 2707 N N . ARG A 1 345 ? 3.221 -11.718 19.435 1.00 85.00 345 ARG A N 1
ATOM 2708 C CA . ARG A 1 345 ? 2.537 -12.123 18.196 1.00 85.00 345 ARG A CA 1
ATOM 2709 C C . ARG A 1 345 ? 2.015 -13.552 18.268 1.00 85.00 345 ARG A C 1
ATOM 2711 O O . ARG A 1 345 ? 0.880 -13.778 17.863 1.00 85.00 345 ARG A O 1
ATOM 2718 N N . LEU A 1 346 ? 2.802 -14.483 18.808 1.00 87.56 346 LEU A N 1
ATOM 2719 C CA . LEU A 1 346 ? 2.354 -15.855 19.042 1.00 87.56 346 LEU A CA 1
ATOM 2720 C C . LEU A 1 346 ? 1.144 -15.883 19.987 1.00 87.56 346 LEU A C 1
ATOM 2722 O O . LEU A 1 346 ? 0.126 -16.463 19.627 1.00 87.56 346 LEU A O 1
ATOM 2726 N N . ASP A 1 347 ? 1.228 -15.189 21.127 1.00 88.69 347 ASP A N 1
ATOM 2727 C CA . ASP A 1 347 ? 0.131 -15.085 22.098 1.00 88.69 347 ASP A CA 1
ATOM 2728 C C . ASP A 1 347 ? -1.138 -14.532 21.432 1.00 88.69 347 ASP A C 1
ATOM 2730 O O . ASP A 1 347 ? -2.188 -15.162 21.499 1.00 88.69 347 ASP A O 1
ATOM 2734 N N . LEU A 1 348 ? -1.030 -13.427 20.682 1.00 85.81 348 LEU A N 1
ATOM 2735 C CA . LEU A 1 348 ? -2.164 -12.859 19.945 1.00 85.81 348 LEU A CA 1
ATOM 2736 C C . LEU A 1 348 ? -2.752 -13.834 18.912 1.00 85.81 348 LEU A C 1
ATOM 2738 O O . LEU A 1 348 ? -3.963 -13.858 18.706 1.00 85.81 348 LEU A O 1
ATOM 2742 N N . THR A 1 349 ? -1.913 -14.629 18.243 1.00 86.00 349 THR A N 1
ATOM 2743 C CA . THR A 1 349 ? -2.386 -15.612 17.252 1.00 86.00 349 THR A CA 1
ATOM 2744 C C . THR A 1 349 ? -3.178 -16.731 17.940 1.00 86.00 349 THR A C 1
ATOM 2746 O O . THR A 1 349 ? -4.216 -17.141 17.427 1.00 86.00 349 THR A O 1
ATOM 2749 N N . ILE A 1 350 ? -2.744 -17.171 19.125 1.00 88.75 350 ILE A N 1
ATOM 2750 C CA . ILE A 1 350 ? -3.436 -18.181 19.944 1.00 88.75 350 ILE A CA 1
ATOM 2751 C C . ILE A 1 350 ? -4.749 -17.635 20.506 1.00 88.75 350 ILE A C 1
ATOM 2753 O O . ILE A 1 350 ? -5.778 -18.297 20.415 1.00 88.75 350 ILE A O 1
ATOM 2757 N N . GLU A 1 351 ? -4.752 -16.417 21.049 1.00 89.81 351 GLU A N 1
ATOM 2758 C CA . GLU A 1 351 ? -5.974 -15.777 21.551 1.00 89.81 351 GLU A CA 1
ATOM 2759 C C . GLU A 1 351 ? -7.033 -15.677 20.450 1.00 89.81 351 GLU A C 1
ATOM 2761 O O . GLU A 1 351 ? -8.188 -16.032 20.659 1.00 89.81 351 GLU A O 1
ATOM 2766 N N . ARG A 1 352 ? -6.636 -15.259 19.244 1.00 87.62 352 ARG A N 1
ATOM 2767 C CA . ARG A 1 352 ? -7.538 -15.220 18.088 1.00 87.62 352 ARG A CA 1
ATOM 2768 C C . ARG A 1 352 ? -8.060 -16.602 17.720 1.00 87.62 352 ARG A C 1
ATOM 2770 O O . ARG A 1 352 ? -9.231 -16.714 17.365 1.00 87.62 352 ARG A O 1
ATOM 2777 N N . ALA A 1 353 ? -7.223 -17.635 17.837 1.00 86.00 353 ALA A N 1
ATOM 2778 C CA . ALA A 1 353 ? -7.599 -19.013 17.531 1.00 86.00 353 ALA A CA 1
ATOM 2779 C C . ALA A 1 353 ? -8.710 -19.484 18.460 1.00 86.00 353 ALA A C 1
ATOM 2781 O O . ALA A 1 353 ? -9.719 -20.000 17.991 1.00 86.00 353 ALA A O 1
ATOM 2782 N N . LYS A 1 354 ? -8.578 -19.186 19.755 1.00 89.69 354 LYS A N 1
ATOM 2783 C CA . LYS A 1 354 ? -9.614 -19.447 20.760 1.00 89.69 354 LYS A CA 1
ATOM 2784 C C . LYS A 1 354 ? -10.925 -18.730 20.430 1.00 89.69 354 LYS A C 1
ATOM 2786 O O . LYS A 1 354 ? -11.978 -19.356 20.455 1.00 89.69 354 LYS A O 1
ATOM 2791 N N . VAL A 1 355 ? -10.865 -17.454 20.034 1.00 89.44 355 VAL A N 1
ATOM 2792 C CA . VAL A 1 355 ? -12.058 -16.689 19.619 1.00 89.44 355 VAL A CA 1
ATOM 2793 C C . VAL A 1 355 ? -12.754 -17.328 18.415 1.00 89.44 355 VAL A C 1
ATOM 2795 O O . VAL A 1 355 ? -13.969 -17.520 18.443 1.00 89.44 355 VAL A O 1
ATOM 2798 N N . ALA A 1 356 ? -11.996 -17.679 17.373 1.00 85.19 356 ALA A N 1
ATOM 2799 C CA . ALA A 1 356 ? -12.551 -18.278 16.162 1.00 85.19 356 ALA A CA 1
ATOM 2800 C C . ALA A 1 356 ? -13.104 -19.689 16.396 1.00 85.19 356 ALA A C 1
ATOM 2802 O O . ALA A 1 356 ? -14.194 -19.990 15.917 1.00 85.19 356 ALA A O 1
ATOM 2803 N N . SER A 1 357 ? -12.381 -20.530 17.142 1.00 87.25 357 SER A N 1
ATOM 2804 C CA . SER A 1 357 ? -12.799 -21.897 17.487 1.00 87.25 357 SER A CA 1
ATOM 2805 C C . SER A 1 357 ? -14.098 -21.891 18.306 1.00 87.25 357 SER A C 1
ATOM 2807 O O . SER A 1 357 ? -14.988 -22.709 18.084 1.00 87.25 357 SER A O 1
ATOM 2809 N N . ALA A 1 358 ? -14.286 -20.878 19.159 1.00 89.19 358 ALA A N 1
ATOM 2810 C CA . ALA A 1 358 ? -15.533 -20.656 19.889 1.00 89.19 358 ALA A CA 1
ATOM 2811 C C . ALA A 1 358 ? -16.674 -20.047 19.041 1.00 89.19 358 ALA A C 1
ATOM 2813 O O . ALA A 1 358 ? -17.765 -19.814 19.558 1.00 89.19 358 ALA A O 1
ATOM 2814 N N . GLY A 1 359 ? -16.456 -19.768 17.751 1.00 87.31 359 GLY A N 1
ATOM 2815 C CA . GLY A 1 359 ? -17.473 -19.214 16.850 1.00 87.31 359 GLY A CA 1
ATOM 2816 C C . GLY A 1 359 ? -17.743 -17.716 17.028 1.00 87.31 359 GLY A C 1
ATOM 2817 O O . GLY A 1 359 ? -18.750 -17.212 16.530 1.00 87.31 359 GLY A O 1
ATOM 2818 N N . HIS A 1 360 ? -16.856 -16.991 17.713 1.00 87.88 360 HIS A N 1
ATOM 2819 C CA . HIS A 1 360 ? -16.953 -15.545 17.895 1.00 87.88 360 HIS A CA 1
ATOM 2820 C C . HIS A 1 360 ? -16.054 -14.796 16.903 1.00 87.88 360 HIS A C 1
ATOM 2822 O O . HIS A 1 360 ? -15.052 -15.310 16.409 1.00 87.88 360 HIS A O 1
ATOM 2828 N N . THR A 1 361 ? -16.394 -13.541 16.605 1.00 85.56 361 THR A N 1
ATOM 2829 C CA . THR A 1 361 ? -15.549 -12.655 15.784 1.00 85.56 361 THR A CA 1
ATOM 2830 C C . THR A 1 361 ? -14.782 -11.638 16.619 1.00 85.56 361 THR A C 1
ATOM 2832 O O . THR A 1 361 ? -13.693 -11.223 16.217 1.00 85.56 361 THR A O 1
ATOM 2835 N N . LEU A 1 362 ? -15.329 -11.269 17.778 1.00 90.88 362 LEU A N 1
ATOM 2836 C CA . LEU A 1 362 ? -14.845 -10.212 18.654 1.00 90.88 362 LEU A CA 1
ATOM 2837 C C . LEU A 1 362 ? -15.231 -10.526 20.105 1.00 90.88 362 LEU A C 1
ATOM 2839 O O . LEU A 1 362 ? -16.378 -10.882 20.367 1.00 90.88 362 LEU A O 1
ATOM 2843 N N . VAL A 1 363 ? -14.282 -10.382 21.031 1.00 93.25 363 VAL A N 1
ATOM 2844 C CA . VAL A 1 363 ? -14.478 -10.588 22.478 1.00 93.25 363 VAL A CA 1
ATOM 2845 C C . VAL A 1 363 ? -13.651 -9.594 23.290 1.00 93.25 363 VAL A C 1
ATOM 2847 O O . VAL A 1 363 ? -12.667 -9.042 22.785 1.00 93.25 363 VAL A O 1
ATOM 2850 N N . TYR A 1 364 ? -13.982 -9.415 24.568 1.00 93.56 364 TYR A N 1
ATOM 2851 C CA . TYR A 1 364 ? -13.056 -8.808 25.523 1.00 93.56 364 TYR A CA 1
ATOM 2852 C C . TYR A 1 364 ? -11.924 -9.771 25.868 1.00 93.56 364 TYR A C 1
ATOM 2854 O O . TYR A 1 364 ? -12.118 -10.976 26.000 1.00 93.56 364 TYR A O 1
ATOM 2862 N N . ARG A 1 365 ? -10.724 -9.228 26.059 1.00 91.69 365 ARG A N 1
ATOM 2863 C CA . ARG A 1 365 ? -9.522 -10.003 26.369 1.00 91.69 365 ARG A CA 1
ATOM 2864 C C . ARG A 1 365 ? -9.611 -10.678 27.734 1.00 91.69 365 ARG A C 1
ATOM 2866 O O . ARG A 1 365 ? -9.176 -11.811 27.858 1.00 91.69 365 ARG A O 1
ATOM 2873 N N . SER A 1 366 ? -10.151 -10.005 28.747 1.00 90.12 366 SER A N 1
ATOM 2874 C CA . SER A 1 366 ? -10.376 -10.598 30.071 1.00 90.12 366 SER A CA 1
ATOM 2875 C C . SER A 1 366 ? -11.411 -9.809 30.869 1.00 90.12 366 SER A C 1
ATOM 2877 O O . SER A 1 366 ? -11.772 -8.691 30.506 1.00 90.12 366 SER A O 1
ATOM 2879 N N . ALA A 1 367 ? -11.850 -10.349 32.007 1.00 86.06 367 ALA A N 1
ATOM 2880 C CA . ALA A 1 367 ? -12.753 -9.644 32.924 1.00 86.06 367 ALA A CA 1
ATOM 2881 C C . ALA A 1 367 ? -12.157 -8.343 33.509 1.00 86.06 367 ALA A C 1
ATOM 2883 O O . ALA A 1 367 ? -12.884 -7.521 34.060 1.00 86.06 367 ALA A O 1
ATOM 2884 N N . ALA A 1 368 ? -10.836 -8.152 33.404 1.00 86.56 368 ALA A N 1
ATOM 2885 C CA . ALA A 1 368 ? -10.151 -6.925 33.809 1.00 86.56 368 ALA A CA 1
ATOM 2886 C C . ALA A 1 368 ? -10.094 -5.863 32.693 1.00 86.56 368 ALA A C 1
ATOM 2888 O O . ALA A 1 368 ? -9.624 -4.750 32.941 1.00 86.56 368 ALA A O 1
ATOM 2889 N N . SER A 1 369 ? -10.531 -6.195 31.473 1.00 87.25 369 SER A N 1
ATOM 2890 C CA . SER A 1 369 ? -10.624 -5.249 30.364 1.00 87.25 369 SER A CA 1
ATOM 2891 C C . SER A 1 369 ? -11.554 -4.093 30.720 1.00 87.25 369 SER A C 1
ATOM 2893 O O . SER A 1 369 ? -12.632 -4.279 31.282 1.00 87.25 369 SER A O 1
ATOM 2895 N N . GLN A 1 370 ? -11.121 -2.880 30.398 1.00 84.81 370 GLN A N 1
ATOM 2896 C CA . GLN A 1 370 ? -11.891 -1.674 30.661 1.00 84.81 370 GLN A CA 1
ATOM 2897 C C . GLN A 1 370 ? -12.861 -1.425 29.510 1.00 84.81 370 GLN A C 1
ATOM 2899 O O . GLN A 1 370 ? -12.469 -1.478 28.341 1.00 84.81 370 GLN A O 1
ATOM 2904 N N . GLY A 1 371 ? -14.106 -1.095 29.854 1.00 85.25 371 GLY A N 1
ATOM 2905 C CA . GLY A 1 371 ? -15.064 -0.560 28.893 1.00 85.25 371 GLY A CA 1
ATOM 2906 C C . GLY A 1 371 ? -14.561 0.743 28.253 1.00 85.25 371 GLY A C 1
ATOM 2907 O O . GLY A 1 371 ? -13.571 1.329 28.711 1.00 85.25 371 GLY A O 1
ATOM 2908 N N . PRO A 1 372 ? -15.213 1.197 27.177 1.00 87.12 372 PRO A N 1
ATOM 2909 C CA . PRO A 1 372 ? -14.842 2.441 26.525 1.00 87.12 372 PRO A CA 1
ATOM 2910 C C . PRO A 1 372 ? -15.042 3.625 27.481 1.00 87.12 372 PRO A C 1
ATOM 2912 O O . PRO A 1 372 ? -15.901 3.607 28.363 1.00 87.12 372 PRO A O 1
ATOM 2915 N N . ARG A 1 373 ? -14.228 4.670 27.313 1.00 91.44 373 ARG A N 1
ATOM 2916 C CA . ARG A 1 373 ? -14.407 5.942 28.025 1.00 91.44 373 ARG A CA 1
ATOM 2917 C C . ARG A 1 373 ? -15.760 6.544 27.635 1.00 91.44 373 ARG A C 1
ATOM 2919 O O . ARG A 1 373 ? -16.069 6.590 26.451 1.00 91.44 373 ARG A O 1
ATOM 2926 N N . VAL A 1 374 ? -16.504 7.034 28.625 1.00 92.81 374 VAL A N 1
ATOM 2927 C CA . VAL A 1 374 ? -17.805 7.706 28.451 1.00 92.81 374 VAL A CA 1
ATOM 2928 C C . VAL A 1 374 ? -17.735 9.100 29.049 1.00 92.81 374 VAL A C 1
ATOM 2930 O O . VAL A 1 374 ? -17.186 9.231 30.146 1.00 92.81 374 VAL A O 1
ATOM 2933 N N . ALA A 1 375 ? -18.266 10.112 28.363 1.00 96.31 375 ALA A N 1
ATOM 2934 C CA . ALA A 1 375 ? -18.379 11.494 28.842 1.00 96.31 375 ALA A CA 1
ATOM 2935 C C . ALA A 1 375 ? -19.827 12.008 28.727 1.00 96.31 375 ALA A C 1
ATOM 2937 O O . ALA A 1 375 ? -20.635 11.424 28.011 1.00 96.31 375 ALA A O 1
ATOM 2938 N N . ASP A 1 376 ? -20.153 13.102 29.418 1.00 98.00 376 ASP A N 1
ATOM 2939 C CA . ASP A 1 376 ? -21.480 13.735 29.320 1.00 98.00 376 ASP A CA 1
ATOM 2940 C C . ASP A 1 376 ? -21.687 14.380 27.936 1.00 98.00 376 ASP A C 1
ATOM 2942 O O . ASP A 1 376 ? -22.780 14.330 27.364 1.00 98.00 376 ASP A O 1
ATOM 2946 N N . VAL A 1 377 ? -20.602 14.937 27.384 1.00 98.44 377 VAL A N 1
ATOM 2947 C CA . VAL A 1 377 ? -20.493 15.443 26.015 1.00 98.44 377 VAL A CA 1
ATOM 2948 C C . VAL A 1 377 ? -19.451 14.626 25.257 1.00 98.44 377 VAL A C 1
ATOM 2950 O O . VAL A 1 377 ? -18.264 14.628 25.590 1.00 98.44 377 VAL A O 1
ATOM 2953 N N . GLU A 1 378 ? -19.881 13.949 24.201 1.00 98.50 378 GLU A N 1
ATOM 2954 C CA . GLU A 1 378 ? -19.006 13.152 23.345 1.00 98.50 378 GLU A CA 1
ATOM 2955 C C . GLU A 1 378 ? -18.962 13.724 21.935 1.00 98.50 378 GLU A C 1
ATOM 2957 O O . GLU A 1 378 ? -19.999 14.060 21.363 1.00 98.50 378 GLU A O 1
ATOM 2962 N N . ILE A 1 379 ? -17.758 13.823 21.376 1.00 98.62 379 ILE A N 1
ATOM 2963 C CA . ILE A 1 379 ? -17.537 14.259 19.997 1.00 98.62 379 ILE A CA 1
ATOM 2964 C C . ILE A 1 379 ? -16.771 13.164 19.266 1.00 98.62 379 ILE A C 1
ATOM 2966 O O . ILE A 1 379 ? -15.600 12.946 19.555 1.00 98.62 379 ILE A O 1
ATOM 2970 N N . ASP A 1 380 ? -17.408 12.487 18.321 1.00 98.50 380 ASP A N 1
ATOM 2971 C CA . ASP A 1 380 ? -16.737 11.571 17.400 1.00 98.50 380 ASP A CA 1
ATOM 2972 C C . ASP A 1 380 ? -16.209 12.361 16.204 1.00 98.50 380 ASP A C 1
ATOM 2974 O O . ASP A 1 380 ? -16.992 12.989 15.491 1.00 98.50 380 ASP A O 1
ATOM 2978 N N . LEU A 1 381 ? -14.891 12.362 16.024 1.00 98.25 381 LEU A N 1
ATOM 2979 C CA . LEU A 1 381 ? -14.186 13.151 15.022 1.00 98.25 381 LEU A CA 1
ATOM 2980 C C . LEU A 1 381 ? -13.598 12.243 13.940 1.00 98.25 381 LEU A C 1
ATOM 2982 O O . LEU A 1 381 ? -12.888 11.288 14.259 1.00 98.25 381 LEU A O 1
ATOM 2986 N N . ASP A 1 382 ? -13.844 12.609 12.687 1.00 98.19 382 ASP A N 1
ATOM 2987 C CA . ASP A 1 382 ? -13.305 11.956 11.493 1.00 98.19 382 ASP A CA 1
ATOM 2988 C C . ASP A 1 382 ? -12.935 12.997 10.413 1.00 98.19 382 ASP A C 1
ATOM 2990 O O . ASP A 1 382 ? -13.345 14.162 10.501 1.00 98.19 382 ASP A O 1
ATOM 2994 N N . MET A 1 383 ? -12.140 12.615 9.407 1.00 97.06 383 MET A N 1
ATOM 2995 C CA . MET A 1 383 ? -11.692 13.520 8.340 1.00 97.06 383 MET A CA 1
ATOM 2996 C C . MET A 1 383 ? -11.404 12.846 7.001 1.00 97.06 383 MET A C 1
ATOM 2998 O O . MET A 1 383 ? -10.854 11.751 6.935 1.00 97.06 383 MET A O 1
ATOM 3002 N N . GLU A 1 384 ? -11.585 13.618 5.929 1.00 96.88 384 GLU A N 1
ATOM 3003 C CA . GLU A 1 384 ? -11.280 13.204 4.560 1.00 96.88 384 GLU A CA 1
ATOM 3004 C C . GLU A 1 384 ? -10.191 14.075 3.927 1.00 96.88 384 GLU A C 1
ATOM 3006 O O . GLU A 1 384 ? -10.172 15.302 4.079 1.00 96.88 384 GLU A O 1
ATOM 3011 N N . ASN A 1 385 ? -9.285 13.434 3.179 1.00 93.56 385 ASN A N 1
ATOM 3012 C CA . ASN A 1 385 ? -8.239 14.125 2.419 1.00 93.56 385 ASN A CA 1
ATOM 3013 C C . ASN A 1 385 ? -8.481 13.985 0.924 1.00 93.56 385 ASN A C 1
ATOM 3015 O O . ASN A 1 385 ? -8.891 12.920 0.463 1.00 93.56 385 ASN A O 1
ATOM 3019 N N . ASP A 1 386 ? -8.117 15.008 0.162 1.00 88.62 386 ASP A N 1
ATOM 3020 C CA . ASP A 1 386 ? -8.087 14.923 -1.291 1.00 88.62 386 ASP A CA 1
ATOM 3021 C C . ASP A 1 386 ? -6.846 14.172 -1.813 1.00 88.62 386 ASP A C 1
ATOM 3023 O O . ASP A 1 386 ? -5.992 13.692 -1.057 1.00 88.62 386 ASP A O 1
ATOM 3027 N N . THR A 1 387 ? -6.754 14.040 -3.136 1.00 79.69 387 THR A N 1
ATOM 3028 C CA . THR A 1 387 ? -5.645 13.368 -3.829 1.00 79.69 387 THR A CA 1
ATOM 3029 C C . THR A 1 387 ? -4.296 14.076 -3.652 1.00 79.69 387 THR A C 1
ATOM 3031 O O . THR A 1 387 ? -3.250 13.446 -3.822 1.00 79.69 387 THR A O 1
ATOM 3034 N N . SER A 1 388 ? -4.297 15.347 -3.236 1.00 78.50 388 SER A N 1
ATOM 3035 C CA . SER A 1 388 ? -3.111 16.137 -2.884 1.00 78.50 388 SER A CA 1
ATOM 3036 C C . SER A 1 388 ? -2.742 16.056 -1.395 1.00 78.50 388 SER A C 1
ATOM 3038 O O . SER A 1 388 ? -1.854 16.782 -0.948 1.00 78.50 388 SER A O 1
ATOM 3040 N N . ASP A 1 389 ? -3.354 15.142 -0.633 1.00 85.19 389 ASP A N 1
ATOM 3041 C CA . ASP A 1 389 ? -3.087 14.912 0.795 1.00 85.19 389 ASP A CA 1
ATOM 3042 C C . ASP A 1 389 ? -3.482 16.089 1.713 1.00 85.19 389 ASP A C 1
ATOM 3044 O O . ASP A 1 389 ? -2.925 16.232 2.813 1.00 85.19 389 ASP A O 1
ATOM 3048 N N . ARG A 1 390 ? -4.444 16.918 1.279 1.00 92.69 390 ARG A N 1
ATOM 3049 C CA . ARG A 1 390 ? -5.001 18.032 2.061 1.00 92.69 390 ARG A CA 1
ATOM 3050 C C . ARG A 1 390 ? -6.348 17.675 2.659 1.00 92.69 390 ARG A C 1
ATOM 3052 O O . ARG A 1 390 ? -7.183 17.078 1.980 1.00 92.69 390 ARG A O 1
ATOM 3059 N N . VAL A 1 391 ? -6.582 18.068 3.908 1.00 96.88 391 VAL A N 1
ATOM 3060 C CA . VAL A 1 391 ? -7.864 17.820 4.580 1.00 96.88 391 VAL A CA 1
ATOM 3061 C C . VAL A 1 391 ? -8.912 18.793 4.052 1.00 96.88 391 VAL A C 1
ATOM 3063 O O . VAL A 1 391 ? -8.800 19.997 4.273 1.00 96.88 391 VAL A O 1
ATOM 3066 N N . PHE A 1 392 ? -9.938 18.278 3.372 1.00 97.94 392 PHE A N 1
ATOM 3067 C CA . PHE A 1 392 ? -11.017 19.099 2.807 1.00 97.94 392 PHE A CA 1
ATOM 3068 C C . PHE A 1 392 ? -12.330 18.994 3.589 1.00 97.94 392 PHE A C 1
ATOM 3070 O O . PHE A 1 392 ? -13.214 19.833 3.403 1.00 97.94 392 PHE A O 1
ATOM 3077 N N . LEU A 1 393 ? -12.455 17.991 4.461 1.00 98.50 393 LEU A N 1
ATOM 3078 C CA . LEU A 1 393 ? -13.620 17.761 5.307 1.00 98.50 393 LEU A CA 1
ATOM 3079 C C . LEU A 1 393 ? -13.186 17.271 6.692 1.00 98.50 393 LEU A C 1
ATOM 3081 O O . LEU A 1 393 ? -12.442 16.298 6.805 1.00 98.50 393 LEU A O 1
ATOM 3085 N N . TRP A 1 394 ? -13.706 17.926 7.728 1.00 98.62 394 TRP A N 1
ATOM 3086 C CA . TRP A 1 394 ? -13.772 17.410 9.093 1.00 98.62 394 TRP A CA 1
ATOM 3087 C C . TRP A 1 394 ? -15.231 17.160 9.473 1.00 98.62 394 TRP A C 1
ATOM 3089 O O . TRP A 1 394 ? -16.069 18.053 9.326 1.00 98.62 394 TRP A O 1
ATOM 3099 N N . GLY A 1 395 ? -15.519 15.979 10.007 1.00 98.50 395 GLY A N 1
ATOM 3100 C CA . GLY A 1 395 ? -16.824 15.613 10.547 1.00 98.50 395 GLY A CA 1
ATOM 3101 C C . GLY A 1 395 ? -16.773 15.474 12.053 1.00 98.50 395 GLY A C 1
ATOM 3102 O O . GLY A 1 395 ? -15.898 14.795 12.582 1.00 98.50 395 GLY A O 1
ATOM 3103 N N . ALA A 1 396 ? -17.723 16.091 12.748 1.00 98.62 396 ALA A N 1
ATOM 3104 C CA . ALA A 1 396 ? -17.861 15.999 14.192 1.00 98.62 396 ALA A CA 1
ATOM 3105 C C . ALA A 1 396 ? -19.292 15.600 14.564 1.00 98.62 396 ALA A C 1
ATOM 3107 O O . ALA A 1 396 ? -20.231 16.395 14.460 1.00 98.62 396 ALA A O 1
ATOM 3108 N N . ARG A 1 397 ? -19.470 14.371 15.048 1.00 98.56 397 ARG A N 1
ATOM 3109 C CA . ARG A 1 397 ? -20.739 13.923 15.626 1.00 98.56 397 ARG A CA 1
ATOM 3110 C C . ARG A 1 397 ? -20.752 14.224 17.118 1.00 98.56 397 ARG A C 1
ATOM 3112 O O . ARG A 1 397 ? -20.046 13.597 17.898 1.00 98.56 397 ARG A O 1
ATOM 3119 N N . LEU A 1 398 ? -21.583 15.184 17.505 1.00 98.62 398 LEU A N 1
ATOM 3120 C CA . LEU A 1 398 ? -21.789 15.629 18.878 1.00 98.62 398 LEU A CA 1
ATOM 3121 C C . LEU A 1 398 ? -22.961 14.875 19.508 1.00 98.62 398 LEU A C 1
ATOM 3123 O O . LEU A 1 398 ? -24.085 14.937 19.000 1.00 98.62 398 LEU A O 1
ATOM 3127 N N . ARG A 1 399 ? -22.716 14.238 20.652 1.00 98.38 399 ARG A N 1
ATOM 3128 C CA . ARG A 1 399 ? -23.733 13.622 21.505 1.00 98.38 399 ARG A CA 1
ATOM 3129 C C . ARG A 1 399 ? -23.722 14.256 22.894 1.00 98.38 399 ARG A C 1
ATOM 3131 O O . ARG A 1 399 ? -22.683 14.300 23.546 1.00 98.38 399 ARG A O 1
ATOM 3138 N N . ARG A 1 400 ? -24.889 14.722 23.346 1.00 97.44 400 ARG A N 1
ATOM 3139 C CA . ARG A 1 400 ? -25.113 15.303 24.680 1.00 97.44 400 ARG A CA 1
ATOM 3140 C C . ARG A 1 400 ? -26.478 14.859 25.203 1.00 97.44 400 ARG A C 1
ATOM 3142 O O . ARG A 1 400 ? -27.517 15.340 24.743 1.00 97.44 400 ARG A O 1
ATOM 3149 N N . GLY A 1 401 ? -26.481 13.896 26.124 1.00 92.75 401 GLY A N 1
ATOM 3150 C CA . GLY A 1 401 ? -27.698 13.177 26.516 1.00 92.75 401 GLY A CA 1
ATOM 3151 C C . GLY A 1 401 ? -28.311 12.408 25.336 1.00 92.75 401 GLY A C 1
ATOM 3152 O O . GLY A 1 401 ? -27.613 11.675 24.639 1.00 92.75 401 GLY A O 1
ATOM 3153 N N . GLU A 1 402 ? -29.613 12.589 25.096 1.00 92.75 402 GLU A N 1
ATOM 3154 C CA . GLU A 1 402 ? -30.328 11.979 23.958 1.00 92.75 402 GLU A CA 1
ATOM 3155 C C . GLU A 1 402 ? -30.145 12.749 22.637 1.00 92.75 402 GLU A C 1
ATOM 3157 O O . GLU A 1 402 ? -30.524 12.259 21.574 1.00 92.75 402 GLU A O 1
ATOM 3162 N N . ASN A 1 403 ? -29.561 13.952 22.678 1.00 96.31 403 ASN A N 1
ATOM 3163 C CA . ASN A 1 403 ? -29.362 14.765 21.483 1.00 96.31 403 ASN A CA 1
ATOM 3164 C C . ASN A 1 403 ? -28.093 14.329 20.752 1.00 96.31 403 ASN A C 1
ATOM 3166 O O . ASN A 1 403 ? -26.997 14.383 21.313 1.00 96.31 403 ASN A O 1
ATOM 3170 N N . VAL A 1 404 ? -28.252 13.957 19.484 1.00 97.75 404 VAL A N 1
ATOM 3171 C CA . VAL A 1 404 ? -27.163 13.624 18.564 1.00 97.75 404 VAL A CA 1
ATOM 3172 C C . VAL A 1 404 ? -27.255 14.547 17.355 1.00 97.75 404 VAL A C 1
ATOM 3174 O O . VAL A 1 404 ? -28.335 14.735 16.798 1.00 97.75 404 VAL A O 1
ATOM 3177 N N . SER A 1 405 ? -26.130 15.127 16.948 1.00 98.00 405 SER A N 1
ATOM 3178 C CA . SER A 1 405 ? -26.044 15.978 15.757 1.00 98.00 405 SER A CA 1
ATOM 3179 C C . SER A 1 405 ? -24.700 15.814 15.060 1.00 98.00 405 SER A C 1
ATOM 3181 O O . SER A 1 405 ? -23.684 15.637 15.728 1.00 98.00 405 SER A O 1
ATOM 3183 N N . PHE A 1 406 ? -24.695 15.900 13.733 1.00 98.38 406 PHE A N 1
ATOM 3184 C CA . PHE A 1 406 ? -23.487 15.896 12.915 1.00 98.38 406 PHE A CA 1
ATOM 3185 C C . PHE A 1 406 ? -23.158 17.317 12.441 1.00 98.38 406 PHE A C 1
ATOM 3187 O O . PHE A 1 406 ? -24.043 18.053 12.000 1.00 98.38 406 PHE A O 1
ATOM 3194 N N . HIS A 1 407 ? -21.887 17.703 12.556 1.00 98.62 407 HIS A N 1
ATOM 3195 C CA . HIS A 1 407 ? -21.356 19.005 12.154 1.00 98.62 407 HIS A CA 1
ATOM 3196 C C . HIS A 1 407 ? -20.213 18.779 11.168 1.00 98.62 407 HIS A C 1
ATOM 3198 O O . HIS A 1 407 ? -19.205 18.173 11.523 1.00 98.62 407 HIS A O 1
ATOM 3204 N N . ALA A 1 408 ? -20.374 19.269 9.941 1.00 98.38 408 ALA A N 1
ATOM 3205 C CA . ALA A 1 408 ? -19.367 19.158 8.892 1.00 98.38 408 ALA A CA 1
ATOM 3206 C C . ALA A 1 408 ? -18.682 20.505 8.644 1.00 98.38 408 ALA A C 1
ATOM 3208 O O . ALA A 1 408 ? -19.347 21.520 8.422 1.00 98.38 408 ALA A O 1
ATOM 3209 N N . PHE A 1 409 ? -17.354 20.490 8.605 1.00 98.56 409 PHE A N 1
ATOM 3210 C CA . PHE A 1 409 ? -16.513 21.604 8.179 1.00 98.56 409 PHE A CA 1
ATOM 3211 C C . PHE A 1 409 ? -15.890 21.205 6.852 1.00 98.56 409 PHE A C 1
ATOM 3213 O O . PHE A 1 409 ? -15.003 20.357 6.824 1.00 98.56 409 PHE A O 1
ATOM 3220 N N . VAL A 1 410 ? -16.365 21.784 5.748 1.00 98.31 410 VAL A N 1
ATOM 3221 C CA . VAL A 1 410 ? -15.995 21.336 4.400 1.00 98.31 410 VAL A CA 1
ATOM 3222 C C . VAL A 1 410 ? -15.566 22.482 3.494 1.00 98.31 410 VAL A C 1
ATOM 3224 O O . VAL A 1 410 ? -16.070 23.608 3.593 1.00 98.31 410 VAL A O 1
ATOM 3227 N N . ARG A 1 411 ? -14.650 22.179 2.575 1.00 97.56 411 ARG A N 1
ATOM 3228 C CA . ARG A 1 411 ? -14.315 22.985 1.401 1.00 97.56 411 ARG A CA 1
ATOM 3229 C C . ARG A 1 411 ? -14.302 22.095 0.166 1.00 97.56 411 ARG A C 1
ATOM 3231 O O . ARG A 1 411 ? -13.601 21.095 0.122 1.00 97.56 411 ARG A O 1
ATOM 3238 N N . TRP A 1 412 ? -15.087 22.466 -0.841 1.00 96.62 412 TRP A N 1
ATOM 3239 C CA . TRP A 1 412 ? -15.217 21.672 -2.067 1.00 96.62 412 TRP A CA 1
ATOM 3240 C C . TRP A 1 412 ? -14.163 22.012 -3.119 1.00 96.62 412 TRP A C 1
ATOM 3242 O O . TRP A 1 412 ? -13.848 21.177 -3.964 1.00 96.62 412 TRP A O 1
ATOM 3252 N N . ASP A 1 413 ? -13.609 23.221 -3.068 1.00 92.88 413 ASP A N 1
ATOM 3253 C CA . ASP A 1 413 ? -12.563 23.671 -3.982 1.00 92.88 413 ASP A CA 1
ATOM 3254 C C . ASP A 1 413 ? -11.204 23.042 -3.641 1.00 92.88 413 ASP A C 1
ATOM 3256 O O . ASP A 1 413 ? -11.017 22.466 -2.566 1.00 92.88 413 ASP A O 1
ATOM 3260 N N . VAL A 1 414 ? -10.251 23.126 -4.572 1.00 90.31 414 VAL A N 1
ATOM 3261 C CA . VAL A 1 414 ? -8.856 22.730 -4.323 1.00 90.31 414 VAL A CA 1
ATOM 3262 C C . VAL A 1 414 ? -8.255 23.664 -3.275 1.00 90.31 414 VAL A C 1
ATOM 3264 O O . VAL A 1 414 ? -8.360 24.885 -3.398 1.00 90.31 414 VAL A O 1
ATOM 3267 N N . LEU A 1 415 ? -7.637 23.088 -2.246 1.00 91.69 415 LEU A N 1
ATOM 3268 C CA . LEU A 1 415 ? -7.094 23.838 -1.118 1.00 91.69 415 LEU A CA 1
ATOM 3269 C C . LEU A 1 415 ? -5.626 24.208 -1.331 1.00 91.69 415 LEU A C 1
ATOM 3271 O O . LEU A 1 415 ? -4.829 23.407 -1.817 1.00 91.69 415 LEU A O 1
ATOM 3275 N N . ASP A 1 416 ? -5.266 25.417 -0.911 1.00 92.31 416 ASP A N 1
ATOM 3276 C CA . ASP A 1 416 ? -3.889 25.778 -0.585 1.00 92.31 416 ASP A CA 1
ATOM 3277 C C . ASP A 1 416 ? -3.647 25.639 0.932 1.00 92.31 416 ASP A C 1
ATOM 3279 O O . ASP A 1 416 ? -4.567 25.337 1.699 1.00 92.31 416 ASP A O 1
ATOM 3283 N N . ASP A 1 417 ? -2.405 25.855 1.378 1.00 92.06 417 ASP A N 1
ATOM 3284 C CA . ASP A 1 417 ? -2.041 25.753 2.802 1.00 92.06 417 ASP A CA 1
ATOM 3285 C C . ASP A 1 417 ? -2.870 26.699 3.689 1.00 92.06 417 ASP A C 1
ATOM 3287 O O . ASP A 1 417 ? -3.186 26.370 4.832 1.00 92.06 417 ASP A O 1
ATOM 3291 N N . ALA A 1 418 ? -3.227 27.882 3.178 1.00 96.25 418 ALA A N 1
ATOM 3292 C CA . ALA A 1 418 ? -3.961 28.887 3.939 1.00 96.25 418 ALA A CA 1
ATOM 3293 C C . ALA A 1 418 ? -5.438 28.504 4.110 1.00 96.25 418 ALA A C 1
ATOM 3295 O O . ALA A 1 418 ? -6.003 28.693 5.187 1.00 96.25 418 ALA A O 1
ATOM 3296 N N . ALA A 1 419 ? -6.059 27.954 3.068 1.00 96.38 419 ALA A N 1
ATOM 3297 C CA . ALA A 1 419 ? -7.437 27.490 3.099 1.00 96.38 419 ALA A CA 1
ATOM 3298 C C . ALA A 1 419 ? -7.592 26.210 3.937 1.00 96.38 419 ALA A C 1
ATOM 3300 O O . ALA A 1 419 ? -8.566 26.095 4.681 1.00 96.38 419 ALA A O 1
ATOM 3301 N N . GLU A 1 420 ? -6.626 25.287 3.872 1.00 97.31 420 GLU A N 1
ATOM 3302 C CA . GLU A 1 420 ? -6.575 24.105 4.747 1.00 97.31 420 GLU A CA 1
ATOM 3303 C C . GLU A 1 420 ? -6.411 24.506 6.223 1.00 97.31 420 GLU A C 1
ATOM 3305 O O . GLU A 1 420 ? -7.115 23.984 7.090 1.00 97.31 420 GLU A O 1
ATOM 3310 N N . LEU A 1 421 ? -5.545 25.485 6.513 1.00 97.75 421 LEU A N 1
ATOM 3311 C CA . LEU A 1 421 ? -5.398 26.047 7.857 1.00 97.75 421 LEU A CA 1
ATOM 3312 C C . LEU A 1 421 ? -6.694 26.694 8.354 1.00 97.75 421 LEU A C 1
ATOM 3314 O O . LEU A 1 421 ? -7.140 26.378 9.452 1.00 97.75 421 LEU A O 1
ATOM 3318 N N . ALA A 1 422 ? -7.330 27.539 7.540 1.00 98.06 422 ALA A N 1
ATOM 3319 C CA . ALA A 1 422 ? -8.583 28.193 7.913 1.00 98.06 422 ALA A CA 1
ATOM 3320 C C . ALA A 1 422 ? -9.704 27.180 8.210 1.00 98.06 422 ALA A C 1
ATOM 3322 O O . ALA A 1 422 ? -10.501 27.387 9.123 1.00 98.06 422 ALA A O 1
ATOM 3323 N N . LEU A 1 423 ? -9.754 26.070 7.467 1.00 98.38 423 LEU A N 1
ATOM 3324 C CA . LEU A 1 423 ? -10.702 24.989 7.723 1.00 98.38 423 LEU A CA 1
ATOM 3325 C C . LEU A 1 423 ? -10.435 24.288 9.066 1.00 98.38 423 LEU A C 1
ATOM 3327 O O . LEU A 1 423 ? -11.371 23.997 9.810 1.00 98.38 423 LEU A O 1
ATOM 3331 N N . ALA A 1 424 ? -9.166 24.022 9.387 1.00 98.00 424 ALA A N 1
ATOM 3332 C CA . ALA A 1 424 ? -8.789 23.453 10.679 1.00 98.00 424 ALA A CA 1
ATOM 3333 C C . ALA A 1 424 ? -9.086 24.420 11.840 1.00 98.00 424 ALA A C 1
ATOM 3335 O O . ALA A 1 424 ? -9.561 23.982 12.889 1.00 98.00 424 ALA A O 1
ATOM 3336 N N . ASP A 1 425 ? -8.869 25.724 11.638 1.00 98.19 425 ASP A N 1
ATOM 3337 C CA . ASP A 1 425 ? -9.191 26.763 12.618 1.00 98.19 425 ASP A CA 1
ATOM 3338 C C . ASP A 1 425 ? -10.694 26.772 12.942 1.00 98.19 425 ASP A C 1
ATOM 3340 O O . ASP A 1 425 ? -11.053 26.738 14.120 1.00 98.19 425 ASP A O 1
ATOM 3344 N N . GLU A 1 426 ? -11.568 26.686 11.928 1.00 98.50 426 GLU A N 1
ATOM 3345 C CA . GLU A 1 426 ? -13.027 26.584 12.113 1.00 98.50 426 GLU A CA 1
ATOM 3346 C C . GLU A 1 426 ? -13.435 25.397 12.995 1.00 98.50 426 GLU A C 1
ATOM 3348 O O . GLU A 1 426 ? -14.253 25.554 13.908 1.00 98.50 426 GLU A O 1
ATOM 3353 N N . LEU A 1 427 ? -12.844 24.220 12.760 1.00 98.44 427 LEU A N 1
ATOM 3354 C CA . LEU A 1 427 ? -13.071 23.050 13.606 1.00 98.44 427 LEU A CA 1
ATOM 3355 C C . LEU A 1 427 ? -12.615 23.325 15.044 1.00 98.44 427 LEU A C 1
ATOM 3357 O O . LEU A 1 427 ? -13.358 23.066 15.991 1.00 98.44 427 LEU A O 1
ATOM 3361 N N . THR A 1 428 ? -11.392 23.824 15.237 1.00 98.06 428 THR A N 1
ATOM 3362 C CA . THR A 1 428 ? -10.845 24.011 16.588 1.00 98.06 428 THR A CA 1
ATOM 3363 C C . THR A 1 428 ? -11.557 25.097 17.387 1.00 98.06 428 THR A C 1
ATOM 3365 O O . THR A 1 428 ? -11.731 24.927 18.595 1.00 98.06 428 THR A O 1
ATOM 3368 N N . ASP A 1 429 ? -12.041 26.151 16.731 1.00 98.25 429 ASP A N 1
ATOM 3369 C CA . ASP A 1 429 ? -12.881 27.177 17.350 1.00 98.25 429 ASP A CA 1
ATOM 3370 C C . ASP A 1 429 ? -14.220 26.582 17.801 1.00 98.25 429 ASP A C 1
ATOM 3372 O O . ASP A 1 429 ? -14.678 26.829 18.922 1.00 98.25 429 ASP A O 1
ATOM 3376 N N . TRP A 1 430 ? -14.830 25.732 16.969 1.00 98.62 430 TRP A N 1
ATOM 3377 C CA . TRP A 1 430 ? -16.052 25.025 17.340 1.00 98.62 430 TRP A CA 1
ATOM 3378 C C . TRP A 1 430 ? -15.827 24.059 18.511 1.00 98.62 430 TRP A C 1
ATOM 3380 O O . TRP A 1 430 ? -16.629 24.046 19.447 1.00 98.62 430 TRP A O 1
ATOM 3390 N N . LEU A 1 431 ? -14.724 23.301 18.518 1.00 98.50 431 LEU A N 1
ATOM 3391 C CA . LEU A 1 431 ? -14.358 22.414 19.629 1.00 98.50 431 LEU A CA 1
ATOM 3392 C C . LEU A 1 431 ? -14.137 23.197 20.929 1.00 98.50 431 LEU A C 1
ATOM 3394 O O . LEU A 1 431 ? -14.614 22.782 21.987 1.00 98.50 431 LEU A O 1
ATOM 3398 N N . ALA A 1 432 ? -13.466 24.350 20.862 1.00 97.94 432 ALA A N 1
ATOM 3399 C CA . ALA A 1 432 ? -13.287 25.231 22.012 1.00 97.94 432 ALA A CA 1
ATOM 3400 C C . ALA A 1 432 ? -14.634 25.742 22.551 1.00 97.94 432 ALA A C 1
ATOM 3402 O O . ALA A 1 432 ? -14.845 25.739 23.764 1.00 97.94 432 ALA A O 1
ATOM 3403 N N . ALA A 1 433 ? -15.580 26.091 21.674 1.00 98.19 433 ALA A N 1
ATOM 3404 C CA . ALA A 1 433 ? -16.928 26.474 22.086 1.00 98.19 433 ALA A CA 1
ATOM 3405 C C . ALA A 1 433 ? -17.685 25.320 22.775 1.00 98.19 433 ALA A C 1
ATOM 3407 O O . ALA A 1 433 ? -18.364 25.552 23.779 1.00 98.19 433 ALA A O 1
ATOM 3408 N N . GLN A 1 434 ? -17.538 24.075 22.296 1.00 98.44 434 GLN A N 1
ATOM 3409 C CA . GLN A 1 434 ? -18.132 22.905 22.961 1.00 98.44 434 GLN A CA 1
ATOM 3410 C C . GLN A 1 434 ? -17.515 22.656 24.341 1.00 98.44 434 GLN A C 1
ATOM 3412 O O . GLN A 1 434 ? -18.247 22.400 25.298 1.00 98.44 434 GLN A O 1
ATOM 3417 N N . ARG A 1 435 ? -16.187 22.786 24.475 1.00 98.06 435 ARG A N 1
ATOM 3418 C CA . ARG A 1 435 ? -15.495 22.715 25.773 1.00 98.06 435 ARG A CA 1
ATOM 3419 C C . ARG A 1 435 ? -16.049 23.745 26.747 1.00 98.06 435 ARG A C 1
ATOM 3421 O O . ARG A 1 435 ? -16.388 23.392 27.873 1.00 98.06 435 ARG A O 1
ATOM 3428 N N . ASP A 1 436 ? -16.125 25.002 26.322 1.00 98.25 436 ASP A N 1
ATOM 3429 C CA . ASP A 1 436 ? -16.542 26.105 27.186 1.00 98.25 436 ASP A CA 1
ATOM 3430 C C . ASP A 1 436 ? -18.010 25.941 27.617 1.00 98.25 436 ASP A C 1
ATOM 3432 O O . ASP A 1 436 ? -18.345 26.187 28.779 1.00 98.25 436 ASP A O 1
ATOM 3436 N N . SER A 1 437 ? -18.876 25.441 26.724 1.00 97.88 437 SER A N 1
ATOM 3437 C CA . SER A 1 437 ? -20.259 25.088 27.070 1.00 97.88 437 SER A CA 1
ATOM 3438 C C . SER A 1 437 ? -20.334 23.931 28.067 1.00 97.88 437 SER A C 1
ATOM 3440 O O . SER A 1 437 ? -21.045 24.057 29.061 1.00 97.88 437 SER A O 1
ATOM 3442 N N . ALA A 1 438 ? -19.609 22.832 27.841 1.00 97.81 438 ALA A N 1
ATOM 3443 C CA . ALA A 1 438 ? -19.601 21.691 28.758 1.00 97.81 438 ALA A CA 1
ATOM 3444 C C . ALA A 1 438 ? -19.088 22.102 30.147 1.00 97.81 438 ALA A C 1
ATOM 3446 O O . ALA A 1 438 ? -19.692 21.781 31.169 1.00 97.81 438 ALA A O 1
ATOM 3447 N N . GLN A 1 439 ? -18.020 22.905 30.190 1.00 96.81 439 GLN A N 1
ATOM 3448 C CA . GLN A 1 439 ? -17.451 23.416 31.434 1.00 96.81 439 GLN A CA 1
ATOM 3449 C C . GLN A 1 439 ? -18.423 24.329 32.193 1.00 96.81 439 GLN A C 1
ATOM 3451 O O . GLN A 1 439 ? -18.508 24.231 33.418 1.00 96.81 439 GLN A O 1
ATOM 3456 N N . SER A 1 440 ? -19.150 25.204 31.489 1.00 97.50 440 SER A N 1
ATOM 3457 C CA . SER A 1 440 ? -20.195 26.053 32.082 1.00 97.50 440 SER A CA 1
ATOM 3458 C C . SER A 1 440 ? -21.273 25.224 32.783 1.00 97.50 440 SER A C 1
ATOM 3460 O O . SER A 1 440 ? -21.745 25.607 33.854 1.00 97.50 440 SER A O 1
ATOM 3462 N N . ASP A 1 441 ? -21.621 24.075 32.207 1.00 96.81 441 ASP A N 1
ATOM 3463 C CA . ASP A 1 441 ? -22.677 23.199 32.714 1.00 96.81 441 ASP A CA 1
ATOM 3464 C C . ASP A 1 441 ? -22.154 22.139 33.706 1.00 96.81 441 ASP A C 1
ATOM 3466 O O . ASP A 1 441 ? -22.927 21.355 34.252 1.00 96.81 441 ASP A O 1
ATOM 3470 N N . GLY A 1 442 ? -20.847 22.148 34.004 1.00 97.25 442 GLY A N 1
ATOM 3471 C CA . GLY A 1 442 ? -20.205 21.200 34.920 1.00 97.25 442 GLY A CA 1
ATOM 3472 C C . GLY A 1 442 ? -20.092 19.779 34.363 1.00 97.25 442 GLY A C 1
ATOM 3473 O O . GLY A 1 442 ? -19.934 18.832 35.133 1.00 97.25 442 GLY A O 1
ATOM 3474 N N . GLU A 1 443 ? -20.180 19.636 33.046 1.00 98.06 443 GLU A N 1
ATOM 3475 C CA . GLU A 1 443 ? -20.173 18.371 32.325 1.00 98.06 443 GLU A CA 1
ATOM 3476 C C . GLU A 1 443 ? -18.762 17.975 31.880 1.00 98.06 443 GLU A C 1
ATOM 3478 O O . GLU A 1 443 ? -17.907 18.808 31.561 1.00 98.06 443 GLU A O 1
ATOM 3483 N N . SER A 1 444 ? -18.513 16.670 31.834 1.00 98.06 444 SER A N 1
ATOM 3484 C CA . SER A 1 444 ? -17.310 16.117 31.224 1.00 98.06 444 SER A CA 1
ATOM 3485 C C . SER A 1 444 ? -17.426 16.103 29.698 1.00 98.06 444 SER A C 1
ATOM 3487 O O . SER A 1 444 ? -18.479 15.796 29.148 1.00 98.06 444 SER A O 1
ATOM 3489 N N . ILE A 1 445 ? -16.321 16.387 29.005 1.00 98.50 445 ILE A N 1
ATOM 3490 C CA . ILE A 1 445 ? -16.246 16.361 27.539 1.00 98.50 445 ILE A CA 1
ATOM 3491 C C . ILE A 1 445 ? -15.059 15.517 27.065 1.00 98.50 445 ILE A C 1
ATOM 3493 O O . ILE A 1 445 ? -13.983 15.556 27.669 1.00 98.50 445 ILE A O 1
ATOM 3497 N N . ALA A 1 446 ? -15.250 14.749 25.992 1.00 98.12 446 ALA A N 1
ATOM 3498 C CA . ALA A 1 446 ? -14.189 13.992 25.331 1.00 98.12 446 ALA A CA 1
ATOM 3499 C C . ALA A 1 446 ? -14.373 13.968 23.805 1.00 98.12 446 ALA A C 1
ATOM 3501 O O . ALA A 1 446 ? -15.498 13.912 23.305 1.00 98.12 446 ALA A O 1
ATOM 3502 N N . ILE A 1 447 ? -13.251 13.974 23.082 1.00 98.31 447 ILE A N 1
ATOM 3503 C CA . ILE A 1 447 ? -13.192 13.751 21.635 1.00 98.31 447 ILE A CA 1
ATOM 3504 C C . ILE A 1 447 ? -12.711 12.326 21.388 1.00 98.31 447 ILE A C 1
ATOM 3506 O O . ILE A 1 447 ? -11.666 11.914 21.893 1.00 98.31 447 ILE A O 1
ATOM 3510 N N . PHE A 1 448 ? -13.443 11.585 20.575 1.00 97.94 448 PHE A N 1
ATOM 3511 C CA . PHE A 1 448 ? -13.131 10.231 20.162 1.00 97.94 448 PHE A CA 1
ATOM 3512 C C . PHE A 1 448 ? -12.730 10.225 18.694 1.00 97.94 448 PHE A C 1
ATOM 3514 O O . PHE A 1 448 ? -13.343 10.890 17.871 1.00 97.94 448 PHE A O 1
ATOM 3521 N N . HIS A 1 449 ? -11.688 9.472 18.378 1.00 96.44 449 HIS A N 1
ATOM 3522 C CA . HIS A 1 449 ? -11.182 9.275 17.018 1.00 96.44 449 HIS A CA 1
ATOM 3523 C C . HIS A 1 449 ? -10.684 7.830 16.894 1.00 96.44 449 HIS A C 1
ATOM 3525 O O . HIS A 1 449 ? -10.507 7.134 17.911 1.00 96.44 449 HIS A O 1
ATOM 3531 N N . HIS A 1 450 ? -10.502 7.344 15.668 1.00 94.94 450 HIS A N 1
ATOM 3532 C CA . HIS A 1 450 ? -10.147 5.951 15.407 1.00 94.94 450 HIS A CA 1
ATOM 3533 C C . HIS A 1 450 ? -8.771 5.822 14.743 1.00 94.94 450 HIS A C 1
ATOM 3535 O O . HIS A 1 450 ? -8.641 5.615 13.539 1.00 94.94 450 HIS A O 1
ATOM 3541 N N . GLY A 1 451 ? -7.719 5.888 15.560 1.00 91.06 451 GLY A N 1
ATOM 3542 C CA . GLY A 1 451 ? -6.335 5.797 15.105 1.00 91.06 451 GLY A CA 1
ATOM 3543 C C . GLY A 1 451 ? -5.528 7.022 15.514 1.00 91.06 451 GLY A C 1
ATOM 3544 O O . GLY A 1 451 ? -5.650 7.520 16.625 1.00 91.06 451 GLY A O 1
ATOM 3545 N N . HIS A 1 452 ? -4.617 7.478 14.657 1.00 87.75 452 HIS A N 1
ATOM 3546 C CA . HIS A 1 452 ? -3.747 8.618 14.974 1.00 87.75 452 HIS A CA 1
ATOM 3547 C C . HIS A 1 452 ? -3.847 9.770 13.972 1.00 87.75 452 HIS A C 1
ATOM 3549 O O . HIS A 1 452 ? -3.127 10.762 14.123 1.00 87.75 452 HIS A O 1
ATOM 3555 N N . VAL A 1 453 ? -4.643 9.618 12.912 1.00 88.75 453 VAL A N 1
ATOM 3556 C CA . VAL A 1 453 ? -4.562 10.461 11.714 1.00 88.75 453 VAL A CA 1
ATOM 3557 C C . VAL A 1 453 ? -5.058 11.870 12.015 1.00 88.75 453 VAL A C 1
ATOM 3559 O O . VAL A 1 453 ? -4.332 12.825 11.752 1.00 88.75 453 VAL A O 1
ATOM 3562 N N . GLU A 1 454 ? -6.197 12.000 12.683 1.00 93.75 454 GLU A N 1
ATOM 3563 C CA . GLU A 1 454 ? -6.867 13.257 13.034 1.00 93.75 454 GLU A CA 1
ATOM 3564 C C . GLU A 1 454 ? -5.921 14.144 13.857 1.00 93.75 454 GLU A C 1
ATOM 3566 O O . GLU A 1 454 ? -5.610 15.281 13.497 1.00 93.75 454 GLU A O 1
ATOM 3571 N N . LYS A 1 455 ? -5.352 13.581 14.933 1.00 92.88 455 LYS A N 1
ATOM 3572 C CA . LYS A 1 455 ? -4.378 14.276 15.792 1.00 92.88 455 LYS A CA 1
ATOM 3573 C C . LYS A 1 455 ? -3.107 14.658 15.043 1.00 92.88 455 LYS A C 1
ATOM 3575 O O . LYS A 1 455 ? -2.561 15.739 15.264 1.00 92.88 455 LYS A O 1
ATOM 3580 N N . GLN A 1 456 ? -2.591 13.764 14.202 1.00 92.19 456 GLN A N 1
ATOM 3581 C CA . GLN A 1 456 ? -1.389 14.037 13.420 1.00 92.19 456 GLN A CA 1
ATOM 3582 C C . GLN A 1 456 ? -1.629 15.169 12.415 1.00 92.19 456 GLN A C 1
ATOM 3584 O O . GLN A 1 456 ? -0.741 16.000 12.225 1.00 92.19 456 GLN A O 1
ATOM 3589 N N . ARG A 1 457 ? -2.815 15.221 11.806 1.00 94.00 457 ARG A N 1
ATOM 3590 C CA . ARG A 1 457 ? -3.204 16.224 10.813 1.00 94.00 457 ARG A CA 1
ATOM 3591 C C . ARG A 1 457 ? -3.412 17.590 11.442 1.00 94.00 457 ARG A C 1
ATOM 3593 O O . ARG A 1 457 ? -2.769 18.529 10.988 1.00 94.00 457 ARG A O 1
ATOM 3600 N N . LEU A 1 458 ? -4.136 17.686 12.558 1.00 95.44 458 LEU A N 1
ATOM 3601 C CA . LEU A 1 458 ? -4.230 18.937 13.324 1.00 95.44 458 LEU A CA 1
ATOM 3602 C C . LEU A 1 458 ? -2.841 19.470 13.708 1.00 95.44 458 LEU A C 1
ATOM 3604 O O . LEU A 1 458 ? -2.533 20.637 13.487 1.00 95.44 458 LEU A O 1
ATOM 3608 N N . ARG A 1 459 ? -1.939 18.599 14.186 1.00 94.81 459 ARG A N 1
ATOM 3609 C CA . ARG A 1 459 ? -0.555 18.995 14.505 1.00 94.81 459 ARG A CA 1
ATOM 3610 C C . ARG A 1 459 ? 0.270 19.414 13.289 1.00 94.81 459 ARG A C 1
ATOM 3612 O O . ARG A 1 459 ? 1.186 20.222 13.437 1.00 94.81 459 ARG A O 1
ATOM 3619 N N . LYS A 1 460 ? 0.005 18.828 12.118 1.00 92.81 460 LYS A N 1
ATOM 3620 C CA . LYS A 1 460 ? 0.666 19.174 10.851 1.00 92.81 460 LYS A CA 1
ATOM 3621 C C . LYS A 1 460 ? 0.194 20.541 10.352 1.00 92.81 460 LYS A C 1
ATOM 3623 O O . LYS A 1 460 ? 1.038 21.325 9.940 1.00 92.81 460 LYS A O 1
ATOM 3628 N N . ILE A 1 461 ? -1.110 20.814 10.427 1.00 95.44 461 ILE A N 1
ATOM 3629 C CA . ILE A 1 461 ? -1.742 22.026 9.887 1.00 95.44 461 ILE A CA 1
ATOM 3630 C C . ILE A 1 461 ? -1.539 23.224 10.830 1.00 95.44 461 ILE A C 1
ATOM 3632 O O . ILE A 1 461 ? -1.024 24.255 10.415 1.00 95.44 461 ILE A O 1
ATOM 3636 N N . GLN A 1 462 ? -1.871 23.076 12.116 1.00 96.19 462 GLN A N 1
ATOM 3637 C CA . GLN A 1 462 ? -1.887 24.174 13.100 1.00 96.19 462 GLN A CA 1
ATOM 3638 C C . GLN A 1 462 ? -0.667 24.182 14.044 1.00 96.19 462 GLN A C 1
ATOM 3640 O O . GLN A 1 462 ? -0.497 25.086 14.863 1.00 96.19 462 GLN A O 1
ATOM 3645 N N . GLY A 1 463 ? 0.211 23.179 13.945 1.00 93.56 463 GLY A N 1
ATOM 3646 C CA . GLY A 1 463 ? 1.421 23.051 14.761 1.00 93.56 463 GLY A CA 1
ATOM 3647 C C . GLY A 1 463 ? 1.287 22.103 15.961 1.00 93.56 463 GLY A C 1
ATOM 3648 O O . GLY A 1 463 ? 0.203 21.706 16.379 1.00 93.56 463 GLY A O 1
ATOM 3649 N N . GLN A 1 464 ? 2.429 21.718 16.546 1.00 88.19 464 GLN A N 1
ATOM 3650 C CA . GLN A 1 464 ? 2.514 20.591 17.493 1.00 88.19 464 GLN A CA 1
ATOM 3651 C C . GLN A 1 464 ? 1.676 20.728 18.772 1.00 88.19 464 GLN A C 1
ATOM 3653 O O . GLN A 1 464 ? 1.381 19.704 19.376 1.00 88.19 464 GLN A O 1
ATOM 3658 N N . GLY A 1 465 ? 1.320 21.953 19.175 1.00 90.75 465 GLY A N 1
ATOM 3659 C CA . GLY A 1 465 ? 0.516 22.227 20.372 1.00 90.75 465 GLY A CA 1
ATOM 3660 C C . GLY A 1 465 ? -0.986 22.385 20.119 1.00 90.75 465 GLY A C 1
ATOM 3661 O O . GLY A 1 465 ? -1.706 22.710 21.059 1.00 90.75 465 GLY A O 1
ATOM 3662 N N . ALA A 1 466 ? -1.459 22.214 18.878 1.00 90.50 466 ALA A N 1
ATOM 3663 C CA . ALA A 1 466 ? -2.855 22.466 18.513 1.00 90.50 466 ALA A CA 1
ATOM 3664 C C . ALA A 1 466 ? -3.832 21.571 19.291 1.00 90.50 466 ALA A C 1
ATOM 3666 O O . ALA A 1 466 ? -4.788 22.059 19.885 1.00 90.50 466 ALA A O 1
ATOM 3667 N N . VAL A 1 467 ? -3.540 20.269 19.369 1.00 92.00 467 VAL A N 1
ATOM 3668 C CA . VAL A 1 467 ? -4.381 19.292 20.082 1.00 92.00 467 VAL A CA 1
ATOM 3669 C C . VAL A 1 467 ? -4.456 19.618 21.576 1.00 92.00 467 VAL A C 1
ATOM 3671 O O . VAL A 1 467 ? -5.522 19.555 22.181 1.00 92.00 467 VAL A O 1
ATOM 3674 N N . GLU A 1 468 ? -3.333 19.999 22.180 1.00 92.94 468 GLU A N 1
ATOM 3675 C CA . GLU A 1 468 ? -3.247 20.354 23.594 1.00 92.94 468 GLU A CA 1
ATOM 3676 C C . GLU A 1 468 ? -3.959 21.684 23.898 1.00 92.94 468 GLU A C 1
ATOM 3678 O O . GLU A 1 468 ? -4.571 21.821 24.958 1.00 92.94 468 GLU A O 1
ATOM 3683 N N . ALA A 1 469 ? -3.929 22.644 22.968 1.00 93.56 469 ALA A N 1
ATOM 3684 C CA . ALA A 1 469 ? -4.588 23.943 23.104 1.00 93.56 469 ALA A CA 1
ATOM 3685 C C . ALA A 1 469 ? -6.125 23.849 23.100 1.00 93.56 469 ALA A C 1
ATOM 3687 O O . ALA A 1 469 ? -6.787 24.681 23.726 1.00 93.56 469 ALA A O 1
ATOM 3688 N N . ILE A 1 470 ? -6.694 22.817 22.463 1.00 95.56 470 ILE A N 1
ATOM 3689 C CA . ILE A 1 470 ? -8.141 22.547 22.492 1.00 95.56 470 ILE A CA 1
ATOM 3690 C C . ILE A 1 470 ? -8.609 22.286 23.929 1.00 95.56 470 ILE A C 1
ATOM 3692 O O . ILE A 1 470 ? -9.719 22.668 24.288 1.00 95.56 470 ILE A O 1
ATOM 3696 N N . GLY A 1 471 ? -7.778 21.689 24.788 1.00 95.56 471 GLY A N 1
ATOM 3697 C CA . GLY A 1 471 ? -8.128 21.444 26.192 1.00 95.56 471 GLY A CA 1
ATOM 3698 C C . GLY A 1 471 ? -9.232 20.399 26.401 1.00 95.56 471 GLY A C 1
ATOM 3699 O O . GLY A 1 471 ? -9.848 20.381 27.463 1.00 95.56 471 GLY A O 1
ATOM 3700 N N . ILE A 1 472 ? -9.480 19.536 25.409 1.00 97.19 472 ILE A N 1
ATOM 3701 C CA . ILE A 1 472 ? -10.369 18.370 25.505 1.00 97.19 472 ILE A CA 1
ATOM 3702 C C . ILE A 1 472 ? -9.522 17.092 25.403 1.00 97.19 472 ILE A C 1
ATOM 3704 O O . ILE A 1 472 ? -8.537 17.038 24.666 1.00 97.19 472 ILE A O 1
ATOM 3708 N N . GLU A 1 473 ? -9.893 16.048 26.141 1.00 95.81 473 GLU A N 1
ATOM 3709 C CA . GLU A 1 473 ? -9.250 14.734 26.053 1.00 95.81 473 GLU A CA 1
ATOM 3710 C C . GLU A 1 473 ? -9.529 14.064 24.693 1.00 95.81 473 GLU A C 1
ATOM 3712 O O . GLU A 1 473 ? -10.685 13.864 24.334 1.00 95.81 473 GLU A O 1
ATOM 3717 N N . PHE A 1 474 ? -8.476 13.661 23.966 1.00 96.12 474 PHE A N 1
ATOM 3718 C CA . PHE A 1 474 ? -8.586 12.877 22.724 1.00 96.12 474 PHE A CA 1
ATOM 3719 C C . PHE A 1 474 ? -8.395 11.375 22.976 1.00 96.12 474 PHE A C 1
ATOM 3721 O O . PHE A 1 474 ? -7.257 10.882 23.043 1.00 96.12 474 PHE A O 1
ATOM 3728 N N . VAL A 1 475 ? -9.497 10.634 23.014 1.00 96.00 475 VAL A N 1
ATOM 3729 C CA . VAL A 1 475 ? -9.569 9.192 23.261 1.00 96.00 475 VAL A CA 1
ATOM 3730 C C . VAL A 1 475 ? -9.440 8.415 21.952 1.00 96.00 475 VAL A C 1
ATOM 3732 O O . VAL A 1 475 ? -10.214 8.593 21.020 1.00 96.00 475 VAL A O 1
ATOM 3735 N N . ASP A 1 476 ? -8.432 7.550 21.874 1.00 95.81 476 ASP A N 1
ATOM 3736 C CA . ASP A 1 476 ? -8.183 6.685 20.715 1.00 95.81 476 ASP A CA 1
ATOM 3737 C C . ASP A 1 476 ? -8.952 5.364 20.855 1.00 95.81 476 ASP A C 1
ATOM 3739 O O . ASP A 1 476 ? -8.581 4.497 21.656 1.00 95.81 476 ASP A O 1
ATOM 3743 N N . THR A 1 477 ? -10.032 5.223 20.086 1.00 95.12 477 THR A N 1
ATOM 3744 C CA . THR A 1 477 ? -10.896 4.034 20.118 1.00 95.12 477 THR A CA 1
ATOM 3745 C C . THR A 1 477 ? -10.214 2.800 19.522 1.00 95.12 477 THR A C 1
ATOM 3747 O O . THR A 1 477 ? -10.423 1.697 20.027 1.00 95.12 477 THR A O 1
ATOM 3750 N N . HIS A 1 478 ? -9.330 2.966 18.530 1.00 93.81 478 HIS A N 1
ATOM 3751 C CA . HIS A 1 478 ? -8.546 1.870 17.954 1.00 93.81 478 HIS A CA 1
ATOM 3752 C C . HIS A 1 478 ? -7.580 1.297 18.996 1.00 93.81 478 HIS A C 1
ATOM 3754 O O . HIS A 1 478 ? -7.572 0.096 19.268 1.00 93.81 478 HIS A O 1
ATOM 3760 N N . ARG A 1 479 ? -6.797 2.161 19.652 1.00 92.94 479 ARG A N 1
ATOM 3761 C CA . ARG A 1 479 ? -5.855 1.743 20.703 1.00 92.94 479 ARG A CA 1
ATOM 3762 C C . ARG A 1 479 ? -6.567 1.136 21.910 1.00 92.94 479 ARG A C 1
ATOM 3764 O O . ARG A 1 479 ? -6.049 0.191 22.514 1.00 92.94 479 ARG A O 1
ATOM 3771 N N . TRP A 1 480 ? -7.726 1.678 22.285 1.00 93.81 480 TRP A N 1
ATOM 3772 C CA . TRP A 1 480 ? -8.564 1.086 23.326 1.00 93.81 480 TRP A CA 1
ATOM 3773 C C . TRP A 1 480 ? -8.984 -0.341 22.946 1.00 93.81 480 TRP A C 1
ATOM 3775 O O . TRP A 1 480 ? -8.782 -1.253 23.753 1.00 93.81 480 TRP A O 1
ATOM 3785 N N . ALA A 1 481 ? -9.476 -0.554 21.721 1.00 93.00 481 ALA A N 1
ATOM 3786 C CA . ALA A 1 481 ? -9.886 -1.869 21.236 1.00 93.00 481 ALA A CA 1
ATOM 3787 C C . ALA A 1 481 ? -8.708 -2.859 21.185 1.00 93.00 481 ALA A C 1
ATOM 3789 O O . ALA A 1 481 ? -8.821 -3.962 21.713 1.00 93.00 481 ALA A O 1
ATOM 3790 N N . GLU A 1 482 ? -7.542 -2.462 20.663 1.00 90.75 482 GLU A N 1
ATOM 3791 C CA . GLU A 1 482 ? -6.336 -3.311 20.646 1.00 90.75 482 GLU A CA 1
ATOM 3792 C C . GLU A 1 482 ? -5.901 -3.762 22.048 1.00 90.75 482 GLU A C 1
ATOM 3794 O O . GLU A 1 482 ? -5.380 -4.865 22.233 1.00 90.75 482 GLU A O 1
ATOM 3799 N N . THR A 1 483 ? -6.096 -2.894 23.043 1.00 91.38 483 THR A N 1
ATOM 3800 C CA . THR A 1 483 ? -5.717 -3.165 24.433 1.00 91.38 483 THR A CA 1
ATOM 3801 C C . THR A 1 483 ? -6.713 -4.108 25.102 1.00 91.38 483 THR A C 1
ATOM 3803 O O . THR A 1 483 ? -6.312 -5.054 25.783 1.00 91.38 483 THR A O 1
ATOM 3806 N N . ASN A 1 484 ? -8.008 -3.863 24.911 1.00 92.44 484 ASN A N 1
ATOM 3807 C CA . ASN A 1 484 ? -9.065 -4.500 25.692 1.00 92.44 484 ASN A CA 1
ATOM 3808 C C . ASN A 1 484 ? -9.722 -5.688 24.997 1.00 92.44 484 ASN A C 1
ATOM 3810 O O . ASN A 1 484 ? -10.372 -6.476 25.672 1.00 92.44 484 ASN A O 1
ATOM 3814 N N . MET A 1 485 ? -9.558 -5.848 23.688 1.00 92.81 485 MET A N 1
ATOM 3815 C CA . MET A 1 485 ? -10.319 -6.814 22.902 1.00 92.81 485 MET A CA 1
ATOM 3816 C C . MET A 1 485 ? -9.406 -7.769 22.135 1.00 92.81 485 MET A C 1
ATOM 3818 O O . MET A 1 485 ? -8.199 -7.548 21.974 1.00 92.81 485 MET A O 1
ATOM 3822 N N . VAL A 1 486 ? -10.011 -8.846 21.646 1.00 91.25 486 VAL A N 1
ATOM 3823 C CA . VAL A 1 486 ? -9.422 -9.785 20.692 1.00 91.25 486 VAL A CA 1
ATOM 3824 C C . VAL A 1 486 ? -10.408 -9.959 19.542 1.00 91.25 486 VAL A C 1
ATOM 3826 O O . VAL A 1 486 ? -11.584 -10.234 19.761 1.00 91.25 486 VAL A O 1
ATOM 3829 N N . THR A 1 487 ? -9.927 -9.784 18.311 1.00 87.62 487 THR A N 1
ATOM 3830 C CA . THR A 1 487 ? -10.723 -9.925 17.084 1.00 87.62 487 THR A CA 1
ATOM 3831 C C . THR A 1 487 ? -10.069 -10.903 16.122 1.00 87.62 487 THR A C 1
ATOM 3833 O O . THR A 1 487 ? -8.844 -10.902 15.965 1.00 87.62 487 THR A O 1
ATOM 3836 N N . THR A 1 488 ? -10.889 -11.706 15.448 1.00 80.19 488 THR A N 1
ATOM 3837 C CA . THR A 1 488 ? -10.484 -12.586 14.335 1.00 80.19 488 THR A CA 1
ATOM 3838 C C . THR A 1 488 ? -10.334 -11.829 13.012 1.00 80.19 488 THR A C 1
ATOM 3840 O O . THR A 1 488 ? -9.879 -12.403 12.022 1.00 80.19 488 THR A O 1
ATOM 3843 N N . ARG A 1 489 ? -10.699 -10.539 12.997 1.00 79.19 489 ARG A N 1
ATOM 3844 C CA . ARG A 1 489 ? -10.571 -9.597 11.878 1.00 79.19 489 ARG A CA 1
ATOM 3845 C C . ARG A 1 489 ? -9.501 -8.532 12.184 1.00 79.19 489 ARG A C 1
ATOM 3847 O O . ARG A 1 489 ? -8.637 -8.722 13.043 1.00 79.19 489 ARG A O 1
ATOM 3854 N N . ALA A 1 490 ? -9.516 -7.415 11.458 1.00 80.31 490 ALA A N 1
ATOM 3855 C CA . ALA A 1 490 ? -8.685 -6.248 11.751 1.00 80.31 490 ALA A CA 1
ATOM 3856 C C . ALA A 1 490 ? -9.353 -5.313 12.778 1.00 80.31 490 ALA A C 1
ATOM 3858 O O . ALA A 1 490 ? -10.571 -5.319 12.929 1.00 80.31 490 ALA A O 1
ATOM 3859 N N . PHE A 1 491 ? -8.545 -4.490 13.452 1.00 87.00 491 PHE A N 1
ATOM 3860 C CA . PHE A 1 491 ? -9.020 -3.457 14.383 1.00 87.00 491 PHE A CA 1
ATOM 3861 C C . PHE A 1 491 ? -9.393 -2.133 13.709 1.00 87.00 491 PHE A C 1
ATOM 3863 O O . PHE A 1 491 ? -9.887 -1.252 14.397 1.00 87.00 491 PHE A O 1
ATOM 3870 N N . ALA A 1 492 ? -9.178 -2.000 12.395 1.00 87.94 492 ALA A N 1
ATOM 3871 C CA . ALA A 1 492 ? -9.604 -0.827 11.637 1.00 87.94 492 ALA A CA 1
ATOM 3872 C C . ALA A 1 492 ? -11.122 -0.595 11.763 1.00 87.94 492 ALA A C 1
ATOM 3874 O O . ALA A 1 492 ? -11.880 -1.555 11.941 1.00 87.94 492 ALA A O 1
ATOM 3875 N N . LEU A 1 493 ? -11.546 0.664 11.601 1.00 92.31 493 LEU A N 1
ATOM 3876 C CA . LEU A 1 493 ? -12.907 1.138 11.870 1.00 92.31 493 LEU A CA 1
ATOM 3877 C C . LEU A 1 493 ? -13.976 0.246 11.229 1.00 92.31 493 LEU A C 1
ATOM 3879 O O . LEU A 1 493 ? -14.802 -0.337 11.931 1.00 92.31 493 LEU A O 1
ATOM 3883 N N . LYS A 1 494 ? -13.898 0.064 9.905 1.00 89.94 494 LYS A N 1
ATOM 3884 C CA . LYS A 1 494 ? -14.877 -0.708 9.128 1.00 89.94 494 LYS A CA 1
ATOM 3885 C C . LYS A 1 494 ? -14.987 -2.173 9.576 1.00 89.94 494 LYS A C 1
ATOM 3887 O O . LYS A 1 494 ? -16.082 -2.579 9.977 1.00 89.94 494 LYS A O 1
ATOM 3892 N N . PRO A 1 495 ? -13.904 -2.980 9.603 1.00 87.00 495 PRO A N 1
ATOM 3893 C CA . PRO A 1 495 ? -13.958 -4.346 10.129 1.00 87.00 495 PRO A CA 1
ATOM 3894 C C . PRO A 1 495 ? -14.480 -4.455 11.566 1.00 87.00 495 PRO A C 1
ATOM 3896 O O . PRO A 1 495 ? -15.228 -5.392 11.867 1.00 87.00 495 PRO A O 1
ATOM 3899 N N . LEU A 1 496 ? -14.095 -3.527 12.447 1.00 91.06 496 LEU A N 1
ATOM 3900 C CA . LEU A 1 496 ? -14.464 -3.572 13.858 1.00 91.06 496 LEU A CA 1
ATOM 3901 C C . LEU A 1 496 ? -15.941 -3.219 14.073 1.00 91.06 496 LEU A C 1
ATOM 3903 O O . LEU A 1 496 ? -16.656 -4.004 14.692 1.00 91.06 496 LEU A O 1
ATOM 3907 N N . ALA A 1 497 ? -16.422 -2.108 13.513 1.00 93.50 497 ALA A N 1
ATOM 3908 C CA . ALA A 1 497 ? -17.821 -1.703 13.645 1.00 93.50 497 ALA A CA 1
ATOM 3909 C C . ALA A 1 497 ? -18.771 -2.690 12.942 1.00 93.50 497 ALA A C 1
ATOM 3911 O O . ALA A 1 497 ? -19.799 -3.053 13.507 1.00 93.50 497 ALA A O 1
ATOM 3912 N N . THR A 1 498 ? -18.384 -3.234 11.779 1.00 91.31 498 THR A N 1
ATOM 3913 C CA . THR A 1 498 ? -19.155 -4.301 11.104 1.00 91.31 498 THR A CA 1
ATOM 3914 C C . THR A 1 498 ? -19.252 -5.559 11.975 1.00 91.31 498 THR A C 1
ATOM 3916 O O . THR A 1 498 ? -20.278 -6.232 11.989 1.00 91.31 498 THR A O 1
ATOM 3919 N N . SER A 1 499 ? -18.204 -5.889 12.743 1.00 88.56 499 SER A N 1
ATOM 3920 C CA . SER A 1 499 ? -18.248 -7.026 13.683 1.00 88.56 499 SER A CA 1
ATOM 3921 C C . SER A 1 499 ? -19.240 -6.806 14.830 1.00 88.56 499 SER A C 1
ATOM 3923 O O . SER A 1 499 ? -19.668 -7.775 15.450 1.00 88.56 499 SER A O 1
ATOM 3925 N N . LEU A 1 500 ? -19.612 -5.550 15.081 1.00 92.12 500 LEU A N 1
ATOM 3926 C CA . LEU A 1 500 ? -20.637 -5.121 16.031 1.00 92.12 500 LEU A CA 1
ATOM 3927 C C . LEU A 1 500 ? -21.981 -4.808 15.347 1.00 92.12 500 LEU A C 1
ATOM 3929 O O . LEU A 1 500 ? -22.875 -4.272 15.994 1.00 92.12 500 LEU A O 1
ATOM 3933 N N . GLY A 1 501 ? -22.134 -5.125 14.056 1.00 93.06 501 GLY A N 1
ATOM 3934 C CA . GLY A 1 501 ? -23.386 -4.962 13.315 1.00 93.06 501 GLY A CA 1
ATOM 3935 C C . GLY A 1 501 ? -23.659 -3.559 12.767 1.00 93.06 501 GLY A C 1
ATOM 3936 O O . GLY A 1 501 ? -24.799 -3.285 12.409 1.00 93.06 501 GLY A O 1
ATOM 3937 N N . PHE A 1 502 ? -22.660 -2.673 12.701 1.00 95.12 502 PHE A N 1
ATOM 3938 C CA . PHE A 1 502 ? -22.814 -1.390 12.010 1.00 95.12 502 PHE A CA 1
ATOM 3939 C C . PHE A 1 502 ? -22.840 -1.591 10.489 1.00 95.12 502 PHE A C 1
ATOM 3941 O O . PHE A 1 502 ? -22.020 -2.336 9.944 1.00 95.12 502 PHE A O 1
ATOM 3948 N N . GLU A 1 503 ? -23.740 -0.885 9.811 1.00 94.50 503 GLU A N 1
ATOM 3949 C CA . GLU A 1 503 ? -23.876 -0.873 8.355 1.00 94.50 503 GLU A CA 1
ATOM 3950 C C . GLU A 1 503 ? -23.727 0.569 7.856 1.00 94.50 503 GLU A C 1
ATOM 3952 O O . GLU A 1 503 ? -24.388 1.475 8.360 1.00 94.50 503 GLU A O 1
ATOM 3957 N N . TRP A 1 504 ? -22.851 0.776 6.873 1.00 94.38 504 TRP A N 1
ATOM 3958 C CA . TRP A 1 504 ? -22.721 2.059 6.179 1.00 94.38 504 TRP A CA 1
ATOM 3959 C C . TRP A 1 504 ? -23.884 2.248 5.201 1.00 94.38 504 TRP A C 1
ATOM 3961 O O . TRP A 1 504 ? -24.397 1.274 4.647 1.00 94.38 504 TRP A O 1
ATOM 3971 N N . ARG A 1 505 ? -24.269 3.504 4.946 1.00 93.12 505 ARG A N 1
ATOM 3972 C CA . ARG A 1 505 ? -25.284 3.859 3.940 1.00 93.12 505 ARG A CA 1
ATOM 3973 C C . ARG A 1 505 ? -24.841 3.514 2.520 1.00 93.12 505 ARG A C 1
ATOM 3975 O O . ARG A 1 505 ? -25.683 3.185 1.688 1.00 93.12 505 ARG A O 1
ATOM 3982 N N . ASP A 1 506 ? -23.545 3.632 2.240 1.00 88.06 506 ASP A N 1
ATOM 3983 C CA . ASP A 1 506 ? -22.975 3.364 0.921 1.00 88.06 506 ASP A CA 1
ATOM 3984 C C . ASP A 1 506 ? -22.695 1.871 0.696 1.00 88.06 506 ASP A C 1
ATOM 3986 O O . ASP A 1 506 ? -22.284 1.163 1.615 1.00 88.06 506 ASP A O 1
ATOM 3990 N N . GLU A 1 507 ? -22.862 1.402 -0.542 1.00 76.12 507 GLU A N 1
ATOM 3991 C CA . GLU A 1 507 ? -22.561 0.016 -0.928 1.00 76.12 507 GLU A CA 1
ATOM 3992 C C . GLU A 1 507 ? -21.051 -0.253 -1.038 1.00 76.12 507 GLU A C 1
ATOM 3994 O O . GLU A 1 507 ? -20.611 -1.383 -0.814 1.00 76.12 507 GLU A O 1
ATOM 3999 N N . ASP A 1 508 ? -20.247 0.773 -1.335 1.00 72.50 508 ASP A N 1
ATOM 4000 C CA . ASP A 1 508 ? -18.789 0.683 -1.396 1.00 72.50 508 ASP A CA 1
ATOM 4001 C C . ASP A 1 508 ? -18.119 1.851 -0.642 1.00 72.50 508 ASP A C 1
ATOM 4003 O O . ASP A 1 508 ? -17.558 2.773 -1.243 1.00 72.50 508 ASP A O 1
ATOM 4007 N N . PRO A 1 509 ? -18.190 1.855 0.703 1.00 76.50 509 PRO A N 1
ATOM 4008 C CA . PRO A 1 509 ? -17.628 2.928 1.507 1.00 76.50 509 PRO A CA 1
ATOM 4009 C C . PRO A 1 509 ? -16.108 2.768 1.614 1.00 76.50 509 PRO A C 1
ATOM 4011 O O . PRO A 1 509 ? -15.615 1.704 2.022 1.00 76.50 509 PRO A O 1
ATOM 4014 N N . GLY A 1 510 ? -15.371 3.834 1.297 1.00 78.81 510 GLY A N 1
ATOM 4015 C CA . GLY A 1 510 ? -13.927 3.905 1.496 1.00 78.81 510 GLY A CA 1
ATOM 4016 C C . GLY A 1 510 ? -13.321 5.256 1.119 1.00 78.81 510 GLY A C 1
ATOM 4017 O O . GLY A 1 510 ? -13.731 5.883 0.145 1.00 78.81 510 GLY A O 1
ATOM 4018 N N . GLY A 1 511 ? -12.280 5.671 1.847 1.00 79.62 511 GLY A N 1
ATOM 4019 C CA . GLY A 1 511 ? -11.628 6.973 1.648 1.00 79.62 511 GLY A CA 1
ATOM 4020 C C . GLY A 1 511 ? -11.075 7.208 0.236 1.00 79.62 511 GLY A C 1
ATOM 4021 O O . GLY A 1 511 ? -11.051 8.337 -0.245 1.00 79.62 511 GLY A O 1
ATOM 4022 N N . ARG A 1 512 ? -10.698 6.149 -0.499 1.00 78.69 512 ARG A N 1
ATOM 4023 C CA . ARG A 1 512 ? -10.338 6.311 -1.915 1.00 78.69 512 ARG A CA 1
ATOM 4024 C C . ARG A 1 512 ? -11.555 6.654 -2.776 1.00 78.69 512 ARG A C 1
ATOM 4026 O O . ARG A 1 512 ? -11.445 7.520 -3.631 1.00 78.69 512 ARG A O 1
ATOM 4033 N N . ASN A 1 513 ? -12.706 6.037 -2.531 1.00 80.81 513 ASN A N 1
ATOM 4034 C CA . ASN A 1 513 ? -13.945 6.340 -3.252 1.00 80.81 513 ASN A CA 1
ATOM 4035 C C . ASN A 1 513 ? -14.381 7.776 -2.966 1.00 80.81 513 ASN A C 1
ATOM 4037 O O . ASN A 1 513 ? -14.746 8.495 -3.891 1.00 80.81 513 ASN A O 1
ATOM 4041 N N . CYS A 1 514 ? -14.227 8.220 -1.716 1.00 87.19 514 CYS A N 1
ATOM 4042 C CA . CYS A 1 514 ? -14.445 9.604 -1.306 1.00 87.19 514 CYS A CA 1
ATOM 4043 C C . CYS A 1 514 ? -13.637 10.604 -2.157 1.00 87.19 514 CYS A C 1
ATOM 4045 O O . CYS A 1 514 ? -14.207 11.553 -2.699 1.00 87.19 514 CYS A O 1
ATOM 4047 N N . GLN A 1 515 ? -12.342 10.345 -2.377 1.00 87.75 515 GLN A N 1
ATOM 4048 C CA . GLN A 1 515 ? -11.498 11.170 -3.255 1.00 87.75 515 GLN A CA 1
ATOM 4049 C C . GLN A 1 515 ? -12.030 11.237 -4.691 1.00 87.75 515 GLN A C 1
ATOM 4051 O O . GLN A 1 515 ? -12.073 12.307 -5.292 1.00 87.75 515 GLN A O 1
ATOM 4056 N N . LEU A 1 516 ? -12.499 10.111 -5.227 1.00 85.62 516 LEU A N 1
ATOM 4057 C CA . LEU A 1 516 ? -13.039 10.045 -6.586 1.00 85.62 516 LEU A CA 1
ATOM 4058 C C . LEU A 1 516 ? -14.366 10.782 -6.721 1.00 85.62 516 LEU A C 1
ATOM 4060 O O . LEU A 1 516 ? -14.618 11.429 -7.738 1.00 85.62 516 LEU A O 1
ATOM 4064 N N . TRP A 1 517 ? -15.220 10.698 -5.702 1.00 92.06 517 TRP A N 1
ATOM 4065 C CA . TRP A 1 517 ? -16.459 11.462 -5.660 1.00 92.06 517 TRP A CA 1
ATOM 4066 C C . TRP A 1 517 ? -16.167 12.962 -5.611 1.00 92.06 517 TRP A C 1
ATOM 4068 O O . TRP A 1 517 ? -16.860 13.725 -6.283 1.00 92.06 517 TRP A O 1
ATOM 4078 N N . LEU A 1 518 ? -15.128 13.380 -4.880 1.00 94.25 518 LEU A N 1
ATOM 4079 C CA . LEU A 1 518 ? -14.706 14.777 -4.795 1.00 94.25 518 LEU A CA 1
ATOM 4080 C C . LEU A 1 518 ? -14.168 15.288 -6.134 1.00 94.25 518 LEU A C 1
ATOM 4082 O O . LEU A 1 518 ? -14.621 16.331 -6.607 1.00 94.25 518 LEU A O 1
ATOM 4086 N N . ASP A 1 519 ? -13.249 14.554 -6.761 1.00 90.75 519 ASP A N 1
ATOM 4087 C CA . ASP A 1 519 ? -12.681 14.925 -8.061 1.00 90.75 519 ASP A CA 1
ATOM 4088 C C . ASP A 1 519 ? -13.790 15.020 -9.117 1.00 90.75 519 ASP A C 1
ATOM 4090 O O . ASP A 1 519 ? -13.936 16.040 -9.795 1.00 90.75 519 ASP A O 1
ATOM 4094 N N . ARG A 1 520 ? -14.694 14.033 -9.155 1.00 90.94 520 ARG A N 1
ATOM 4095 C CA . ARG A 1 520 ? -15.859 14.063 -10.044 1.00 90.94 520 ARG A CA 1
ATOM 4096 C C . ARG A 1 520 ? -16.789 15.246 -9.758 1.00 90.94 520 ARG A C 1
ATOM 4098 O O . ARG A 1 520 ? -17.304 15.854 -10.699 1.00 90.94 520 ARG A O 1
ATOM 4105 N N . ALA A 1 521 ? -17.011 15.586 -8.488 1.00 94.44 521 ALA A N 1
ATOM 4106 C CA . ALA A 1 521 ? -17.836 16.727 -8.093 1.00 94.44 521 ALA A CA 1
ATOM 4107 C C . ALA A 1 521 ? -17.216 18.067 -8.529 1.00 94.44 521 ALA A C 1
ATOM 4109 O O . ALA A 1 521 ? -17.947 18.986 -8.918 1.00 94.44 521 ALA A O 1
ATOM 4110 N N . ARG A 1 522 ? -15.883 18.176 -8.493 1.00 93.75 522 ARG A N 1
ATOM 4111 C CA . ARG A 1 522 ? -15.123 19.344 -8.965 1.00 93.75 522 ARG A CA 1
ATOM 4112 C C . ARG A 1 522 ? -15.162 19.474 -10.492 1.00 93.75 522 ARG A C 1
ATOM 4114 O O . ARG A 1 522 ? -15.284 20.585 -11.001 1.00 93.75 522 ARG A O 1
ATOM 4121 N N . GLU A 1 523 ? -15.107 18.359 -11.217 1.00 93.12 523 GLU A N 1
ATOM 4122 C CA . GLU A 1 523 ? -15.067 18.335 -12.687 1.00 93.12 523 GLU A CA 1
ATOM 4123 C C . GLU A 1 523 ? -16.431 18.514 -13.361 1.00 93.12 523 GLU A C 1
ATOM 4125 O O . GLU A 1 523 ? -16.525 19.126 -14.429 1.00 93.12 523 GLU A O 1
ATOM 4130 N N . THR A 1 524 ? -17.498 17.944 -12.792 1.00 92.31 524 THR A N 1
ATOM 4131 C CA . THR A 1 524 ? -18.798 17.928 -13.470 1.00 92.31 524 THR A CA 1
ATOM 4132 C C . THR A 1 524 ? -19.392 19.330 -13.599 1.00 92.31 524 THR A C 1
ATOM 4134 O O . THR A 1 524 ? -19.408 20.124 -12.655 1.00 92.31 524 THR A O 1
ATOM 4137 N N . SER A 1 525 ? -19.942 19.645 -14.776 1.00 94.94 525 SER A N 1
ATOM 4138 C CA . SER A 1 525 ? -20.735 20.859 -14.998 1.00 94.94 525 SER A CA 1
ATOM 4139 C C . SER A 1 525 ? -22.190 20.718 -14.535 1.00 94.94 525 SER A C 1
ATOM 4141 O O . SER A 1 525 ? -22.895 21.725 -14.450 1.00 94.94 525 SER A O 1
ATOM 4143 N N . ASP A 1 526 ? -22.655 19.497 -14.252 1.00 96.44 526 ASP A N 1
ATOM 4144 C CA . ASP A 1 526 ? -24.017 19.229 -13.786 1.00 96.44 526 ASP A CA 1
ATOM 4145 C C . ASP A 1 526 ? -24.142 19.520 -12.281 1.00 96.44 526 ASP A C 1
ATOM 4147 O O . ASP A 1 526 ? -23.524 18.874 -11.434 1.00 96.44 526 ASP A O 1
ATOM 4151 N N . ALA A 1 527 ? -24.961 20.517 -11.937 1.00 96.31 527 ALA A N 1
ATOM 4152 C CA . ALA A 1 527 ? -25.183 20.919 -10.552 1.00 96.31 527 ALA A CA 1
ATOM 4153 C C . ALA A 1 527 ? -25.910 19.850 -9.717 1.00 96.31 527 ALA A C 1
ATOM 4155 O O . ALA A 1 527 ? -25.682 19.783 -8.510 1.00 96.31 527 ALA A O 1
ATOM 4156 N N . ALA A 1 528 ? -26.768 19.030 -10.332 1.00 96.56 528 ALA A N 1
ATOM 4157 C CA . ALA A 1 528 ? -27.471 17.958 -9.636 1.00 96.56 528 ALA A CA 1
ATOM 4158 C C . ALA A 1 528 ? -26.514 16.806 -9.313 1.00 96.56 528 ALA A C 1
ATOM 4160 O O . ALA A 1 528 ? -26.467 16.365 -8.168 1.00 96.56 528 ALA A O 1
ATOM 4161 N N . GLU A 1 529 ? -25.695 16.387 -10.285 1.00 95.69 529 GLU A N 1
ATOM 4162 C CA . GLU A 1 529 ? -24.648 15.378 -10.071 1.00 95.69 529 GLU A CA 1
ATOM 4163 C C . GLU A 1 529 ? -23.669 15.829 -8.980 1.00 95.69 529 GLU A C 1
ATOM 4165 O O . GLU A 1 529 ? -23.402 15.080 -8.040 1.00 95.69 529 GLU A O 1
ATOM 4170 N N . ARG A 1 530 ? -23.197 17.083 -9.050 1.00 97.38 530 ARG A N 1
ATOM 4171 C CA . ARG A 1 530 ? -22.319 17.660 -8.026 1.00 97.38 530 ARG A CA 1
ATOM 4172 C C . ARG A 1 530 ? -22.947 17.597 -6.636 1.00 97.38 530 ARG A C 1
ATOM 4174 O O . ARG A 1 530 ? -22.288 17.150 -5.705 1.00 97.38 530 ARG A O 1
ATOM 4181 N N . ALA A 1 531 ? -24.206 18.015 -6.492 1.00 97.12 531 ALA A N 1
ATOM 4182 C CA . ALA A 1 531 ? -24.899 17.991 -5.206 1.00 97.12 531 ALA A CA 1
ATOM 4183 C C . ALA A 1 531 ? -25.058 16.562 -4.659 1.00 97.12 531 ALA A C 1
ATOM 4185 O O . ALA A 1 531 ? -24.868 16.341 -3.466 1.00 97.12 531 ALA A O 1
ATOM 4186 N N . THR A 1 532 ? -25.348 15.582 -5.521 1.00 96.44 532 THR A N 1
ATOM 4187 C CA . THR A 1 532 ? -25.419 14.166 -5.132 1.00 96.44 532 THR A CA 1
ATOM 4188 C C . THR A 1 532 ? -24.075 13.644 -4.630 1.00 96.44 532 THR A C 1
ATOM 4190 O O . THR A 1 532 ? -24.034 12.995 -3.589 1.00 96.44 532 THR A O 1
ATOM 4193 N N . LEU A 1 533 ? -22.976 13.942 -5.325 1.00 95.12 533 LEU A N 1
ATOM 4194 C CA . LEU A 1 533 ? -21.634 13.513 -4.917 1.00 95.12 533 LEU A CA 1
ATOM 4195 C C . LEU A 1 533 ? -21.196 14.172 -3.607 1.00 95.12 533 LEU A C 1
ATOM 4197 O O . LEU A 1 533 ? -20.674 13.498 -2.726 1.00 95.12 533 LEU A O 1
ATOM 4201 N N . GLN A 1 534 ? -21.462 15.470 -3.454 1.00 97.44 534 GLN A N 1
ATOM 4202 C CA . GLN A 1 534 ? -21.178 16.202 -2.220 1.00 97.44 534 GLN A CA 1
ATOM 4203 C C . GLN A 1 534 ? -21.958 15.631 -1.032 1.00 97.44 534 GLN A C 1
ATOM 4205 O O . GLN A 1 534 ? -21.373 15.405 0.023 1.00 97.44 534 GLN A O 1
ATOM 4210 N N . GLN A 1 535 ? -23.250 15.335 -1.205 1.00 97.19 535 GLN A N 1
ATOM 4211 C CA . GLN A 1 535 ? -24.044 14.704 -0.151 1.00 97.19 535 GLN A CA 1
ATOM 4212 C C . GLN A 1 535 ? -23.515 13.310 0.194 1.00 97.19 535 GLN A C 1
ATOM 4214 O O . GLN A 1 535 ? -23.365 12.996 1.367 1.00 97.19 535 GLN A O 1
ATOM 4219 N N . ARG A 1 536 ? -23.158 12.510 -0.815 1.00 95.69 536 ARG A N 1
ATOM 4220 C CA . ARG A 1 536 ? -22.585 11.172 -0.625 1.00 95.69 536 ARG A CA 1
ATOM 4221 C C . ARG A 1 536 ? -21.291 11.200 0.200 1.00 95.69 536 ARG A C 1
ATOM 4223 O O . ARG A 1 536 ? -21.107 10.352 1.063 1.00 95.69 536 ARG A O 1
ATOM 4230 N N . ILE A 1 537 ? -20.423 12.190 -0.029 1.00 96.81 537 ILE A N 1
ATOM 4231 C CA . ILE A 1 537 ? -19.196 12.403 0.760 1.00 96.81 537 ILE A CA 1
ATOM 4232 C C . ILE A 1 537 ? -19.526 12.745 2.220 1.00 96.81 537 ILE A C 1
ATOM 4234 O O . ILE A 1 537 ? -18.920 12.187 3.132 1.00 96.81 537 ILE A O 1
ATOM 4238 N N . LEU A 1 538 ? -20.491 13.642 2.449 1.00 98.00 538 LEU A N 1
ATOM 4239 C CA . LEU A 1 538 ? -20.918 14.006 3.804 1.00 98.00 538 LEU A CA 1
ATOM 4240 C C . LEU A 1 538 ? -21.547 12.818 4.541 1.00 98.00 538 LEU A C 1
ATOM 4242 O O . LEU A 1 538 ? -21.248 12.613 5.713 1.00 98.00 538 LEU A O 1
ATOM 4246 N N . ASP A 1 539 ? -22.373 12.029 3.853 1.00 97.25 539 ASP A N 1
ATOM 4247 C CA . ASP A 1 539 ? -22.990 10.820 4.399 1.00 97.25 539 ASP A CA 1
ATOM 4248 C C . ASP A 1 539 ? -21.927 9.785 4.799 1.00 97.25 539 ASP A C 1
ATOM 4250 O O . ASP A 1 539 ? -22.000 9.201 5.877 1.00 97.25 539 ASP A O 1
ATOM 4254 N N . TYR A 1 540 ? -20.903 9.589 3.964 1.00 96.25 540 TYR A N 1
ATOM 4255 C CA . TYR A 1 540 ? -19.798 8.677 4.263 1.00 96.25 540 TYR A CA 1
ATOM 4256 C C . TYR A 1 540 ? -19.022 9.093 5.525 1.00 96.25 540 TYR A C 1
ATOM 4258 O O . TYR A 1 540 ? -18.820 8.281 6.424 1.00 96.25 540 TYR A O 1
ATOM 4266 N N . ASN A 1 541 ? -18.658 10.370 5.635 1.00 97.75 541 ASN A N 1
ATOM 4267 C CA . ASN A 1 541 ? -17.930 10.889 6.794 1.00 97.75 541 ASN A CA 1
ATOM 4268 C C . ASN A 1 541 ? -18.794 10.907 8.074 1.00 97.75 541 ASN A C 1
ATOM 4270 O O . ASN A 1 541 ? -18.316 10.595 9.165 1.00 97.75 541 ASN A O 1
ATOM 4274 N N . GLU A 1 542 ? -20.093 11.203 7.961 1.00 98.25 542 GLU A N 1
ATOM 4275 C CA . GLU A 1 542 ? -21.028 11.057 9.081 1.00 98.25 542 GLU A CA 1
ATOM 4276 C C . GLU A 1 542 ? -21.127 9.592 9.538 1.00 98.25 542 GLU A C 1
ATOM 4278 O O . GLU A 1 542 ? -21.113 9.338 10.745 1.00 98.25 542 GLU A O 1
ATOM 4283 N N . ASP A 1 543 ? -21.160 8.626 8.614 1.00 98.06 543 ASP A N 1
ATOM 4284 C CA . ASP A 1 543 ? -21.139 7.200 8.959 1.00 98.06 543 ASP A CA 1
ATOM 4285 C C . ASP A 1 543 ? -19.856 6.801 9.694 1.00 98.06 543 ASP A C 1
ATOM 4287 O O . ASP A 1 543 ? -19.941 6.064 10.674 1.00 98.06 543 ASP A O 1
ATOM 4291 N N . ASP A 1 544 ? -18.686 7.317 9.309 1.00 97.50 544 ASP A N 1
ATOM 4292 C CA . ASP A 1 544 ? -17.418 7.014 9.992 1.00 97.50 544 ASP A CA 1
ATOM 4293 C C . ASP A 1 544 ? -17.393 7.570 11.435 1.00 97.50 544 ASP A C 1
ATOM 4295 O O . ASP A 1 544 ? -16.996 6.871 12.384 1.00 97.50 544 ASP A O 1
ATOM 4299 N N . THR A 1 545 ? -17.943 8.771 11.662 1.00 98.25 545 THR A N 1
ATOM 4300 C CA . THR A 1 545 ? -18.147 9.286 13.032 1.00 98.25 545 THR A CA 1
ATOM 4301 C C . THR A 1 545 ? -19.172 8.456 13.820 1.00 98.25 545 THR A C 1
ATOM 4303 O O . THR A 1 545 ? -18.980 8.181 15.010 1.00 98.25 545 THR A O 1
ATOM 4306 N N . ALA A 1 546 ? -20.249 7.996 13.177 1.00 98.12 546 ALA A N 1
ATOM 4307 C CA . ALA A 1 546 ? -21.264 7.154 13.802 1.00 98.12 546 ALA A CA 1
ATOM 4308 C C . ALA A 1 546 ? -20.735 5.746 14.122 1.00 98.12 546 ALA A C 1
ATOM 4310 O O . ALA A 1 546 ? -21.045 5.215 15.187 1.00 98.12 546 ALA A O 1
ATOM 4311 N N . ALA A 1 547 ? -19.891 5.170 13.268 1.00 97.69 547 ALA A N 1
ATOM 4312 C CA . ALA A 1 547 ? -19.222 3.892 13.485 1.00 97.69 547 ALA A CA 1
ATOM 4313 C C . ALA A 1 547 ? -18.262 3.961 14.683 1.00 97.69 547 ALA A C 1
ATOM 4315 O O . ALA A 1 547 ? -18.198 3.033 15.495 1.00 97.69 547 ALA A O 1
ATOM 4316 N N . THR A 1 548 ? -17.558 5.086 14.842 1.00 97.00 548 THR A N 1
ATOM 4317 C CA . THR A 1 548 ? -16.679 5.336 15.995 1.00 97.00 548 THR A CA 1
ATOM 4318 C C . THR A 1 548 ? -17.469 5.372 17.308 1.00 97.00 548 THR A C 1
ATOM 4320 O O . THR A 1 548 ? -17.035 4.784 18.307 1.00 97.00 548 THR A O 1
ATOM 4323 N N . ALA A 1 549 ? -18.659 5.983 17.303 1.00 96.88 549 ALA A N 1
ATOM 4324 C CA . ALA A 1 549 ? -19.592 5.935 18.429 1.00 96.88 549 ALA A CA 1
ATOM 4325 C C . ALA A 1 549 ? -20.129 4.513 18.661 1.00 96.88 549 ALA A C 1
ATOM 4327 O O . ALA A 1 549 ? -20.119 4.013 19.786 1.00 96.88 549 ALA A O 1
ATOM 4328 N N . TRP A 1 550 ? -20.527 3.831 17.583 1.00 96.88 550 TRP A N 1
ATOM 4329 C CA . TRP A 1 550 ? -21.123 2.497 17.615 1.00 96.88 550 TRP A CA 1
ATOM 4330 C C . TRP A 1 550 ? -20.230 1.476 18.313 1.00 96.88 550 TRP A C 1
ATOM 4332 O O . TRP A 1 550 ? -20.718 0.698 19.133 1.00 96.88 550 TRP A O 1
ATOM 4342 N N . ILE A 1 551 ? -18.921 1.517 18.039 1.00 94.69 551 ILE A N 1
ATOM 4343 C CA . ILE A 1 551 ? -17.932 0.653 18.694 1.00 94.69 551 ILE A CA 1
ATOM 4344 C C . ILE A 1 551 ? -17.991 0.796 20.216 1.00 94.69 551 ILE A C 1
ATOM 4346 O O . ILE A 1 551 ? -17.889 -0.202 20.926 1.00 94.69 551 ILE A O 1
ATOM 4350 N N . ARG A 1 552 ? -18.161 2.019 20.729 1.00 93.19 552 ARG A N 1
ATOM 4351 C CA . ARG A 1 552 ? -18.253 2.251 22.175 1.00 93.19 552 ARG A CA 1
ATOM 4352 C C . ARG A 1 552 ? -19.592 1.787 22.733 1.00 93.19 552 ARG A C 1
ATOM 4354 O O . ARG A 1 552 ? -19.624 1.116 23.761 1.00 93.19 552 ARG A O 1
ATOM 4361 N N . ASP A 1 553 ? -20.675 2.115 22.042 1.00 92.56 553 ASP A N 1
ATOM 4362 C CA . ASP A 1 553 ? -22.031 1.884 22.537 1.00 92.56 553 ASP A CA 1
ATOM 4363 C C . ASP A 1 553 ? -22.428 0.390 22.504 1.00 92.56 553 ASP A C 1
ATOM 4365 O O . ASP A 1 553 ? -23.228 -0.045 23.330 1.00 92.56 553 ASP A O 1
ATOM 4369 N N . HIS A 1 554 ? -21.839 -0.418 21.611 1.00 92.19 554 HIS A N 1
ATOM 4370 C CA . HIS A 1 554 ? -22.245 -1.816 21.377 1.00 92.19 554 HIS A CA 1
ATOM 4371 C C . HIS A 1 554 ? -21.212 -2.864 21.808 1.00 92.19 554 HIS A C 1
ATOM 4373 O O . HIS A 1 554 ? -21.439 -4.062 21.645 1.00 92.19 554 HIS A O 1
ATOM 4379 N N . ALA A 1 555 ? -20.083 -2.455 22.390 1.00 86.38 555 ALA A N 1
ATOM 4380 C CA . ALA A 1 555 ? -19.082 -3.401 22.883 1.00 86.38 555 ALA A CA 1
ATOM 4381 C C . ALA A 1 555 ? -19.407 -3.988 24.268 1.00 86.38 555 ALA A C 1
ATOM 4383 O O . ALA A 1 555 ? -18.705 -4.895 24.701 1.00 86.38 555 ALA A O 1
ATOM 4384 N N . ALA A 1 556 ? -20.410 -3.481 24.995 1.00 77.38 556 ALA A N 1
ATOM 4385 C CA . ALA A 1 556 ? -20.630 -3.819 26.408 1.00 77.38 556 ALA A CA 1
ATOM 4386 C C . ALA A 1 556 ? -20.983 -5.298 26.666 1.00 77.38 556 ALA A C 1
ATOM 4388 O O . ALA A 1 556 ? -20.539 -5.852 27.669 1.00 77.38 556 ALA A O 1
ATOM 4389 N N . ASP A 1 557 ? -21.721 -5.936 25.753 1.00 80.75 557 ASP A N 1
ATOM 4390 C CA . ASP A 1 557 ? -22.266 -7.294 25.932 1.00 80.75 557 ASP A CA 1
ATOM 4391 C C . ASP A 1 557 ? -21.388 -8.403 25.328 1.00 80.75 557 ASP A C 1
ATOM 4393 O O . ASP A 1 557 ? -21.805 -9.558 25.206 1.00 80.75 557 ASP A O 1
ATOM 4397 N N . LEU A 1 558 ? -20.162 -8.071 24.921 1.00 88.06 558 LEU A N 1
ATOM 4398 C CA . LEU A 1 558 ? -19.243 -9.057 24.366 1.00 88.06 558 LEU A CA 1
ATOM 4399 C C . LEU A 1 558 ? -18.768 -10.042 25.444 1.00 88.06 558 LEU A C 1
ATOM 4401 O O . LEU A 1 558 ? -18.486 -9.632 26.574 1.00 88.06 558 LEU A O 1
ATOM 4405 N N . PRO A 1 559 ? -18.605 -11.333 25.104 1.00 91.62 559 PRO A N 1
ATOM 4406 C CA . PRO A 1 559 ? -18.064 -12.304 26.043 1.00 91.62 559 PRO A CA 1
ATOM 4407 C C . PRO A 1 559 ? -16.582 -12.025 26.322 1.00 91.62 559 PRO A C 1
ATOM 4409 O O . PRO A 1 559 ? -15.921 -11.255 25.619 1.00 91.62 559 PRO A O 1
ATOM 4412 N N . TYR A 1 560 ? -16.049 -12.686 27.347 1.00 92.75 560 TYR A N 1
ATOM 4413 C CA . TYR A 1 560 ? -14.631 -12.631 27.690 1.00 92.75 560 TYR A CA 1
ATOM 4414 C C . TYR A 1 560 ? -13.898 -13.838 27.116 1.00 92.75 560 TYR A C 1
ATOM 4416 O O . TYR A 1 560 ? -14.415 -14.952 27.171 1.00 92.75 560 TYR A O 1
ATOM 4424 N N . LEU A 1 561 ? -12.668 -13.645 26.646 1.00 91.19 561 LEU A N 1
ATOM 4425 C CA . LEU A 1 561 ? -11.829 -14.729 26.139 1.00 91.19 561 LEU A CA 1
ATOM 4426 C C . LEU A 1 561 ? -11.631 -15.839 27.177 1.00 91.19 561 LEU A C 1
ATOM 4428 O O . LEU A 1 561 ? -11.706 -17.006 26.828 1.00 91.19 561 LEU A O 1
ATOM 4432 N N . ASP A 1 562 ? -11.442 -15.479 28.449 1.00 85.88 562 ASP A N 1
ATOM 4433 C CA . ASP A 1 562 ? -11.273 -16.446 29.546 1.00 85.88 562 ASP A CA 1
ATOM 4434 C C . ASP A 1 562 ? -12.539 -17.281 29.831 1.00 85.88 562 ASP A C 1
ATOM 4436 O O . ASP A 1 562 ? -12.486 -18.237 30.604 1.00 85.88 562 ASP A O 1
ATOM 4440 N N . SER A 1 563 ? -13.690 -16.884 29.273 1.00 84.94 563 SER A N 1
ATOM 4441 C CA . SER A 1 563 ? -14.968 -17.598 29.405 1.00 84.94 563 SER A CA 1
ATOM 4442 C C . SER A 1 563 ? -15.312 -18.483 28.206 1.00 84.94 563 SER A C 1
ATOM 4444 O O . SER A 1 563 ? -16.326 -19.182 28.264 1.00 84.94 563 SER A O 1
ATOM 4446 N N . LEU A 1 564 ? -14.495 -18.429 27.148 1.00 83.06 564 LEU A N 1
ATOM 4447 C CA . LEU A 1 564 ? -14.556 -19.324 25.993 1.00 83.06 564 LEU A CA 1
ATOM 4448 C C . LEU A 1 564 ? -13.780 -20.607 26.302 1.00 83.06 564 LEU A C 1
ATOM 4450 O O . LEU A 1 564 ? -14.307 -21.691 25.965 1.00 83.06 564 LEU A O 1
#

Secondary structure (DSSP, 8-state):
---PPPP-B-SGGGGS-HHHHHHHH-TT-----PPPPHHHHHHHHHHHHHHHHHHHHHHHH-TTTEEE----HHHHHHHHHHHHHTT-SEEES--PPPBTTTTB----SEEEEESS-SS-EEEEEEEESS--EEE---BTTB--EEEEEETT-TTS-EEEESEEE-HHHHHHHHHHHHHHHHHHHHTT-S--TT--EEEEEE---GGGGT-SS-EEEEEESSS--EEEEETTTEEEEE-HHHHHHHHHHHHHHHHHHHHTTPPPSS---B-GGGGG-TTHHHHHHHHHH-GGGBHHHH---HHHHHHHHHTT--SHHHHHT----HHHHHHHHHHH---TTHHHHHHHHHHHHHHHHTT-SEEES-TTPPPPP--SEEEEEEEEE-TTS-EEEEEEEEEETTEEEEEEEE--SPP-HHHHHHHHHHHHHHHHHHHHHHHHTT--EEEEESSSHHHHHHHHHT-TTHHHHH-SEEEEHHHHHHHHEEESS--SHHHHHHHTT---SSSS--HHHHHHHHHHHHH---HHHHHHHHHHHHHHHHHHHHHHHHHHHH-TTPPBGGG-

Sequence (564 aa):
MAVSKPVMLGAYPAIRCPVRTHYRFDPSVVAVSVPNSPELQQIIDAGNAFEEALFEYVLAAAPDRVHLVDAHGGSAVLETADAMERGVPLILRAALPDDEEGKRVGRPDLLVRHGDSWPAKYVPGDVKLHKFLEPKASNKRFSYEVVVAPASDPSARSVIADARPRGTRHEDDALQLAHYTRMLEALGRHPGPEHYEAFLVSGDEWDDWGKDAVHGTWIRLDEPAFSTYSRTEGSKKRSALERYDHEFSFRLTVAENAAAAKPALVVPIYTSECETCDWYAQCERTFAADPTASFTSWRPSLREWLALRTLGITDVDDLAALELNDEWLERYVAEAGATSNWRKRLDLTIERAKVASAGHTLVYRSAASQGPRVADVEIDLDMENDTSDRVFLWGARLRRGENVSFHAFVRWDVLDDAAELALADELTDWLAAQRDSAQSDGESIAIFHHGHVEKQRLRKIQGQGAVEAIGIEFVDTHRWAETNMVTTRAFALKPLATSLGFEWRDEDPGGRNCQLWLDRARETSDAAERATLQQRILDYNEDDTAATAWIRDHAADLPYLDSL

Radius of gyration: 27.34 Å; chains: 1; bounding box: 61×62×70 Å

Foldseek 3Di:
DPPPPAQADELVLLVDDLVLLLQVQFPVHDFQDDPDDPLRVVQVVVQVVVLVVLVVVLCVVAVQQEAEQPDDDVVLQVVLVVCLQVLRQKYAQHWHDQLPPLRYGDGARMWGWDDDDPSTATAGEHEEAAAFKDFAADDPVDWAKWWKDFPNHRPRIDIQTRMDTDQPVVLSRLLNSLRVLVRCVSVVRHPDDVDQKYWYFYNHPVVVSVDPHGMTIIDRQQDQDDWDQDLVPGTDTGGSNRSNVVSVVVSSVQSVCSNVVHPGPDAQAADPVLVRDSCVVVNVVVCVQAVLSYCQQQPDDPQLSVLCVVLPNDHLVSLLPDDDDPVSVVSSCSRNNDDPCPVVSSVLNNLLSLCVVVVAFKFWAAPPQDAADDWQKEWQWDFAAAPVRATFKIWIWIDHPPDTDIDIQGDLDDDDLVRSLVSLVVVLVVLLVVVVVCVVVVIAYAYEYADCVVVVNSCVNVNVCSVVVSVHHYDHLLVSCVVTMRGSGDSGLVSQLVSLVQDAPDPDQDSSVLNVLSVCLVPDPDPVSNVVSVVVSSSSRVSSSVSRVSSNVRNPPGHYSVVD